Protein AF-A0A6P8APU2-F1 (afdb_monomer)

Secondary structure (DSSP, 8-state):
---SSSSSSS--PPPHHHH-HHHHHHTHHHHSSS-TTT--SHHHHHHHHHHHHHHHHHTT-HHHHHHHHHHHHHTT--TT-TTS---TTHHHHHHHHHHHHT---TTS-GGGGSHHHHHHHHHHHHHHHHTT--SPP-SSHHHHHHHHHHHH--HHHH-TTS-HHHHHHHHHHHHHTTSS-GGG-TTS---GGGHHHHHHHHTT--HHHHHHHHHHHHHHHHHHHHHHTT-HHHHHHHHHHHHTT---HHHHHHHHT-HHHHHTTSSSPPSSSS--S-HHHHHTT--HHHHHHHHHHHHHHHHHHHHH----TTTT--HHHHHHHHHHHHHHH--HHHHHTTSS--PPPSSTTTTBPPPPPHHHHHHHHHHHHHTTS-S---HHHHHHHHH-SSB--EE-SSSEE-----TTT-EEEE-TTS-TTSSGGGB--SS-GGGTTTS-PPBPPSEEEETT--TT-SS----EEEEEPHHHHHHHHHHHHHHHHH--HHHHHHHHHHHHHHHSSHHHHHH--SEEEEE-TT-TT-EEEESHHHHHHHHHHHHTTPPP-TTS----TT-PPPTTSPPPP-

Foldseek 3Di:
DDDDDDPPPPDDDDDPCRVFVLVCLLLVQDPFFVHLLFDLDLQVNLQSLLLNLLSLLLFANLVLSVLSQVLCVVLVNRLPPPLDPHDLLSVLLNLLSCLLVVPDDPPQDVVCNDPVNNVVSLVSLLVQLCLLPADDQDLDPVSLVLLQVQLVDALCVVCVQDQLVVSLVVLVVCCVVVVDHPNNNLPDDHPPVCVLVSVCSVLSFDCPLVSVSRNLSSLLSSLLSCLVVVVVVSNVVSVLVLLVPSSASVSSSSNSSSSSCSNVQQRHPDPPDPDGGTVSCVSSVHDPVVSVVSSVSSSVSSSCCSVPPRDQVCPPPALLRLQLLQLQLQLVFPPQVVVCQQAPRDDHQPHSCSFFADAADPVLLVVLLVQCVVVVHHSDDPPSLNSNSRSGQWTDFTAQQFEGAQEAHGSNQWHKDFPVVLPPPPPLQQFDAQFFLSCSVQWPGDGDDRMWTWRSGDPPDDDRNFKTKTKAAQVNLVRNLVRLVVSLVPDDDVSNVSSQSRCCSAQVGNVSSNVDRIWIWMDGPSPPSHIHTHSPPSRVSSSSSSSSSGHDDPSRPRTDRNGTGDSPDDDDDD

Sequence (574 aa):
MSGATSKQYQDAQPTMREKYPALAFLMRHVDAAPSISYTRFSDELRHRATDTAIGLALCGEPGAATRIIELLRTHSLDPFDPHNEGSTYARPAMYFAWEATRSWPGWIPPEERTEDRLNEIEAEARKPWLERFTEEWKVDGETAAKALEMARASINNVFPSVSAVERIQLANK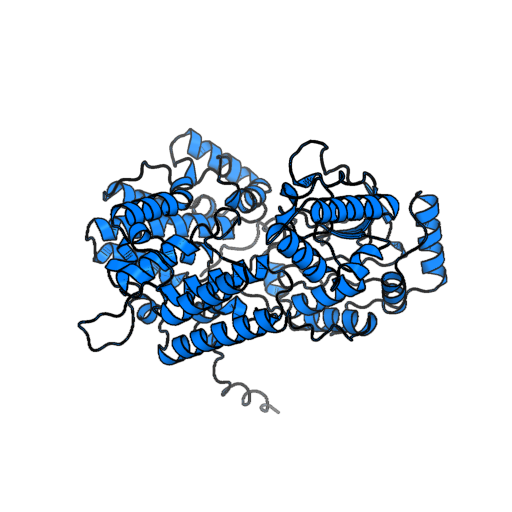WFQDGYYGYASNPMGPFSARYIKIQGWWRRGLYPFPWQQLFRSAGLSIALDIQLKLGLDKDAKETFEQICDRITFTEQLEMLACSRSAWHSGLFTPDKGAGNTGSRFVKLLELSQTDLHACGLRAVEQLAKRLRNGPERPFRDKTVADLAQLISAHTYENCDFNELEIYGPPIDRPADANSLLHEPCHPDELADLKHRLSTAGADPDLPQDYEELLAATNGLEPFWDGGFRLRLLAPAREVTTATLSFFERGSGENSVLSLLPPGYHGRIEWPPMPDRVVSLSGAEDREGDGDGDLWLIDRATTARCKEAVLEALARSDGDARRRLQVAVEDIYGSLQRFRELEFGVVSWRHWDPEGVVPYDGVRGMLEVMAEKSMHRYMLWDPCFRPNQRISKERPPFVI

Mean predicted aligned error: 9.48 Å

Solvent-accessible surface area (backbone atoms only — not comparable to full-atom values): 31607 Å² total; per-residue (Å²): 142,83,88,88,82,88,81,82,83,81,78,74,76,71,48,67,53,75,72,28,60,58,58,38,54,43,38,35,48,62,72,36,51,62,24,56,38,43,43,56,46,67,69,60,41,41,51,49,50,49,56,36,21,51,42,34,32,50,57,49,36,50,67,42,17,50,50,40,53,50,55,32,39,78,67,78,44,42,59,74,42,87,90,46,99,43,61,78,42,54,52,37,24,51,51,36,51,22,59,63,66,70,60,67,57,88,87,61,57,72,78,71,70,34,71,69,47,48,52,51,43,40,56,60,46,41,46,74,50,45,69,50,42,67,64,79,89,55,87,43,72,66,50,26,50,51,22,44,44,50,37,65,64,40,71,58,76,77,43,71,90,55,56,56,68,58,46,52,52,51,38,50,48,37,41,74,70,64,76,44,52,62,35,78,32,78,82,55,89,67,61,77,88,49,46,61,62,39,49,37,43,75,71,46,38,54,67,62,70,55,50,52,50,47,28,38,36,14,38,41,52,20,31,42,30,25,51,74,71,66,37,62,68,62,25,48,58,40,48,50,65,47,63,80,56,59,60,38,73,67,45,54,46,52,50,42,35,31,59,53,44,36,69,70,36,39,24,35,56,50,91,86,52,102,49,95,49,12,50,48,27,60,76,64,68,55,53,65,70,60,51,52,54,49,36,52,51,48,42,50,43,50,53,49,24,73,74,71,45,50,57,61,96,54,71,89,52,51,58,55,54,31,53,48,45,26,26,33,26,22,56,73,28,51,54,63,69,71,59,28,74,45,48,69,88,70,94,71,65,88,45,46,61,58,35,57,39,70,50,46,51,72,68,51,52,52,48,37,31,52,52,32,41,75,73,72,44,76,48,77,71,59,68,53,48,54,49,31,28,56,53,17,25,27,42,53,68,36,33,50,47,52,43,58,35,25,48,34,33,34,54,92,45,43,40,75,42,70,49,72,83,52,51,89,84,70,60,84,64,37,46,46,54,83,44,62,55,96,44,62,93,74,38,80,58,47,67,54,64,65,62,37,39,20,39,32,26,71,90,84,56,89,74,71,73,56,28,43,23,34,43,38,53,51,70,62,29,48,51,40,49,49,36,54,54,48,44,45,70,76,38,56,77,67,60,25,48,52,55,51,48,50,44,28,50,56,39,72,29,70,66,52,52,71,67,52,55,54,40,27,34,35,38,34,97,85,47,84,69,40,49,48,47,37,48,40,56,50,41,42,38,44,54,40,34,45,31,6,55,18,58,75,50,98,64,51,90,56,68,58,82,88,35,64,74,68,93,84,66,82,83,84,85,130

Radius of gyration: 25.38 Å; Cα contacts (8 Å, |Δi|>4): 883; chains: 1; bounding box: 68×54×70 Å

pLDDT: mean 80.66, std 17.6, range [24.62, 98.44]

Organism: Pyricularia grisea (NCBI:txid148305)

Structure (mmCIF, N/CA/C/O backbone):
data_AF-A0A6P8APU2-F1
#
_entry.id   AF-A0A6P8APU2-F1
#
loop_
_atom_site.group_PDB
_atom_site.id
_atom_site.type_symbol
_atom_site.label_atom_id
_atom_site.label_alt_id
_atom_site.label_comp_id
_atom_site.label_asym_id
_atom_site.label_entity_id
_atom_site.label_seq_id
_atom_site.pdbx_PDB_ins_code
_atom_site.Cartn_x
_atom_site.Cartn_y
_atom_site.Cartn_z
_atom_site.occupancy
_atom_site.B_iso_or_equiv
_atom_site.auth_seq_id
_atom_site.auth_comp_id
_atom_site.auth_asym_id
_atom_site.auth_atom_id
_atom_site.pdbx_PDB_model_num
ATOM 1 N N . MET A 1 1 ? -37.658 14.938 -35.058 1.00 39.34 1 MET A N 1
ATOM 2 C CA . MET A 1 1 ? -37.766 13.519 -34.665 1.00 39.34 1 MET A CA 1
ATOM 3 C C . MET A 1 1 ? -37.030 13.351 -33.353 1.00 39.34 1 MET A C 1
ATOM 5 O O . MET A 1 1 ? -35.822 13.186 -33.324 1.00 39.34 1 MET A O 1
ATOM 9 N N . SER A 1 2 ? -37.776 13.562 -32.277 1.00 33.56 2 SER A N 1
ATOM 10 C CA . SER A 1 2 ? -37.368 13.405 -30.888 1.00 33.56 2 SER A CA 1
ATOM 11 C C . SER A 1 2 ? -37.714 11.996 -30.419 1.00 33.56 2 SER A C 1
ATOM 13 O O . SER A 1 2 ? -38.822 11.534 -30.688 1.00 33.56 2 SER A O 1
ATOM 15 N N . GLY A 1 3 ? -36.820 11.383 -29.648 1.00 35.06 3 GLY A N 1
ATOM 16 C CA . GLY A 1 3 ? -37.148 10.256 -28.777 1.00 35.06 3 GLY A CA 1
ATOM 17 C C . GLY A 1 3 ? -36.667 8.901 -29.278 1.00 35.06 3 GLY A C 1
ATOM 18 O O . GLY A 1 3 ? -37.423 8.205 -29.940 1.00 35.06 3 GLY A O 1
ATOM 19 N N . ALA A 1 4 ? -35.446 8.518 -28.890 1.00 28.80 4 ALA A N 1
ATOM 20 C CA . ALA A 1 4 ? -35.051 7.119 -28.688 1.00 28.80 4 ALA A CA 1
ATOM 21 C C . ALA A 1 4 ? -33.646 7.005 -28.056 1.00 28.80 4 ALA A C 1
ATOM 23 O O . ALA A 1 4 ? -32.761 6.428 -28.668 1.00 28.80 4 ALA A O 1
ATOM 24 N N . THR A 1 5 ? -33.409 7.537 -26.849 1.00 30.67 5 THR A N 1
ATOM 25 C CA . THR A 1 5 ? -32.180 7.181 -26.088 1.00 30.67 5 THR A CA 1
ATOM 26 C C . THR A 1 5 ? -32.289 7.243 -24.557 1.00 30.67 5 THR A C 1
ATOM 28 O O . THR A 1 5 ? -31.317 6.929 -23.885 1.00 30.67 5 THR A O 1
ATOM 31 N N . SER A 1 6 ? -33.442 7.563 -23.947 1.00 33.03 6 SER A N 1
ATOM 32 C CA . SER A 1 6 ? -33.505 7.775 -22.481 1.00 33.03 6 SER A CA 1
ATOM 33 C C . SER A 1 6 ? -34.112 6.631 -21.644 1.00 33.03 6 SER A C 1
ATOM 35 O O . SER A 1 6 ? -34.477 6.861 -20.493 1.00 33.03 6 SER A O 1
ATOM 37 N N . LYS A 1 7 ? -34.263 5.408 -22.174 1.00 26.91 7 LYS A N 1
ATOM 38 C CA . LYS A 1 7 ? -34.985 4.322 -21.467 1.00 26.91 7 LYS A CA 1
ATOM 39 C C . LYS A 1 7 ? -34.194 3.049 -21.136 1.00 26.91 7 LYS A C 1
ATOM 41 O O . LYS A 1 7 ? -34.804 2.101 -20.665 1.00 26.91 7 LYS A O 1
ATOM 46 N N . GLN A 1 8 ? -32.873 3.012 -21.325 1.00 28.73 8 GLN A N 1
ATOM 47 C CA . GLN A 1 8 ? -32.070 1.804 -21.038 1.00 28.73 8 GLN A CA 1
ATOM 48 C C . GLN A 1 8 ? -31.114 1.898 -19.835 1.00 28.73 8 GLN A C 1
ATOM 50 O O . GLN A 1 8 ? -30.474 0.907 -19.513 1.00 28.73 8 GLN A O 1
ATOM 55 N N . TYR A 1 9 ? -31.072 3.026 -19.119 1.00 33.56 9 TYR A N 1
ATOM 56 C CA . TYR A 1 9 ? -30.206 3.210 -17.938 1.00 33.56 9 TYR A CA 1
ATOM 57 C C . TYR A 1 9 ? -30.953 3.203 -16.588 1.00 33.56 9 TYR A C 1
ATOM 59 O O . TYR A 1 9 ? -30.398 3.647 -15.590 1.00 33.56 9 TYR A O 1
ATOM 67 N N . GLN A 1 10 ? -32.207 2.735 -16.529 1.00 33.62 10 GLN A N 1
ATOM 68 C CA . GLN A 1 10 ? -33.030 2.838 -15.308 1.00 33.62 10 GLN A CA 1
ATOM 69 C C . GLN A 1 10 ? -33.150 1.568 -14.447 1.00 33.62 10 GLN A C 1
ATOM 71 O O . GLN A 1 10 ? -33.739 1.666 -13.381 1.00 33.62 10 GLN A O 1
ATOM 76 N N . ASP A 1 11 ? -32.540 0.435 -14.819 1.00 34.28 11 ASP A N 1
ATOM 77 C CA . ASP A 1 11 ? -32.647 -0.823 -14.044 1.00 34.28 11 ASP A CA 1
ATOM 78 C C . ASP A 1 11 ? -31.290 -1.507 -13.757 1.00 34.28 11 ASP A C 1
ATOM 80 O O . ASP A 1 11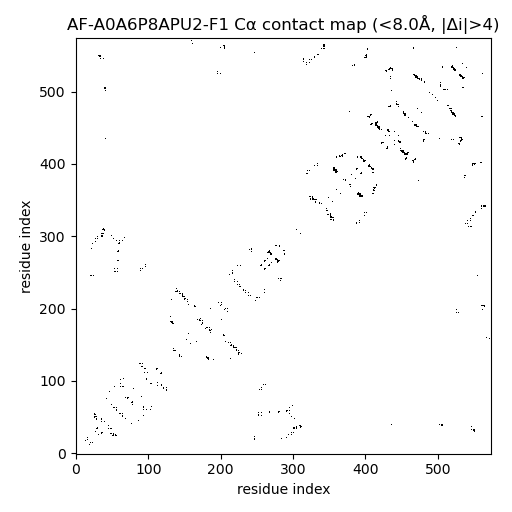 ? -31.213 -2.729 -13.611 1.00 34.28 11 ASP A O 1
ATOM 84 N N . ALA A 1 12 ? -30.188 -0.754 -13.663 1.00 40.34 12 ALA A N 1
ATOM 85 C CA . ALA A 1 12 ? -28.966 -1.315 -13.086 1.00 40.34 12 ALA A CA 1
ATOM 86 C C . ALA A 1 12 ? -29.141 -1.391 -11.560 1.00 40.34 12 ALA A C 1
ATOM 88 O O . ALA A 1 12 ? -29.270 -0.363 -10.896 1.00 40.34 12 ALA A O 1
ATOM 89 N N . GLN A 1 13 ? -29.189 -2.607 -11.004 1.00 40.34 13 GLN A N 1
ATOM 90 C CA . GLN A 1 13 ? -29.106 -2.805 -9.554 1.00 40.34 13 GLN A CA 1
ATOM 91 C C . GLN A 1 13 ? -27.841 -2.095 -9.046 1.00 40.34 13 GLN A C 1
ATOM 93 O O . GLN A 1 13 ? -26.771 -2.352 -9.606 1.00 40.34 13 GLN A O 1
ATOM 98 N N . PRO A 1 14 ? -27.938 -1.228 -8.021 1.00 47.00 14 PRO A N 1
ATOM 99 C CA . PRO A 1 14 ? -26.766 -0.559 -7.484 1.00 47.00 14 PRO A CA 1
ATOM 100 C C . PRO A 1 14 ? -25.759 -1.612 -7.020 1.00 47.00 14 PRO A C 1
ATOM 102 O O . PRO A 1 14 ? -26.095 -2.559 -6.303 1.00 47.00 14 PRO A O 1
ATOM 105 N N . THR A 1 15 ? -24.518 -1.455 -7.458 1.00 63.25 15 THR A N 1
ATOM 106 C CA . THR A 1 15 ? -23.380 -2.256 -7.017 1.00 63.25 15 THR A CA 1
ATOM 107 C C . THR A 1 15 ? -23.243 -2.176 -5.492 1.00 63.25 15 THR A C 1
ATOM 109 O O . THR A 1 15 ? -23.669 -1.205 -4.868 1.00 63.25 15 THR A O 1
ATOM 112 N N . MET A 1 16 ? -22.596 -3.161 -4.855 1.00 63.62 16 MET A N 1
ATOM 113 C CA . MET A 1 16 ? -22.290 -3.100 -3.409 1.00 63.62 16 MET A CA 1
ATOM 114 C C . MET A 1 16 ? -21.579 -1.795 -3.012 1.00 63.62 16 MET A C 1
ATOM 116 O O . MET A 1 16 ? -21.771 -1.298 -1.907 1.00 63.62 16 MET A O 1
ATOM 120 N N . ARG A 1 17 ? -20.810 -1.220 -3.946 1.00 63.53 17 ARG A N 1
ATOM 121 C CA . ARG A 1 17 ? -20.146 0.082 -3.836 1.00 63.53 17 ARG A CA 1
ATOM 122 C C . ARG A 1 17 ? -21.123 1.253 -3.770 1.00 63.53 17 ARG A C 1
ATOM 124 O O . ARG A 1 17 ? -20.934 2.138 -2.945 1.00 63.53 17 ARG A O 1
ATOM 131 N N . GLU A 1 18 ? -22.147 1.256 -4.615 1.00 63.91 18 GLU A N 1
ATOM 132 C CA . GLU A 1 18 ? -23.190 2.293 -4.631 1.00 63.91 18 GLU A CA 1
ATOM 133 C C . GLU A 1 18 ? -24.165 2.132 -3.463 1.00 63.91 18 GLU A C 1
ATOM 135 O O . GLU A 1 18 ? -24.697 3.115 -2.956 1.00 63.91 18 GLU A O 1
ATOM 140 N N . LYS A 1 19 ? -24.374 0.892 -3.014 1.00 67.44 19 LYS A N 1
ATOM 141 C CA . LYS A 1 19 ? -25.273 0.566 -1.908 1.00 67.44 19 LYS A CA 1
ATOM 142 C C . LYS A 1 19 ? -24.646 0.826 -0.533 1.00 67.44 19 LYS A C 1
ATOM 144 O O . LYS A 1 19 ? -25.352 1.270 0.362 1.00 67.44 19 LYS A O 1
ATOM 149 N N . TYR A 1 20 ? -23.345 0.559 -0.360 1.00 78.44 20 TYR A N 1
ATOM 150 C CA . TYR A 1 20 ? -22.651 0.661 0.931 1.00 78.44 20 TYR A CA 1
ATOM 151 C C . TYR A 1 20 ? -21.201 1.181 0.782 1.00 78.44 20 TYR A C 1
ATOM 153 O O . TYR A 1 20 ? -20.251 0.388 0.808 1.00 78.44 20 TYR A O 1
ATOM 161 N N . PRO A 1 21 ? -20.976 2.506 0.690 1.00 76.75 21 PRO A N 1
ATOM 162 C CA . PRO A 1 21 ? -19.633 3.082 0.537 1.00 76.75 21 PRO A CA 1
ATOM 163 C C . PRO A 1 21 ? -18.646 2.649 1.632 1.00 76.75 21 PRO A C 1
ATOM 165 O O . PRO A 1 21 ? -17.491 2.334 1.349 1.00 76.75 21 PRO A O 1
ATOM 168 N N . ALA A 1 22 ? -19.122 2.549 2.876 1.00 80.88 22 ALA A N 1
ATOM 169 C CA . ALA A 1 22 ? -18.340 2.076 4.013 1.00 80.88 22 ALA A CA 1
ATOM 170 C C . ALA A 1 22 ? -17.872 0.623 3.852 1.00 80.88 22 ALA A C 1
ATOM 172 O O . ALA A 1 22 ? -16.704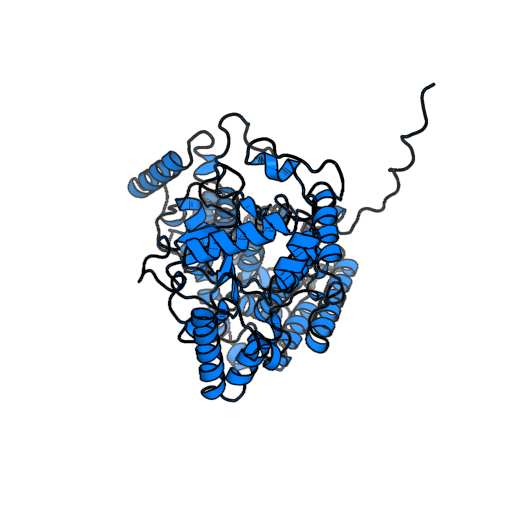 0.314 4.070 1.00 80.88 22 ALA A O 1
ATOM 173 N N . LEU A 1 23 ? -18.767 -0.278 3.436 1.00 83.81 23 LEU A N 1
ATOM 174 C CA . LEU A 1 23 ? -18.422 -1.683 3.230 1.00 83.81 23 LEU A CA 1
ATOM 175 C C . LEU A 1 23 ? -17.485 -1.858 2.032 1.00 83.81 23 LEU A C 1
ATOM 177 O O . LEU A 1 23 ? -16.562 -2.662 2.102 1.00 83.81 23 LEU A O 1
ATOM 181 N N . ALA A 1 24 ? -17.664 -1.069 0.971 1.00 84.00 24 ALA A N 1
ATOM 182 C CA . ALA A 1 24 ? -16.735 -1.045 -0.154 1.00 84.00 24 ALA A CA 1
ATOM 183 C C . ALA A 1 24 ? -15.334 -0.572 0.258 1.00 84.00 24 ALA A C 1
ATOM 185 O O . ALA A 1 24 ? -14.345 -1.132 -0.206 1.00 84.00 24 ALA A O 1
ATOM 186 N N . PHE A 1 25 ? -15.235 0.399 1.168 1.00 85.62 25 PHE A N 1
ATOM 187 C CA . PHE A 1 25 ? -13.959 0.810 1.745 1.00 85.62 25 PHE A CA 1
ATOM 188 C C . PHE A 1 25 ? -13.319 -0.297 2.598 1.00 85.62 25 PHE A C 1
ATOM 190 O O . PHE A 1 25 ? -12.137 -0.608 2.435 1.00 85.62 25 PHE A O 1
ATOM 197 N N . LEU A 1 26 ? -14.098 -0.924 3.482 1.00 86.81 26 LEU A N 1
ATOM 198 C CA . LEU A 1 26 ? -13.641 -2.007 4.360 1.00 86.81 26 LEU A CA 1
ATOM 199 C C . LEU A 1 26 ? -13.164 -3.235 3.571 1.00 86.81 26 LEU A C 1
ATOM 201 O O . LEU A 1 26 ? -12.180 -3.868 3.943 1.00 86.81 26 LEU A O 1
ATOM 205 N N . MET A 1 27 ? -13.835 -3.534 2.457 1.00 89.69 27 MET A N 1
ATOM 206 C CA . MET A 1 27 ? -13.551 -4.676 1.587 1.00 89.69 27 MET A CA 1
ATOM 207 C C . MET A 1 27 ? -12.688 -4.318 0.373 1.00 89.69 27 MET A C 1
ATOM 209 O O . MET A 1 27 ? -12.493 -5.169 -0.493 1.00 89.69 27 MET A O 1
ATOM 213 N N . ARG A 1 28 ? -12.144 -3.093 0.293 1.00 89.19 28 ARG A N 1
ATOM 214 C CA . ARG A 1 28 ? -11.420 -2.593 -0.894 1.00 89.19 28 ARG A CA 1
ATOM 215 C C . ARG A 1 28 ? -10.307 -3.530 -1.348 1.00 89.19 28 ARG A C 1
ATOM 217 O O . ARG A 1 28 ? -10.151 -3.767 -2.535 1.00 89.19 28 ARG A O 1
ATOM 224 N N . HIS A 1 29 ? -9.598 -4.141 -0.404 1.00 91.19 29 HIS A N 1
ATOM 225 C CA . HIS A 1 29 ? -8.510 -5.065 -0.705 1.00 91.19 29 HIS A CA 1
ATOM 226 C C . HIS A 1 29 ? -8.994 -6.375 -1.327 1.00 91.19 29 HIS A C 1
ATOM 228 O O . HIS A 1 29 ? -8.218 -7.042 -1.988 1.00 91.19 29 HIS A O 1
ATOM 234 N N . VAL A 1 30 ? -10.249 -6.766 -1.120 1.00 92.25 30 VAL A N 1
ATOM 235 C CA . VAL A 1 30 ? -10.831 -8.028 -1.604 1.00 92.25 30 VAL A CA 1
ATOM 236 C C . VAL A 1 30 ? -11.646 -7.818 -2.881 1.00 92.25 30 VAL A C 1
ATOM 238 O O . VAL A 1 30 ? -11.659 -8.696 -3.744 1.00 92.25 30 VAL A O 1
ATOM 241 N N . ASP A 1 31 ? -12.309 -6.666 -2.998 1.00 88.44 31 ASP A N 1
ATOM 242 C CA . ASP A 1 31 ? -13.306 -6.408 -4.041 1.00 88.44 31 ASP A CA 1
ATOM 243 C C . ASP A 1 31 ? -12.841 -5.436 -5.126 1.00 88.44 31 ASP A C 1
ATOM 245 O O . ASP A 1 31 ? -13.335 -5.516 -6.252 1.00 88.44 31 ASP A O 1
ATOM 249 N N . ALA A 1 32 ? -11.905 -4.528 -4.829 1.00 86.94 32 ALA A N 1
ATOM 250 C CA . ALA A 1 32 ? -11.318 -3.692 -5.869 1.00 86.94 32 ALA A CA 1
ATOM 251 C C . ALA A 1 32 ? -10.328 -4.518 -6.693 1.00 86.94 32 ALA A C 1
ATOM 253 O O . ALA A 1 32 ? -9.584 -5.334 -6.153 1.00 86.94 32 ALA A O 1
ATOM 254 N N . ALA A 1 33 ? -10.317 -4.303 -8.005 1.00 87.19 33 ALA A N 1
ATOM 255 C CA . ALA A 1 33 ? -9.254 -4.808 -8.857 1.00 87.19 33 ALA A CA 1
ATOM 256 C C . ALA A 1 33 ? -8.047 -3.854 -8.776 1.00 87.19 33 ALA A C 1
ATOM 258 O O . ALA A 1 33 ? -8.275 -2.651 -8.799 1.00 87.19 33 ALA A O 1
ATOM 259 N N . PRO A 1 34 ? -6.799 -4.345 -8.725 1.00 89.75 34 PRO A N 1
ATOM 260 C CA . PRO A 1 34 ? -6.427 -5.732 -8.461 1.00 89.75 34 PRO A CA 1
ATOM 261 C C . PRO A 1 34 ? -6.709 -6.116 -6.995 1.00 89.75 34 PRO A C 1
ATOM 263 O O . PRO A 1 34 ? -6.333 -5.399 -6.063 1.00 89.75 34 PRO A O 1
ATOM 266 N N . SER A 1 35 ? -7.359 -7.268 -6.792 1.00 92.25 35 SER A N 1
ATOM 267 C CA . SER A 1 35 ? -7.742 -7.731 -5.452 1.00 92.25 35 SER A CA 1
ATOM 268 C C . SER A 1 35 ? -6.565 -8.347 -4.701 1.00 92.25 35 SER A C 1
ATOM 270 O O . SER A 1 35 ? -5.470 -8.525 -5.235 1.00 92.25 35 SER A O 1
ATOM 272 N N . ILE A 1 36 ? -6.795 -8.761 -3.457 1.00 93.31 36 ILE A N 1
ATOM 273 C CA . ILE A 1 36 ? -5.804 -9.397 -2.587 1.00 93.31 36 ILE A CA 1
ATOM 274 C C . ILE A 1 36 ? -5.187 -10.652 -3.217 1.00 93.31 36 ILE A C 1
ATOM 276 O O . ILE A 1 36 ? -4.069 -11.034 -2.873 1.00 93.31 36 ILE A O 1
ATOM 280 N N . SER A 1 37 ? -5.893 -11.265 -4.170 1.00 93.19 37 SER A N 1
ATOM 281 C CA . SER A 1 37 ? -5.420 -12.415 -4.940 1.00 93.19 37 SER A CA 1
ATOM 282 C C . SER A 1 37 ? -4.246 -12.075 -5.868 1.00 93.19 37 SER A C 1
ATOM 284 O O . SER A 1 37 ? -3.444 -12.955 -6.163 1.00 93.19 37 SER A O 1
ATOM 286 N N . TYR A 1 38 ? -4.091 -10.814 -6.274 1.00 92.25 38 TYR A N 1
ATOM 287 C CA . TYR A 1 38 ? -3.004 -10.332 -7.134 1.00 92.25 38 TYR A CA 1
ATOM 288 C C . TYR A 1 38 ? -1.768 -9.892 -6.343 1.00 92.25 38 TYR A C 1
ATOM 290 O O . TYR A 1 38 ? -0.681 -9.798 -6.905 1.00 92.25 38 TYR A O 1
ATOM 298 N N . THR A 1 39 ? -1.913 -9.603 -5.043 1.00 90.44 39 THR A N 1
ATOM 299 C CA . THR A 1 39 ? -0.847 -9.001 -4.230 1.00 90.44 39 THR A CA 1
ATOM 300 C C . THR A 1 39 ? 0.423 -9.841 -4.287 1.00 90.44 39 THR A C 1
ATOM 302 O O . THR A 1 39 ? 0.440 -10.965 -3.781 1.00 90.44 39 THR A O 1
ATOM 305 N N . ARG A 1 40 ? 1.489 -9.319 -4.899 1.00 86.56 40 ARG A N 1
ATOM 306 C CA . ARG A 1 40 ? 2.723 -10.079 -5.150 1.00 86.56 40 ARG A CA 1
ATOM 307 C C . ARG A 1 40 ? 3.549 -10.256 -3.887 1.00 86.56 40 ARG A C 1
ATOM 309 O O . ARG A 1 40 ? 3.910 -11.382 -3.570 1.00 86.56 40 ARG A O 1
ATOM 316 N N . PHE A 1 41 ? 3.752 -9.177 -3.138 1.00 84.75 41 PHE A N 1
ATOM 317 C CA . PHE A 1 41 ? 4.628 -9.173 -1.972 1.00 84.75 41 PHE A CA 1
ATOM 318 C C . PHE A 1 41 ? 3.923 -9.661 -0.714 1.00 84.75 41 PHE A C 1
ATOM 320 O O . PHE A 1 41 ? 2.837 -9.197 -0.360 1.00 84.75 41 PHE A O 1
ATOM 327 N N . SER A 1 42 ? 4.579 -10.565 0.003 1.00 85.00 42 SER A N 1
ATOM 328 C CA . SER A 1 42 ? 4.046 -11.151 1.232 1.00 85.00 42 SER A CA 1
ATOM 329 C C . SER A 1 42 ? 3.802 -10.123 2.349 1.00 85.00 42 SER A C 1
ATOM 331 O O . SER A 1 42 ? 2.808 -10.225 3.071 1.00 85.00 42 SER A O 1
ATOM 333 N N . ASP A 1 43 ? 4.650 -9.095 2.471 1.00 81.44 43 ASP A N 1
ATOM 334 C CA . ASP A 1 43 ? 4.442 -8.010 3.440 1.00 81.44 43 ASP A CA 1
ATOM 335 C C . ASP A 1 43 ? 3.230 -7.145 3.078 1.00 81.44 43 ASP A C 1
ATOM 337 O O . ASP A 1 43 ? 2.419 -6.817 3.944 1.00 81.44 43 ASP A O 1
ATOM 341 N N . GLU A 1 44 ? 3.045 -6.817 1.799 1.00 85.31 44 GLU A N 1
ATOM 342 C CA . GLU A 1 44 ? 1.860 -6.089 1.336 1.00 85.31 44 GLU A CA 1
ATOM 343 C C . GLU A 1 44 ? 0.584 -6.917 1.553 1.00 85.31 44 GLU A C 1
ATOM 345 O O . GLU A 1 44 ? -0.424 -6.402 2.042 1.00 85.31 44 GLU A O 1
ATOM 350 N N . LEU A 1 45 ? 0.642 -8.224 1.271 1.00 91.06 45 LEU A N 1
ATOM 351 C CA . LEU A 1 45 ? -0.454 -9.160 1.518 1.00 91.06 45 LEU A CA 1
ATOM 352 C C . LEU A 1 45 ? -0.844 -9.171 2.999 1.00 91.06 45 LEU A C 1
ATOM 354 O O . LEU A 1 45 ? -2.033 -9.095 3.315 1.00 91.06 45 LEU A O 1
ATOM 358 N N . ARG A 1 46 ? 0.147 -9.223 3.899 1.00 90.81 46 ARG A N 1
ATOM 359 C CA . ARG A 1 46 ? -0.062 -9.151 5.351 1.00 90.81 46 ARG A CA 1
ATOM 360 C C . ARG A 1 46 ? -0.788 -7.866 5.737 1.00 90.81 46 ARG A C 1
ATOM 362 O O . ARG A 1 46 ? -1.779 -7.951 6.459 1.00 90.81 46 ARG A O 1
ATOM 369 N N . HIS A 1 47 ? -0.329 -6.704 5.270 1.00 87.94 47 HIS A N 1
ATOM 370 C CA . HIS A 1 47 ? -0.955 -5.416 5.592 1.00 87.94 47 HIS A CA 1
ATOM 371 C C . HIS A 1 47 ? -2.406 -5.352 5.100 1.00 87.94 47 HIS A C 1
ATOM 373 O O . HIS A 1 47 ? -3.315 -5.163 5.905 1.00 87.94 47 HIS A O 1
ATOM 379 N N . ARG A 1 48 ? -2.649 -5.637 3.815 1.00 91.19 48 ARG A N 1
ATOM 380 C CA . ARG A 1 48 ? -3.997 -5.625 3.219 1.00 91.19 48 ARG A CA 1
ATOM 381 C C . ARG A 1 48 ? -4.962 -6.591 3.923 1.00 91.19 48 ARG A C 1
ATOM 383 O O . ARG A 1 48 ? -6.113 -6.244 4.198 1.00 91.19 48 ARG A O 1
ATOM 390 N N . ALA A 1 49 ? -4.501 -7.802 4.240 1.00 95.06 49 ALA A N 1
ATOM 391 C CA . ALA A 1 49 ? -5.292 -8.788 4.977 1.00 95.06 49 ALA A CA 1
ATOM 392 C C . ALA A 1 49 ? -5.596 -8.327 6.411 1.00 95.06 49 ALA A C 1
ATOM 394 O O . ALA A 1 49 ? -6.717 -8.495 6.888 1.00 95.06 49 ALA A O 1
ATOM 395 N N . THR A 1 50 ? -4.619 -7.719 7.084 1.00 93.38 50 THR A N 1
ATOM 396 C CA . THR A 1 50 ? -4.762 -7.215 8.456 1.00 93.38 50 THR A CA 1
ATOM 397 C C . THR A 1 50 ? -5.760 -6.060 8.527 1.00 93.38 50 THR A C 1
ATOM 399 O O . THR A 1 50 ? -6.665 -6.104 9.357 1.00 93.38 50 THR A O 1
ATOM 402 N N . ASP A 1 51 ? -5.677 -5.092 7.612 1.00 91.06 51 ASP A N 1
ATOM 403 C CA . ASP A 1 51 ? -6.649 -3.995 7.500 1.00 91.06 51 ASP A CA 1
ATOM 404 C C . ASP A 1 51 ? -8.074 -4.525 7.308 1.00 91.06 51 ASP A C 1
ATOM 406 O O . ASP A 1 51 ? -9.018 -4.075 7.960 1.00 91.06 51 ASP A O 1
ATOM 410 N N . THR A 1 52 ? -8.222 -5.522 6.428 1.00 93.94 52 THR A N 1
ATOM 411 C CA . THR A 1 52 ? -9.512 -6.173 6.162 1.00 93.94 52 THR A CA 1
ATOM 412 C C . THR A 1 52 ? -10.040 -6.867 7.421 1.00 93.94 52 THR A C 1
ATOM 414 O O . THR A 1 52 ? -11.223 -6.758 7.740 1.00 93.94 52 THR A O 1
ATOM 417 N N . ALA A 1 53 ? -9.174 -7.549 8.179 1.00 95.31 53 ALA A N 1
ATOM 418 C CA . ALA A 1 53 ? -9.549 -8.203 9.431 1.00 95.31 53 ALA A CA 1
ATOM 419 C C . ALA A 1 53 ? -10.009 -7.196 10.498 1.00 95.31 53 ALA A C 1
ATOM 421 O O . ALA A 1 53 ? -11.038 -7.423 11.133 1.00 95.31 53 ALA A O 1
ATOM 422 N N . ILE A 1 54 ? -9.304 -6.071 10.660 1.00 93.38 54 ILE A N 1
ATOM 423 C CA . ILE A 1 54 ? -9.699 -4.995 11.585 1.00 93.38 54 ILE A CA 1
ATOM 424 C C . ILE A 1 54 ? -11.078 -4.446 11.198 1.00 93.38 54 ILE A C 1
ATOM 426 O O . ILE A 1 54 ? -11.959 -4.328 12.051 1.00 93.38 54 ILE A O 1
ATOM 430 N N . GLY A 1 55 ? -11.291 -4.173 9.908 1.00 92.31 55 GLY A N 1
ATOM 431 C CA . GLY A 1 55 ? -12.574 -3.699 9.396 1.00 92.31 55 GLY A CA 1
ATOM 432 C C . GLY A 1 55 ? -13.729 -4.665 9.679 1.00 92.31 55 GLY A C 1
ATOM 433 O O . GLY A 1 55 ? -14.765 -4.261 10.207 1.00 92.31 55 GLY A O 1
ATOM 434 N N . LEU A 1 56 ? -13.534 -5.957 9.402 1.00 93.00 56 LEU A N 1
ATOM 435 C CA . LEU A 1 56 ? -14.525 -6.998 9.693 1.00 93.00 56 LEU A CA 1
ATOM 436 C C . LEU A 1 56 ? -14.808 -7.123 11.197 1.00 93.00 56 LEU A C 1
ATOM 438 O O . LEU A 1 56 ? -15.968 -7.254 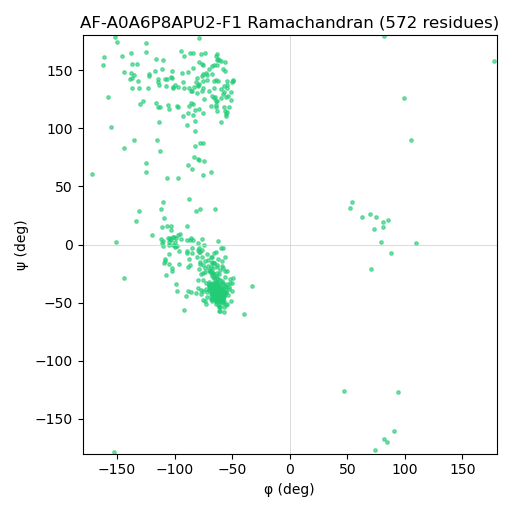11.591 1.00 93.00 56 LEU A O 1
ATOM 442 N N . ALA A 1 57 ? -13.782 -7.036 12.049 1.00 93.56 57 ALA A N 1
ATOM 443 C CA . ALA A 1 57 ? -13.956 -7.087 13.498 1.00 93.56 57 ALA A CA 1
ATOM 444 C C . ALA A 1 57 ? -14.831 -5.928 14.007 1.00 93.56 57 ALA A C 1
ATOM 446 O O . ALA A 1 57 ? -15.762 -6.167 14.778 1.00 93.56 57 ALA A O 1
ATOM 447 N N . LEU A 1 58 ? -14.587 -4.695 13.544 1.00 91.94 58 LEU A N 1
ATOM 448 C CA . LEU A 1 58 ? -15.389 -3.510 13.894 1.00 91.94 58 LEU A CA 1
ATOM 449 C C . LEU A 1 58 ? -16.850 -3.633 13.441 1.00 91.94 58 LEU A C 1
ATOM 451 O O . LEU A 1 58 ? -17.770 -3.195 14.133 1.00 91.94 58 LEU A O 1
ATOM 455 N N . CYS A 1 59 ? -17.084 -4.276 12.299 1.00 90.56 59 CYS A N 1
ATOM 456 C CA . CYS A 1 59 ? -18.429 -4.574 11.815 1.00 90.56 59 CYS A CA 1
ATOM 457 C C . CYS A 1 59 ? -19.125 -5.715 12.573 1.00 90.56 59 CYS A C 1
ATOM 459 O O . CYS A 1 59 ? -20.284 -6.008 12.291 1.00 90.56 59 CYS A O 1
ATOM 461 N N . GLY A 1 60 ? -18.481 -6.325 13.569 1.00 88.69 60 GLY A N 1
ATOM 462 C CA . GLY A 1 60 ? -19.075 -7.403 14.354 1.00 88.69 60 GLY A CA 1
ATOM 463 C C . GLY A 1 60 ? -18.922 -8.790 13.726 1.00 88.69 60 GLY A C 1
ATOM 464 O O . GLY A 1 60 ? -19.640 -9.702 14.125 1.00 88.69 60 GLY A O 1
ATOM 465 N N . GLU A 1 61 ? -17.956 -8.980 12.819 1.00 91.81 61 GLU A N 1
ATOM 466 C CA . GLU A 1 61 ? -17.539 -10.282 12.265 1.00 91.81 61 GLU A CA 1
ATOM 467 C C . GLU A 1 61 ? -16.169 -10.737 12.824 1.00 91.81 61 GLU A C 1
ATOM 469 O O . GLU A 1 61 ? -15.228 -11.010 12.065 1.00 91.81 61 GLU A O 1
ATOM 474 N N . PRO A 1 62 ? -15.999 -10.865 14.159 1.00 92.44 62 PRO A N 1
ATOM 475 C CA . PRO A 1 62 ? -14.722 -11.271 14.743 1.00 92.44 62 PRO A CA 1
ATOM 476 C C . PRO A 1 62 ? -14.321 -12.689 14.320 1.00 92.44 62 PRO A C 1
ATOM 478 O O . PRO A 1 62 ? -13.134 -12.999 14.307 1.00 92.44 62 PRO A O 1
ATOM 481 N N . GLY A 1 63 ? -15.271 -13.552 13.940 1.00 94.06 63 GLY A N 1
ATOM 482 C CA . GLY A 1 63 ? -14.984 -14.903 13.450 1.00 94.06 63 GLY A CA 1
ATOM 483 C C . GLY A 1 63 ? -14.200 -14.897 12.135 1.00 94.06 63 GLY A C 1
ATOM 484 O O . GLY A 1 63 ? -13.135 -15.513 12.049 1.00 94.06 63 GLY A O 1
ATOM 485 N N . ALA A 1 64 ? -14.679 -14.153 11.132 1.00 95.75 64 ALA A N 1
ATOM 486 C CA . ALA A 1 64 ? -13.978 -13.998 9.857 1.00 95.75 64 ALA A CA 1
ATOM 487 C C . ALA A 1 64 ? -12.628 -13.287 10.042 1.00 95.75 64 ALA A C 1
ATOM 489 O O . ALA A 1 64 ? -11.612 -13.756 9.526 1.00 95.75 64 ALA A O 1
ATOM 490 N N . ALA A 1 65 ? -12.594 -12.223 10.852 1.00 96.56 65 ALA A N 1
ATOM 491 C CA . ALA A 1 65 ? -11.361 -11.514 11.189 1.00 96.56 65 ALA A CA 1
ATOM 492 C C . ALA A 1 65 ? -10.318 -12.447 11.830 1.00 96.56 65 ALA A C 1
ATOM 494 O O . ALA A 1 65 ? -9.182 -12.524 11.367 1.00 96.56 65 ALA A O 1
ATOM 495 N N . THR A 1 66 ? -10.714 -13.238 12.834 1.00 97.44 66 THR A N 1
ATOM 496 C CA . THR A 1 66 ? -9.840 -14.232 13.485 1.00 97.44 66 THR A CA 1
ATOM 497 C C . THR A 1 66 ? -9.298 -15.232 12.478 1.00 97.44 66 THR A C 1
ATOM 499 O O . THR A 1 66 ? -8.110 -15.549 12.502 1.00 97.44 66 THR A O 1
ATOM 502 N N . ARG A 1 67 ? -10.143 -15.695 11.552 1.00 98.12 67 ARG A N 1
ATOM 503 C CA . ARG A 1 67 ? -9.737 -16.665 10.540 1.00 98.12 67 ARG A CA 1
ATOM 504 C C . ARG A 1 67 ? -8.698 -16.103 9.569 1.00 98.12 67 ARG A C 1
ATOM 506 O O . ARG A 1 67 ? -7.778 -16.827 9.196 1.00 98.12 67 ARG A O 1
ATOM 513 N N . ILE A 1 68 ? -8.814 -14.830 9.194 1.00 98.00 68 ILE A N 1
ATOM 514 C CA . ILE A 1 68 ? -7.798 -14.127 8.398 1.00 98.00 68 ILE A CA 1
ATOM 515 C C . ILE A 1 68 ? -6.460 -14.094 9.147 1.00 98.00 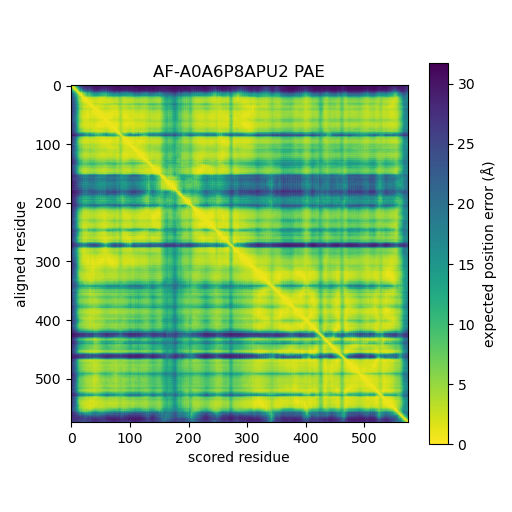68 ILE A C 1
ATOM 517 O O . ILE A 1 68 ? -5.439 -14.489 8.584 1.00 98.00 68 ILE A O 1
ATOM 521 N N . ILE A 1 69 ? -6.463 -13.704 10.427 1.00 96.75 69 ILE A N 1
ATOM 522 C CA . ILE A 1 69 ? -5.241 -13.676 11.246 1.00 96.75 69 ILE A CA 1
ATOM 523 C C . ILE A 1 69 ? -4.621 -15.076 11.352 1.00 96.75 69 ILE A C 1
ATOM 525 O O . ILE A 1 69 ? -3.421 -15.235 11.155 1.00 96.75 69 ILE A O 1
ATOM 529 N N . GLU A 1 70 ? -5.418 -16.116 11.591 1.00 96.56 70 GLU A N 1
ATOM 530 C CA . GLU A 1 70 ? -4.933 -17.502 11.624 1.00 96.56 70 GLU A CA 1
ATOM 531 C C . GLU A 1 70 ? -4.270 -17.944 10.317 1.00 96.56 70 GLU A C 1
ATOM 533 O O . GLU A 1 70 ? -3.227 -18.605 10.342 1.00 96.56 70 GLU A O 1
ATOM 538 N N . LEU A 1 71 ? -4.854 -17.587 9.172 1.00 97.12 71 LEU A N 1
ATOM 539 C CA . LEU A 1 71 ? -4.279 -17.892 7.863 1.00 97.12 71 LEU A CA 1
ATOM 540 C C . LEU A 1 71 ? -2.905 -17.237 7.698 1.00 97.12 71 LEU A C 1
ATOM 542 O O . LEU A 1 71 ? -1.958 -17.922 7.316 1.00 97.12 71 LEU A O 1
ATOM 546 N N . LEU A 1 72 ? -2.770 -15.959 8.059 1.00 94.38 72 LEU A N 1
ATOM 547 C CA . LEU A 1 72 ? -1.484 -15.261 8.024 1.00 94.38 72 LEU A CA 1
ATOM 548 C C . LEU A 1 72 ? -0.451 -15.929 8.944 1.00 94.38 72 LEU A C 1
ATOM 550 O O . LEU A 1 72 ? 0.660 -16.238 8.513 1.00 94.38 72 LEU A O 1
ATOM 554 N N . ARG A 1 73 ? -0.829 -16.235 10.192 1.00 91.81 73 ARG A N 1
ATOM 555 C CA . ARG A 1 73 ? 0.059 -16.875 11.179 1.00 91.81 73 ARG A CA 1
ATOM 556 C C . ARG A 1 73 ? 0.569 -18.235 10.717 1.00 91.81 73 ARG A C 1
ATOM 558 O O . ARG A 1 73 ? 1.762 -18.512 10.800 1.00 91.81 73 ARG A O 1
ATOM 565 N N . THR A 1 74 ? -0.323 -19.072 10.190 1.00 91.81 74 THR A N 1
ATOM 566 C CA . THR A 1 74 ? 0.029 -20.416 9.695 1.00 91.81 74 THR A CA 1
ATOM 567 C C . THR A 1 74 ? 0.948 -20.398 8.472 1.00 91.81 74 THR A C 1
ATOM 569 O O . THR A 1 74 ? 1.580 -21.412 8.189 1.00 91.81 74 THR A O 1
ATOM 572 N N . HIS A 1 75 ? 1.075 -19.253 7.796 1.00 89.38 75 HIS A N 1
ATOM 573 C CA . HIS A 1 75 ? 1.972 -19.040 6.657 1.00 89.38 75 HIS A CA 1
ATOM 574 C C . HIS A 1 75 ? 3.166 -18.132 7.005 1.00 89.38 75 HIS A C 1
ATOM 576 O O . HIS A 1 75 ? 3.764 -17.535 6.117 1.00 89.38 75 HIS A O 1
ATOM 582 N N . SER A 1 76 ? 3.531 -18.026 8.290 1.00 85.44 76 SER A N 1
ATOM 583 C CA . SER A 1 76 ? 4.677 -17.231 8.769 1.00 85.44 76 SER A CA 1
ATOM 584 C C . SER A 1 76 ? 4.570 -15.719 8.507 1.00 85.44 76 SER A C 1
ATOM 586 O O . SER A 1 76 ? 5.583 -15.020 8.508 1.00 85.44 76 SER A O 1
ATOM 588 N N . LEU A 1 77 ? 3.349 -15.203 8.342 1.00 86.81 77 LEU A N 1
ATOM 589 C CA . LEU A 1 77 ? 3.032 -13.780 8.170 1.00 86.81 77 LEU A CA 1
ATOM 590 C C . LEU A 1 77 ? 2.310 -13.216 9.400 1.00 86.81 77 LEU A C 1
ATOM 592 O O . LEU A 1 77 ? 1.402 -12.401 9.262 1.00 86.81 77 LEU A O 1
ATOM 596 N N . ASP A 1 78 ? 2.681 -13.672 10.602 1.00 88.44 78 ASP A N 1
ATOM 597 C CA . ASP A 1 78 ? 2.016 -13.284 11.850 1.00 88.44 78 ASP A CA 1
ATOM 598 C C . ASP A 1 78 ? 2.014 -11.748 12.019 1.00 88.44 78 ASP A C 1
ATOM 600 O O . ASP A 1 78 ? 3.088 -11.145 12.154 1.00 88.44 78 ASP A O 1
ATOM 604 N N . PRO A 1 79 ? 0.833 -11.097 12.011 1.00 88.31 79 PRO A N 1
ATOM 605 C CA . PRO A 1 79 ? 0.737 -9.652 12.186 1.00 88.31 79 PRO A CA 1
ATOM 606 C C . PRO A 1 79 ? 1.042 -9.207 13.622 1.00 88.31 79 PRO A C 1
ATOM 608 O O . PRO A 1 79 ? 1.145 -8.010 13.873 1.00 88.31 79 PRO A O 1
ATOM 611 N N . PHE A 1 80 ? 1.188 -10.138 14.570 1.00 88.25 80 PHE A N 1
ATOM 612 C CA . PHE A 1 80 ? 1.573 -9.856 15.951 1.00 88.25 80 PHE A CA 1
ATOM 613 C C . PHE A 1 80 ? 3.055 -10.115 16.234 1.00 88.25 80 PHE A C 1
ATOM 615 O O . PHE A 1 80 ? 3.473 -9.911 17.372 1.00 88.25 80 PHE A O 1
ATOM 622 N N . ASP A 1 81 ? 3.844 -10.571 15.261 1.00 79.56 81 ASP A N 1
ATOM 623 C CA . ASP A 1 81 ? 5.287 -10.772 15.435 1.00 79.56 81 ASP A CA 1
ATOM 624 C C . ASP A 1 81 ? 5.975 -9.415 15.700 1.00 79.56 81 ASP A C 1
ATOM 626 O O . ASP A 1 81 ? 5.896 -8.526 14.850 1.00 79.56 81 ASP A O 1
ATOM 630 N N . PRO A 1 82 ? 6.649 -9.226 16.852 1.00 65.06 82 PRO A N 1
ATOM 631 C CA . PRO A 1 82 ? 7.310 -7.965 17.192 1.00 65.06 82 PRO A CA 1
ATOM 632 C C . PRO A 1 82 ? 8.510 -7.640 16.290 1.00 65.06 82 PRO A C 1
ATOM 634 O O . PRO A 1 82 ? 8.973 -6.503 16.293 1.00 65.06 82 PRO A O 1
ATOM 637 N N . HIS A 1 83 ? 9.030 -8.616 15.537 1.00 60.22 83 HIS A N 1
ATOM 638 C CA . HIS A 1 83 ? 10.110 -8.421 14.563 1.00 60.22 83 HIS A CA 1
ATOM 639 C C . HIS A 1 83 ? 9.605 -8.048 13.167 1.00 60.22 83 HIS A C 1
ATOM 641 O O . HIS A 1 83 ? 10.405 -7.791 12.263 1.00 60.22 83 HIS A O 1
ATOM 647 N N . ASN A 1 84 ? 8.288 -8.052 12.974 1.00 62.38 84 ASN A N 1
ATOM 648 C CA . ASN A 1 84 ? 7.672 -7.468 11.802 1.00 62.38 84 ASN A CA 1
ATOM 649 C C . ASN A 1 84 ? 7.337 -6.013 12.134 1.00 62.38 84 ASN A C 1
ATOM 651 O O . ASN A 1 84 ? 6.751 -5.733 13.178 1.00 62.38 84 ASN A O 1
ATOM 655 N N . GLU A 1 85 ? 7.640 -5.094 11.219 1.00 55.81 85 GLU A N 1
ATOM 656 C CA . GLU A 1 85 ? 7.045 -3.752 11.198 1.00 55.81 85 GLU A CA 1
ATOM 657 C C . GLU A 1 85 ? 5.551 -3.879 10.839 1.00 55.81 85 GLU A C 1
ATOM 659 O O . GLU A 1 85 ? 5.100 -3.521 9.756 1.00 55.81 85 GLU A O 1
ATOM 664 N N . GLY A 1 86 ? 4.791 -4.562 11.694 1.00 54.44 86 GLY A N 1
ATOM 665 C CA . GLY A 1 86 ? 3.376 -4.854 11.517 1.00 54.44 86 GLY A CA 1
ATOM 666 C C . GLY A 1 86 ? 2.494 -3.726 12.039 1.00 54.44 86 GLY A C 1
ATOM 667 O O . GLY A 1 86 ? 2.934 -2.867 12.805 1.00 54.44 86 GLY A O 1
ATOM 668 N N . SER A 1 87 ? 1.215 -3.749 11.645 1.00 64.81 87 SER A N 1
ATOM 669 C CA . SER A 1 87 ? 0.217 -2.794 12.135 1.00 64.81 87 SER A CA 1
ATOM 670 C C . SER A 1 87 ? 0.185 -2.812 13.666 1.00 64.81 87 SER A C 1
ATOM 672 O O . SER A 1 87 ? -0.247 -3.787 14.287 1.00 64.81 87 SER A O 1
ATOM 674 N N . THR A 1 88 ? 0.586 -1.692 14.278 1.00 72.62 88 THR A N 1
ATOM 675 C CA . THR A 1 88 ? 0.523 -1.436 15.730 1.00 72.62 88 THR A CA 1
ATOM 676 C C . THR A 1 88 ? -0.886 -1.593 16.307 1.00 72.62 88 THR A C 1
ATOM 678 O O . THR A 1 88 ? -1.067 -1.592 17.521 1.00 72.62 88 THR A O 1
ATOM 681 N N . TYR A 1 89 ? -1.891 -1.715 15.441 1.00 83.88 89 TYR A N 1
ATOM 682 C CA . TYR A 1 89 ? -3.300 -1.733 15.789 1.00 83.88 89 TYR A CA 1
ATOM 683 C C . TYR A 1 89 ? -3.954 -3.105 15.627 1.00 83.88 89 TYR A C 1
ATOM 685 O O . TYR A 1 89 ? -5.004 -3.348 16.212 1.00 83.88 89 TYR A O 1
ATOM 693 N N . ALA A 1 90 ? -3.323 -4.040 14.912 1.00 89.25 90 ALA A N 1
ATOM 694 C CA . ALA A 1 90 ? -3.872 -5.380 14.726 1.00 89.25 90 ALA A CA 1
ATOM 695 C C . ALA A 1 90 ? -4.068 -6.103 16.064 1.00 89.25 90 ALA A C 1
ATOM 697 O O . ALA A 1 90 ? -5.131 -6.662 16.331 1.00 89.25 90 ALA A O 1
ATOM 698 N N . ARG A 1 91 ? -3.043 -6.073 16.924 1.00 92.06 91 ARG A N 1
ATOM 699 C CA . ARG A 1 91 ? -3.087 -6.719 18.241 1.00 92.06 91 ARG A CA 1
ATOM 700 C C . ARG A 1 91 ? -4.186 -6.134 19.139 1.00 92.06 91 ARG A C 1
ATOM 702 O O . ARG A 1 91 ? -5.043 -6.917 19.545 1.00 92.06 91 ARG A O 1
ATOM 709 N N . PRO A 1 92 ? -4.221 -4.819 19.440 1.00 92.19 92 PRO A N 1
ATOM 710 C CA . PRO A 1 92 ? -5.283 -4.251 20.272 1.00 92.19 92 PRO A CA 1
ATOM 711 C C . PRO A 1 92 ? -6.676 -4.476 19.673 1.00 92.19 92 PRO A C 1
ATOM 713 O O . PRO A 1 92 ? -7.560 -4.936 20.391 1.00 92.19 92 PRO A O 1
ATOM 716 N N . ALA A 1 93 ? -6.861 -4.259 18.365 1.00 92.88 93 ALA A N 1
ATOM 717 C CA . ALA A 1 93 ? -8.147 -4.471 17.700 1.00 92.88 93 ALA A CA 1
ATOM 718 C C . ALA A 1 93 ? -8.687 -5.890 17.923 1.00 92.88 93 ALA A C 1
ATOM 720 O O . ALA A 1 93 ? -9.822 -6.074 18.361 1.00 92.88 93 ALA A O 1
ATOM 721 N N . MET A 1 94 ? -7.858 -6.903 17.661 1.00 95.50 94 MET A N 1
ATOM 722 C CA . MET A 1 94 ? -8.276 -8.297 17.783 1.00 95.50 94 MET A CA 1
ATOM 723 C C . MET A 1 94 ? -8.446 -8.728 19.242 1.00 95.50 94 MET A C 1
ATOM 725 O O . MET A 1 94 ? -9.420 -9.407 19.558 1.00 95.50 94 MET A O 1
ATOM 729 N N . TYR A 1 95 ? -7.551 -8.311 20.143 1.00 96.06 95 TYR A N 1
ATOM 730 C CA . TYR A 1 95 ? -7.635 -8.663 21.564 1.00 96.06 95 TYR A CA 1
ATOM 731 C C . TYR A 1 95 ? -8.907 -8.102 22.201 1.00 96.06 95 TYR A C 1
ATOM 733 O O . TYR A 1 95 ? -9.624 -8.840 22.875 1.00 96.06 95 TYR A O 1
ATOM 741 N N . PHE A 1 96 ? -9.237 -6.836 21.943 1.00 95.69 96 PHE A N 1
ATOM 742 C CA . PHE A 1 96 ? -10.454 -6.227 22.482 1.00 95.69 96 PHE A CA 1
ATOM 743 C C . PHE A 1 96 ? -11.721 -6.804 21.841 1.00 95.69 96 PHE A C 1
ATOM 745 O O . PHE A 1 96 ? -12.713 -7.024 22.539 1.00 95.69 96 PHE A O 1
ATOM 752 N N . ALA A 1 97 ? -11.683 -7.152 20.550 1.00 95.25 97 ALA A N 1
ATOM 753 C CA . ALA A 1 97 ? -12.778 -7.873 19.907 1.00 95.25 97 ALA A CA 1
ATOM 754 C C . ALA A 1 97 ? -13.025 -9.243 20.565 1.00 95.25 97 ALA A C 1
ATOM 756 O O . ALA A 1 97 ? -14.169 -9.581 20.891 1.00 95.25 97 ALA A O 1
ATOM 757 N N . TRP A 1 98 ? -11.973 -10.034 20.802 1.00 96.19 98 TRP A N 1
ATOM 758 C CA . TRP A 1 98 ? -12.071 -11.343 21.461 1.00 96.19 98 TRP A CA 1
ATOM 759 C C . TRP A 1 98 ? -12.511 -11.244 22.911 1.00 96.19 98 TRP A C 1
ATOM 761 O O . TRP A 1 98 ? -13.301 -12.074 23.363 1.00 96.19 98 TRP A O 1
ATOM 771 N N . GLU A 1 99 ? -12.041 -10.227 23.624 1.00 95.75 99 GLU A N 1
ATOM 772 C CA . GLU A 1 99 ? -12.463 -9.929 24.982 1.00 95.75 99 GLU A CA 1
ATOM 773 C C . GLU A 1 99 ? -13.968 -9.640 25.039 1.00 95.75 99 GLU A C 1
ATOM 775 O O . GLU A 1 99 ? -14.715 -10.351 25.721 1.00 95.75 99 GLU A O 1
ATOM 780 N N . ALA A 1 100 ? -14.431 -8.652 24.269 1.00 93.19 100 ALA A N 1
ATOM 781 C CA . ALA A 1 100 ? -15.818 -8.193 24.284 1.00 93.19 100 ALA A CA 1
ATOM 782 C C . ALA A 1 100 ? -16.802 -9.280 23.822 1.00 93.19 100 ALA A C 1
ATOM 784 O O . ALA A 1 100 ? -17.931 -9.377 24.314 1.00 93.19 100 ALA A O 1
ATOM 785 N N . THR A 1 101 ? -16.371 -10.152 22.909 1.00 91.31 101 THR A N 1
ATOM 786 C CA . THR A 1 101 ? -17.197 -11.255 22.392 1.00 91.31 101 THR A CA 1
ATOM 787 C C . THR A 1 101 ? -16.967 -12.590 23.096 1.00 91.31 101 THR A C 1
ATOM 789 O O . THR A 1 101 ? -17.711 -13.538 22.848 1.00 91.31 101 THR A O 1
ATOM 792 N N . ARG A 1 102 ? -15.995 -12.671 24.014 1.00 91.94 102 ARG A N 1
ATOM 793 C CA . ARG A 1 102 ? -15.546 -13.907 24.682 1.00 91.94 102 ARG A CA 1
ATOM 794 C C . ARG A 1 102 ? -15.157 -15.014 23.695 1.00 91.94 102 ARG A C 1
ATOM 796 O O . ARG A 1 102 ? -15.406 -16.190 23.952 1.00 91.94 102 ARG A O 1
ATOM 803 N N . SER A 1 103 ? -14.550 -14.636 22.573 1.00 92.69 103 SER A N 1
ATOM 804 C CA . SER A 1 103 ? -14.219 -15.525 21.450 1.00 92.69 103 SER A CA 1
ATOM 805 C C . SER A 1 103 ? -12.712 -15.747 21.275 1.00 92.69 103 SER A C 1
ATOM 807 O O . SER A 1 103 ? -12.231 -15.971 20.168 1.00 92.69 103 SER A O 1
ATOM 809 N N . TRP A 1 104 ? -11.959 -15.703 22.378 1.00 95.62 104 TRP A N 1
ATOM 810 C CA . TRP A 1 104 ? -10.509 -15.900 22.377 1.00 95.62 104 TRP A CA 1
ATOM 811 C C . TRP A 1 104 ? -10.090 -17.176 21.635 1.00 95.62 104 TRP A C 1
ATOM 813 O O . TRP A 1 104 ? -10.512 -18.272 22.024 1.00 95.62 104 TRP A O 1
ATOM 823 N N . PRO A 1 105 ? -9.208 -17.074 20.629 1.00 95.69 105 PRO A N 1
ATOM 824 C CA . PRO A 1 105 ? -8.706 -18.251 19.949 1.00 95.69 105 PRO A CA 1
ATOM 825 C C . PRO A 1 105 ? -7.773 -19.060 20.860 1.00 95.69 105 PRO A C 1
ATOM 827 O O . PRO A 1 105 ? -7.080 -18.524 21.729 1.00 95.69 105 PRO A O 1
ATOM 830 N N . GLY A 1 106 ? -7.726 -20.378 20.647 1.00 93.88 106 GLY A N 1
ATOM 831 C CA . GLY A 1 106 ? -6.982 -21.308 21.509 1.00 93.88 106 GLY A CA 1
ATOM 832 C C . GLY A 1 106 ? -5.465 -21.091 21.538 1.00 93.88 106 GLY A C 1
ATOM 833 O O . GLY A 1 106 ? -4.805 -21.527 22.473 1.00 93.88 106 GLY A O 1
ATOM 834 N N . TRP A 1 107 ? -4.919 -20.402 20.537 1.00 94.00 107 TRP A N 1
ATOM 835 C CA . TRP A 1 107 ? -3.491 -20.118 20.399 1.00 94.00 107 TRP A CA 1
ATOM 836 C C . TRP A 1 107 ? -3.033 -18.825 21.087 1.00 94.00 107 TRP A C 1
ATOM 838 O O . TRP A 1 107 ? -1.832 -18.571 21.121 1.00 94.00 107 TRP A O 1
ATOM 848 N N . ILE A 1 108 ? -3.951 -18.005 21.614 1.00 94.56 108 ILE A N 1
ATOM 849 C CA . ILE A 1 108 ? -3.590 -16.915 22.531 1.00 94.56 108 ILE A CA 1
ATOM 850 C C . ILE A 1 108 ? -3.487 -17.509 23.931 1.00 94.56 108 ILE A C 1
ATOM 852 O O . ILE A 1 108 ? -4.482 -18.054 24.414 1.00 94.56 108 ILE A O 1
ATOM 856 N N . PRO A 1 109 ? -2.346 -17.425 24.615 1.00 93.75 109 PRO A N 1
ATOM 857 C CA . PRO A 1 109 ? -2.200 -18.076 25.904 1.00 93.75 109 PRO A CA 1
ATOM 858 C C . PRO A 1 109 ? -2.940 -17.293 27.016 1.00 93.75 109 PRO A C 1
ATOM 860 O O . PRO A 1 109 ? -3.201 -16.100 26.848 1.00 93.75 109 PRO A O 1
ATOM 863 N N . PRO A 1 110 ? -3.356 -17.930 28.129 1.00 93.81 110 PRO A N 1
ATOM 864 C CA . PRO A 1 110 ? -4.159 -17.280 29.173 1.00 93.81 110 PRO A CA 1
ATOM 865 C C . PRO A 1 110 ? -3.523 -16.031 29.802 1.00 93.81 110 PRO A C 1
ATOM 867 O O . PRO A 1 110 ? -4.241 -15.095 30.146 1.00 93.81 110 PRO A O 1
ATOM 870 N N . GLU A 1 111 ? -2.199 -15.990 29.924 1.00 93.88 111 GLU A N 1
ATOM 871 C CA . GLU A 1 111 ? -1.436 -14.855 30.453 1.00 93.88 111 GLU A CA 1
ATOM 872 C C . GLU A 1 111 ? -1.580 -13.583 29.602 1.00 93.88 111 GLU A C 1
ATOM 874 O O . GLU A 1 111 ? -1.563 -12.475 30.138 1.00 93.88 111 GLU A O 1
ATOM 879 N N . GLU A 1 112 ? -1.824 -13.734 28.296 1.00 92.19 112 GLU A N 1
ATOM 880 C CA . GLU A 1 112 ? -2.0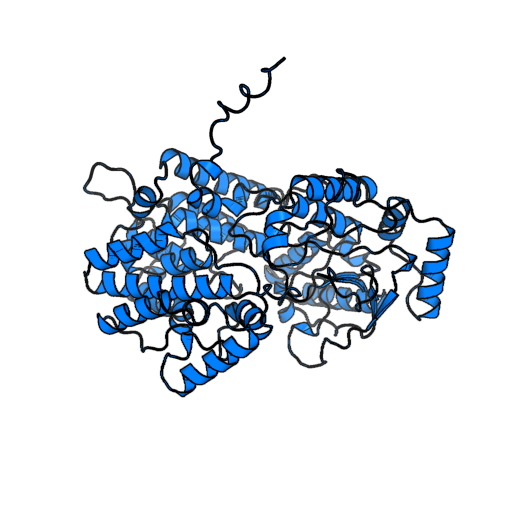65 -12.623 27.368 1.00 92.19 112 GLU A CA 1
ATOM 881 C C . GLU A 1 112 ? -3.504 -12.071 27.466 1.00 92.19 112 GLU A C 1
ATOM 883 O O . GLU A 1 112 ? -3.827 -11.057 26.852 1.00 92.19 112 GLU A O 1
ATOM 888 N N . ARG A 1 113 ? -4.380 -12.724 28.244 1.00 94.25 113 ARG A N 1
ATOM 889 C CA . ARG A 1 113 ? -5.811 -12.386 28.391 1.00 94.25 113 ARG A CA 1
ATOM 890 C C . ARG A 1 113 ? -6.134 -11.704 29.723 1.00 94.25 113 ARG A C 1
ATOM 892 O O . ARG A 1 113 ? -7.306 -11.547 30.060 1.00 94.25 113 ARG A O 1
ATOM 899 N N . THR A 1 114 ? -5.115 -11.395 30.521 1.00 95.38 114 THR A N 1
ATOM 900 C CA . THR A 1 114 ? -5.283 -10.799 31.851 1.00 95.38 114 THR A CA 1
ATOM 901 C C . THR A 1 114 ? -5.651 -9.321 31.753 1.00 95.38 114 THR A C 1
ATOM 903 O O . THR A 1 114 ? -5.315 -8.650 30.780 1.00 95.38 114 THR A O 1
ATOM 906 N N . GLU A 1 115 ? -6.324 -8.804 32.780 1.00 95.56 115 GLU A N 1
ATOM 907 C CA . GLU A 1 115 ? -6.714 -7.391 32.845 1.00 95.56 115 GLU A CA 1
ATOM 908 C C . GLU A 1 115 ? -5.498 -6.458 32.748 1.00 95.56 115 GLU A C 1
ATOM 910 O O . GLU A 1 115 ? -5.506 -5.507 31.969 1.00 95.56 115 GLU A O 1
ATOM 915 N N . ASP A 1 116 ? -4.421 -6.779 33.472 1.00 95.38 116 ASP A N 1
ATOM 916 C CA . ASP A 1 116 ? -3.170 -6.015 33.448 1.00 95.38 116 ASP A CA 1
ATOM 917 C C . ASP A 1 116 ? -2.578 -5.966 32.038 1.00 95.38 116 ASP A C 1
ATOM 919 O O . ASP A 1 116 ? -2.231 -4.895 31.539 1.00 95.38 116 ASP A O 1
ATOM 923 N N . ARG A 1 117 ? -2.553 -7.109 31.341 1.00 94.31 117 ARG A N 1
ATOM 924 C CA . ARG A 1 117 ? -2.041 -7.177 29.973 1.00 94.31 117 ARG A CA 1
ATOM 925 C C . ARG A 1 117 ? -2.893 -6.381 28.988 1.00 94.31 117 ARG A C 1
ATOM 927 O O . ARG A 1 117 ? -2.357 -5.705 28.112 1.00 94.31 117 ARG A O 1
ATOM 934 N N . LEU A 1 118 ? -4.214 -6.448 29.116 1.00 95.12 118 LEU A N 1
ATOM 935 C CA . LEU A 1 118 ? -5.124 -5.686 28.262 1.00 95.12 118 LEU A CA 1
ATOM 936 C C . LEU A 1 118 ? -4.980 -4.178 28.495 1.00 95.12 118 LEU A C 1
ATOM 938 O O . LEU A 1 118 ? -5.008 -3.416 27.529 1.00 95.12 118 LEU A O 1
ATOM 942 N N . ASN A 1 119 ? -4.744 -3.755 29.738 1.00 93.69 119 ASN A N 1
ATOM 943 C CA . ASN A 1 119 ? -4.457 -2.362 30.077 1.00 93.69 119 ASN A CA 1
ATOM 944 C C . ASN A 1 119 ? -3.128 -1.877 29.478 1.00 93.69 119 ASN A C 1
ATOM 946 O O . ASN A 1 119 ? -3.071 -0.760 28.961 1.00 93.69 119 ASN A O 1
ATOM 950 N N . GLU A 1 120 ? -2.079 -2.707 29.490 1.00 92.88 120 GLU A N 1
ATOM 951 C CA . GLU A 1 120 ? -0.817 -2.410 28.797 1.00 92.88 120 GLU A CA 1
ATOM 952 C C . GLU A 1 120 ? -1.037 -2.235 27.291 1.00 92.88 120 GLU A C 1
ATOM 954 O O . GLU A 1 120 ? -0.606 -1.240 26.711 1.00 92.88 120 GLU A O 1
ATOM 959 N N . ILE A 1 121 ? -1.746 -3.177 26.661 1.00 91.75 121 ILE A N 1
ATOM 960 C CA . ILE A 1 121 ? -2.051 -3.128 25.227 1.00 91.75 121 ILE A CA 1
ATOM 961 C C . ILE A 1 121 ? -2.841 -1.860 24.889 1.00 91.75 121 ILE A C 1
ATOM 963 O O . ILE A 1 121 ? -2.528 -1.196 23.904 1.00 91.75 121 ILE A O 1
ATOM 967 N N . GLU A 1 122 ? -3.830 -1.489 25.703 1.00 91.31 122 GLU A N 1
ATOM 968 C CA . GLU A 1 122 ? -4.611 -0.267 25.500 1.00 91.31 122 GLU A CA 1
ATOM 969 C C . GLU A 1 122 ? -3.746 0.992 25.645 1.00 91.31 122 GLU A C 1
ATOM 971 O O . GLU A 1 122 ? -3.854 1.918 24.841 1.00 91.31 122 GLU A O 1
ATOM 976 N N . ALA A 1 123 ? -2.855 1.032 26.639 1.00 88.75 123 ALA A N 1
ATOM 977 C CA . ALA A 1 123 ? -1.943 2.152 26.841 1.00 88.75 123 ALA A CA 1
ATOM 978 C C . ALA A 1 123 ? -0.976 2.327 25.661 1.00 88.75 123 ALA A C 1
ATOM 980 O O . ALA A 1 123 ? -0.817 3.446 25.170 1.00 88.75 123 ALA A O 1
ATOM 981 N N . GLU A 1 124 ? -0.382 1.238 25.169 1.00 86.94 124 GLU A N 1
ATOM 982 C CA . GLU A 1 124 ? 0.495 1.254 23.994 1.00 86.94 124 GLU A CA 1
ATOM 983 C C . GLU A 1 124 ? -0.263 1.658 22.726 1.00 86.94 124 GLU A C 1
ATOM 985 O O . GLU A 1 124 ? 0.205 2.502 21.962 1.00 86.94 124 GLU A O 1
ATOM 990 N N . ALA A 1 125 ? -1.466 1.121 22.524 1.00 85.31 125 ALA A N 1
ATOM 991 C CA . ALA A 1 125 ? -2.255 1.372 21.325 1.00 85.31 125 ALA A CA 1
ATOM 992 C C . ALA A 1 125 ? -2.756 2.818 21.203 1.00 85.31 125 ALA A C 1
ATOM 994 O O . ALA A 1 125 ? -2.978 3.292 20.088 1.00 85.31 125 ALA A O 1
ATOM 995 N N . ARG A 1 126 ? -2.902 3.532 22.329 1.00 84.94 126 ARG A N 1
ATOM 996 C CA . ARG A 1 126 ? -3.250 4.961 22.346 1.00 84.94 126 ARG A CA 1
ATOM 997 C C . ARG A 1 126 ? -2.073 5.872 22.006 1.00 84.94 126 ARG A C 1
ATOM 999 O O . ARG A 1 126 ? -2.316 6.976 21.520 1.00 84.94 126 ARG A O 1
ATOM 1006 N N . LYS A 1 127 ? -0.817 5.453 22.233 1.00 81.44 127 LYS A N 1
ATOM 1007 C CA . LYS A 1 127 ? 0.367 6.315 22.027 1.00 81.44 127 LYS A CA 1
ATOM 1008 C C . LYS A 1 127 ? 0.383 6.986 20.652 1.00 81.44 127 LYS A C 1
ATOM 1010 O O . LYS A 1 127 ? 0.505 8.209 20.631 1.00 81.44 127 LYS A O 1
ATOM 1015 N N . PRO A 1 128 ? 0.158 6.277 19.526 1.00 75.44 128 PRO A N 1
ATOM 1016 C CA . PRO A 1 128 ? 0.145 6.922 18.220 1.00 75.44 128 PRO A CA 1
ATOM 1017 C C . PRO A 1 128 ? -0.893 8.045 18.128 1.00 75.44 128 PRO A C 1
ATOM 1019 O O . PRO A 1 128 ? -0.636 9.071 17.513 1.00 75.44 128 PRO A O 1
ATOM 1022 N N . TRP A 1 129 ? -2.071 7.903 18.731 1.00 77.12 129 TRP A N 1
ATOM 1023 C CA . TRP A 1 129 ? -3.107 8.940 18.660 1.00 77.12 129 TRP A CA 1
ATOM 1024 C C . TRP A 1 129 ? -2.736 10.139 19.523 1.00 77.12 129 TRP A C 1
ATOM 1026 O O . TRP A 1 129 ? -2.947 11.277 19.113 1.00 77.12 129 TRP A O 1
ATOM 1036 N N . LEU A 1 130 ? -2.143 9.869 20.687 1.00 77.19 130 LEU A N 1
ATOM 1037 C CA . LEU A 1 130 ? -1.719 10.878 21.651 1.00 77.19 130 LEU A CA 1
ATOM 1038 C C . LEU A 1 130 ? -0.471 11.646 21.213 1.00 77.19 130 LEU A C 1
ATOM 1040 O O . LEU A 1 130 ? -0.332 12.798 21.595 1.00 77.19 130 LEU A O 1
ATOM 1044 N N . GLU A 1 131 ? 0.378 11.100 20.335 1.00 74.12 131 GLU A N 1
ATOM 1045 C CA . GLU A 1 131 ? 1.454 11.871 19.677 1.00 74.12 131 GLU A CA 1
ATOM 1046 C C . GLU A 1 131 ? 0.925 13.128 18.962 1.00 74.12 131 GLU A C 1
ATOM 1048 O O . GLU A 1 131 ? 1.659 14.086 18.732 1.00 74.12 131 GLU A O 1
ATOM 1053 N N . ARG A 1 132 ? -0.364 13.130 18.611 1.00 70.44 132 ARG A N 1
ATOM 1054 C CA . ARG A 1 132 ? -1.061 14.228 17.935 1.00 70.44 132 ARG A CA 1
ATOM 1055 C C . ARG A 1 132 ? -1.888 15.070 18.880 1.00 70.44 132 ARG A C 1
ATOM 1057 O O . ARG A 1 132 ? -2.675 15.866 18.395 1.00 70.44 132 ARG A O 1
ATOM 1064 N N . PHE A 1 133 ? -1.815 14.854 20.183 1.00 73.69 133 PHE A N 1
ATOM 1065 C CA . PHE A 1 133 ? -2.664 15.528 21.145 1.00 73.69 133 PHE A CA 1
ATOM 1066 C C . PHE A 1 133 ? -1.785 16.162 22.211 1.00 73.69 133 PHE A C 1
ATOM 1068 O O . PHE A 1 133 ? -0.932 15.518 22.808 1.00 73.69 133 PHE A O 1
ATOM 1075 N N . THR A 1 134 ? -1.930 17.468 22.386 1.00 66.69 134 THR A N 1
ATOM 1076 C CA . THR A 1 134 ? -0.985 18.265 23.184 1.00 66.69 134 THR A CA 1
ATOM 1077 C C . THR A 1 134 ? -1.280 18.314 24.644 1.00 66.69 134 THR A C 1
ATOM 1079 O O . THR A 1 134 ? -0.428 18.703 25.439 1.00 66.69 134 THR A O 1
ATOM 1082 N N . GLU A 1 135 ? -2.505 17.960 24.971 1.00 75.56 135 GLU A N 1
ATOM 1083 C CA . GLU A 1 135 ? -2.931 17.887 26.337 1.00 75.56 135 GLU A CA 1
ATOM 1084 C C . GLU A 1 135 ? -2.443 16.569 26.910 1.00 75.56 135 GLU A C 1
ATOM 1086 O O . GLU A 1 135 ? -2.440 15.526 26.248 1.00 75.56 135 GLU A O 1
ATOM 1091 N N . GLU A 1 136 ? -2.049 16.620 28.175 1.00 82.00 136 GLU A N 1
ATOM 1092 C CA . GLU A 1 136 ? -1.862 15.409 28.950 1.00 82.00 136 GLU A CA 1
ATOM 1093 C C . GLU A 1 136 ? -3.164 14.604 28.909 1.00 82.00 136 GLU A C 1
ATOM 1095 O O . GLU A 1 136 ? -4.239 15.129 29.206 1.00 82.00 136 GLU A O 1
ATOM 1100 N N . TRP A 1 137 ? -3.075 13.332 28.523 1.00 84.62 137 TRP A N 1
ATOM 1101 C CA . TRP A 1 137 ? -4.257 12.488 28.470 1.00 84.62 137 TRP A CA 1
ATOM 1102 C C . TRP A 1 137 ? -4.837 12.311 29.874 1.00 84.62 137 TRP A C 1
ATOM 1104 O O . TRP A 1 137 ? -4.190 11.751 30.762 1.00 84.62 137 TRP A O 1
ATOM 1114 N N . LYS A 1 138 ? -6.077 12.768 30.053 1.00 89.19 138 LYS A N 1
ATOM 1115 C CA . LYS A 1 138 ? -6.865 12.608 31.272 1.00 89.19 138 LYS A CA 1
ATOM 1116 C C . LYS A 1 138 ? -8.281 12.195 30.912 1.00 89.19 138 LYS A C 1
ATOM 1118 O O . LYS A 1 138 ? -8.839 12.606 29.896 1.00 89.19 138 LYS A O 1
ATOM 1123 N N . VAL A 1 139 ? -8.870 11.367 31.766 1.00 91.88 139 VAL A N 1
ATOM 1124 C CA . VAL A 1 139 ? -10.278 10.981 31.647 1.00 91.88 139 VAL A CA 1
ATOM 1125 C C . VAL A 1 139 ? -11.127 12.072 32.300 1.00 91.88 139 VAL A C 1
ATOM 1127 O O . VAL A 1 139 ? -11.597 11.918 33.424 1.00 91.88 139 VAL A O 1
ATOM 1130 N N . ASP A 1 140 ? -11.269 13.208 31.616 1.00 94.81 140 ASP A N 1
ATOM 1131 C CA . ASP A 1 140 ? -12.104 14.332 32.045 1.00 94.81 140 ASP A CA 1
ATOM 1132 C C . ASP A 1 140 ? -12.754 15.069 30.860 1.00 94.81 140 ASP A C 1
ATOM 1134 O O . ASP A 1 140 ? -12.374 14.916 29.696 1.00 94.81 140 ASP A O 1
ATOM 1138 N N . GLY A 1 141 ? -13.795 15.850 31.162 1.00 90.88 141 GLY A N 1
ATOM 1139 C CA . GLY A 1 141 ? -14.577 16.548 30.140 1.00 90.88 141 GLY A CA 1
ATOM 1140 C C . GLY A 1 141 ? -13.804 17.657 29.419 1.00 90.88 141 GLY A C 1
ATOM 1141 O O . GLY A 1 141 ? -14.093 17.935 28.257 1.00 90.88 141 GLY A O 1
ATOM 1142 N N . GLU A 1 142 ? -12.807 18.267 30.069 1.00 90.44 142 GLU A N 1
ATOM 1143 C CA . GLU A 1 142 ? -11.960 19.297 29.456 1.00 90.44 142 GLU A CA 1
ATOM 1144 C C . GLU A 1 142 ? -11.093 18.698 28.343 1.00 90.44 142 GLU A C 1
ATOM 1146 O O . GLU A 1 142 ? -11.068 19.209 27.223 1.00 90.44 142 GLU A O 1
ATOM 1151 N N . THR A 1 143 ? -10.449 17.568 28.623 1.00 89.31 143 THR A N 1
ATOM 1152 C CA . THR A 1 143 ? -9.628 16.825 27.664 1.00 89.31 143 THR A CA 1
ATOM 1153 C C . THR A 1 143 ? -10.466 16.380 26.465 1.00 89.31 143 THR A C 1
ATOM 1155 O O . THR A 1 143 ? -10.060 16.575 25.318 1.00 89.31 143 THR A O 1
ATOM 1158 N N . ALA A 1 144 ? -11.678 15.863 26.702 1.00 90.50 144 ALA A N 1
ATOM 1159 C CA . ALA A 1 144 ? -12.604 15.507 25.626 1.00 90.50 144 ALA A CA 1
ATOM 1160 C C . ALA A 1 144 ? -13.012 16.724 24.773 1.00 90.50 144 ALA A C 1
ATOM 1162 O O . ALA A 1 144 ? -13.025 16.640 23.543 1.00 90.50 144 ALA A O 1
ATOM 1163 N N . ALA A 1 145 ? -13.305 17.868 25.399 1.00 87.75 145 ALA A N 1
ATOM 1164 C CA . ALA A 1 145 ? -13.665 19.095 24.692 1.00 87.75 145 ALA A CA 1
ATOM 1165 C C . ALA A 1 145 ? -12.515 19.613 23.814 1.00 87.75 145 ALA A C 1
ATOM 1167 O O . ALA A 1 145 ? -12.746 19.960 22.656 1.00 87.75 145 ALA A O 1
ATOM 1168 N N . LYS A 1 146 ? -11.276 19.589 24.318 1.00 85.31 146 LYS A N 1
ATOM 1169 C CA . LYS A 1 146 ? -10.076 19.970 23.556 1.00 85.31 146 LYS A CA 1
ATOM 1170 C C . LYS A 1 146 ? -9.792 19.011 22.399 1.00 85.31 146 LYS A C 1
ATOM 1172 O O . LYS A 1 146 ? -9.395 19.447 21.321 1.00 85.31 146 LYS A O 1
ATOM 1177 N N . ALA A 1 147 ? -10.045 17.714 22.571 1.00 87.94 147 ALA A N 1
ATOM 1178 C CA . ALA A 1 147 ? -9.930 16.739 21.486 1.00 87.94 147 ALA A CA 1
ATOM 1179 C C . ALA A 1 147 ? -10.968 16.986 20.372 1.00 87.94 147 ALA A C 1
ATOM 1181 O O . ALA A 1 147 ? -10.636 16.929 19.184 1.00 87.94 147 ALA A O 1
ATOM 1182 N N . LEU A 1 148 ? -12.207 17.343 20.735 1.00 87.25 148 LEU A N 1
ATOM 1183 C CA . LEU A 1 148 ? -13.232 17.778 19.777 1.00 87.25 148 LEU A CA 1
ATOM 1184 C C . LEU A 1 148 ? -12.875 19.112 19.111 1.00 87.25 148 LEU A C 1
ATOM 1186 O O . LEU A 1 148 ? -13.137 19.293 17.922 1.00 87.25 148 LEU A O 1
ATOM 1190 N N . GLU A 1 149 ? -12.277 20.045 19.849 1.00 82.88 149 GLU A N 1
ATOM 1191 C CA . GLU A 1 149 ? -11.777 21.299 19.294 1.00 82.88 149 GLU A CA 1
ATOM 1192 C C . GLU A 1 149 ? -10.675 21.037 18.271 1.00 82.88 149 GLU A C 1
ATOM 1194 O O . GLU A 1 149 ? -10.789 21.526 17.154 1.00 82.88 149 GLU A O 1
ATOM 1199 N N . MET A 1 1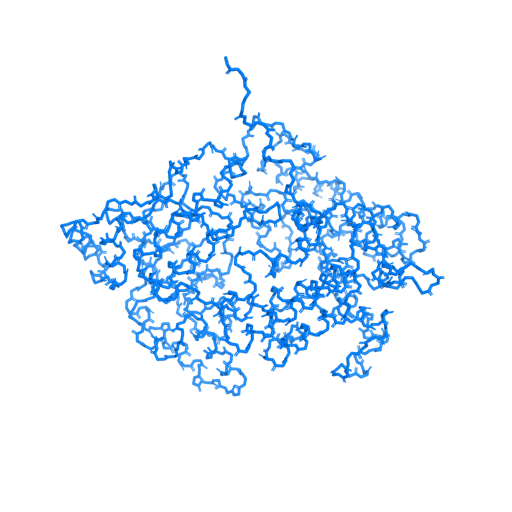50 ? -9.693 20.182 18.572 1.00 79.75 150 MET A N 1
ATOM 1200 C CA . MET A 1 150 ? -8.679 19.742 17.607 1.00 79.75 150 MET A CA 1
ATOM 1201 C C . MET A 1 150 ? -9.315 19.142 16.346 1.00 79.75 150 MET A C 1
ATOM 1203 O O . MET A 1 150 ? -8.881 19.427 15.230 1.00 79.75 150 MET A O 1
ATOM 1207 N N . ALA A 1 151 ? -10.376 18.347 16.505 1.00 78.81 151 ALA A N 1
ATOM 1208 C CA . ALA A 1 151 ? -11.093 17.770 15.374 1.00 78.81 151 ALA A CA 1
ATOM 1209 C C . ALA A 1 151 ? -11.807 18.823 14.499 1.00 78.81 151 ALA A C 1
ATOM 1211 O O . ALA A 1 151 ? -11.998 18.598 13.300 1.00 78.81 151 ALA A O 1
ATOM 1212 N N . ARG A 1 152 ? -12.191 19.974 15.067 1.00 73.12 152 ARG A N 1
ATOM 1213 C CA . ARG A 1 152 ? -12.857 21.091 14.367 1.00 73.12 152 ARG A CA 1
ATOM 1214 C C . ARG A 1 152 ? -11.857 22.111 13.800 1.00 73.12 152 ARG A C 1
ATOM 1216 O O . ARG A 1 152 ? -11.996 22.560 12.658 1.00 73.12 152 ARG A O 1
ATOM 1223 N N . ALA A 1 153 ? -10.850 22.468 14.591 1.00 65.19 153 ALA A N 1
ATOM 1224 C CA . ALA A 1 153 ? -9.897 23.549 14.377 1.00 65.19 153 ALA A CA 1
ATOM 1225 C C . ALA A 1 153 ? -8.676 23.081 13.569 1.00 65.19 153 ALA A C 1
ATOM 1227 O O . ALA A 1 153 ? -7.550 23.017 14.058 1.00 65.19 153 ALA A O 1
ATOM 1228 N N . SER A 1 154 ? -8.886 22.773 12.288 1.00 61.59 154 SER A N 1
ATOM 1229 C CA . SER A 1 154 ? -7.764 22.610 11.360 1.00 61.59 154 SER A CA 1
ATOM 1230 C C . SER A 1 154 ? -7.243 23.972 10.893 1.00 61.59 154 SER A C 1
ATOM 1232 O O . SER A 1 154 ? -8.035 24.819 10.481 1.00 61.59 154 SER A O 1
ATOM 1234 N N . ILE A 1 155 ? -5.916 24.154 10.837 1.00 56.31 155 ILE A N 1
ATOM 1235 C CA . ILE A 1 155 ? -5.246 25.348 10.274 1.00 56.31 155 ILE A CA 1
ATOM 1236 C C . ILE A 1 155 ? -5.779 25.722 8.875 1.00 56.31 155 ILE A C 1
ATOM 1238 O O . ILE A 1 155 ? -5.803 26.888 8.494 1.00 56.31 155 ILE A O 1
ATOM 1242 N N . ASN A 1 156 ? -6.262 24.736 8.115 1.00 53.75 156 ASN A N 1
ATOM 1243 C CA . ASN A 1 156 ? -6.836 24.939 6.787 1.00 53.75 156 ASN A CA 1
ATOM 1244 C C . ASN A 1 156 ? -8.280 25.453 6.818 1.00 53.75 156 ASN A C 1
ATOM 1246 O O . ASN A 1 156 ? -8.659 26.202 5.926 1.00 53.75 156 ASN A O 1
ATOM 1250 N N . ASN A 1 157 ? -9.058 25.097 7.843 1.00 55.34 157 ASN A N 1
ATOM 1251 C CA . ASN A 1 157 ? -10.400 25.647 8.062 1.00 55.34 157 ASN A CA 1
ATOM 1252 C C . ASN A 1 157 ? -10.320 27.094 8.557 1.00 55.34 157 ASN A C 1
ATOM 1254 O O . ASN A 1 157 ? -11.173 27.914 8.237 1.00 55.34 157 ASN A O 1
ATOM 1258 N N . VAL A 1 158 ? -9.277 27.403 9.328 1.00 55.38 158 VAL A N 1
ATOM 1259 C CA . VAL A 1 158 ? -9.021 28.744 9.858 1.00 55.38 158 VAL A CA 1
ATOM 1260 C C . VAL A 1 158 ? -8.474 29.681 8.774 1.00 55.38 158 VAL A C 1
ATOM 1262 O O . VAL A 1 158 ? -8.865 30.844 8.711 1.00 55.38 158 VAL A O 1
ATOM 1265 N N . PHE A 1 159 ? -7.589 29.185 7.902 1.00 59.94 159 PHE A N 1
ATOM 1266 C CA . PHE A 1 159 ? -6.928 29.976 6.858 1.00 59.94 159 PHE A CA 1
ATOM 1267 C C . PHE A 1 159 ? -7.138 29.385 5.453 1.00 59.94 159 PHE A C 1
ATOM 1269 O O . PHE A 1 159 ? -6.163 29.016 4.787 1.00 59.94 159 PHE A O 1
ATOM 1276 N N . PRO A 1 160 ? -8.389 29.296 4.962 1.00 53.31 160 PRO A N 1
ATOM 1277 C CA . PRO A 1 160 ? -8.696 28.597 3.712 1.00 53.31 160 PRO A CA 1
ATOM 1278 C C . PRO A 1 160 ? -8.054 29.250 2.480 1.00 53.31 160 PRO A C 1
ATOM 1280 O O . PRO A 1 160 ? -7.745 28.569 1.506 1.00 53.31 160 PRO A O 1
ATOM 1283 N N . SER A 1 161 ? -7.806 30.561 2.531 1.00 60.84 161 SER A N 1
ATOM 1284 C CA . SER A 1 161 ? -7.335 31.375 1.405 1.00 60.84 161 SER A CA 1
ATOM 1285 C C . SER A 1 161 ? -5.827 31.656 1.398 1.00 60.84 161 SER A C 1
ATOM 1287 O O . SER A 1 161 ? -5.346 32.397 0.542 1.00 60.84 161 SER A O 1
ATOM 1289 N N . VAL A 1 162 ? -5.069 31.118 2.355 1.00 62.78 162 VAL A N 1
ATOM 1290 C CA . VAL A 1 162 ? -3.637 31.417 2.524 1.00 62.78 162 VAL A CA 1
ATOM 1291 C C . VAL A 1 162 ? -2.783 30.387 1.775 1.00 62.78 162 VAL A C 1
ATOM 1293 O O . VAL A 1 162 ? -3.170 29.221 1.653 1.00 62.78 162 VAL A O 1
ATOM 1296 N N . SER A 1 163 ? -1.618 30.771 1.245 1.00 59.31 163 SER A N 1
ATOM 1297 C CA . SER A 1 163 ? -0.738 29.806 0.565 1.00 59.31 163 SER A CA 1
ATOM 1298 C C . SER A 1 163 ? -0.237 28.716 1.527 1.00 59.31 163 SER A C 1
ATOM 1300 O O . SER A 1 163 ? -0.238 28.902 2.742 1.00 59.31 163 SER A O 1
ATOM 1302 N N . ALA A 1 164 ? 0.188 27.557 1.014 1.00 55.66 164 ALA A N 1
ATOM 1303 C CA . ALA A 1 164 ? 0.671 26.462 1.866 1.00 55.66 164 ALA A CA 1
ATOM 1304 C C . ALA A 1 164 ? 1.884 26.877 2.727 1.00 55.66 164 ALA A C 1
ATOM 1306 O O . ALA A 1 164 ? 1.937 26.570 3.915 1.00 55.66 164 ALA A O 1
ATOM 1307 N N . VAL A 1 165 ? 2.819 27.638 2.149 1.00 57.59 165 VAL A N 1
ATOM 1308 C CA . VAL A 1 165 ? 4.021 28.138 2.841 1.00 57.59 165 VAL A CA 1
ATOM 1309 C C . VAL A 1 165 ? 3.653 29.110 3.962 1.00 57.59 165 VAL A C 1
ATOM 1311 O O . VAL A 1 165 ? 4.130 28.972 5.087 1.00 57.59 165 VAL A O 1
ATOM 1314 N N . GLU A 1 166 ? 2.761 30.060 3.692 1.00 63.41 166 GLU A N 1
ATOM 1315 C CA . GLU A 1 166 ? 2.278 30.997 4.710 1.00 63.41 166 GLU A CA 1
ATOM 1316 C C . GLU A 1 166 ? 1.447 30.282 5.783 1.00 63.41 166 GLU A C 1
ATOM 1318 O O . GLU A 1 166 ? 1.561 30.614 6.958 1.00 63.41 166 GLU A O 1
ATOM 1323 N N . ARG A 1 167 ? 0.671 29.246 5.429 1.00 63.81 167 ARG A N 1
ATOM 1324 C CA . ARG A 1 167 ? -0.030 28.402 6.410 1.00 63.81 167 ARG A CA 1
ATOM 1325 C C . ARG A 1 167 ? 0.937 27.678 7.341 1.00 63.81 167 ARG A C 1
ATOM 1327 O O . ARG A 1 167 ? 0.654 27.612 8.528 1.00 63.81 167 ARG A O 1
ATOM 1334 N N . ILE A 1 168 ? 2.079 27.186 6.851 1.00 57.75 168 ILE A N 1
ATOM 1335 C CA . ILE A 1 168 ? 3.133 26.591 7.697 1.00 57.75 168 ILE A CA 1
ATOM 1336 C C . ILE A 1 168 ? 3.694 27.630 8.676 1.00 57.75 168 ILE A C 1
ATOM 1338 O O . ILE A 1 168 ? 3.889 27.334 9.854 1.00 57.75 168 ILE A O 1
ATOM 1342 N N . GLN A 1 169 ? 3.932 28.856 8.211 1.00 66.31 169 GLN A N 1
ATOM 1343 C CA . GLN A 1 169 ? 4.450 29.939 9.051 1.00 66.31 169 GLN A CA 1
ATOM 1344 C C . GLN A 1 169 ? 3.426 30.397 10.096 1.00 66.31 169 GLN A C 1
ATOM 1346 O O . GLN A 1 169 ? 3.778 30.559 11.262 1.00 66.31 169 GLN A O 1
ATOM 1351 N N . LEU A 1 170 ? 2.161 30.559 9.697 1.00 67.31 170 LEU A N 1
ATOM 1352 C CA . LEU A 1 170 ? 1.047 30.878 10.592 1.00 67.31 170 LEU A CA 1
ATOM 1353 C C . LEU A 1 170 ? 0.821 29.767 11.606 1.00 67.31 170 LEU A C 1
ATOM 1355 O O . LEU A 1 170 ? 0.624 30.061 12.780 1.00 67.31 170 LEU A O 1
ATOM 1359 N N . ALA A 1 171 ? 0.915 28.511 11.168 1.00 61.12 171 ALA A N 1
ATOM 1360 C CA . ALA A 1 171 ? 0.869 27.369 12.053 1.00 61.12 171 ALA A CA 1
ATOM 1361 C C . ALA A 1 171 ? 1.977 27.482 13.108 1.00 61.12 171 ALA A C 1
ATOM 1363 O O . ALA A 1 171 ? 1.686 27.556 14.302 1.00 61.12 171 ALA A O 1
ATOM 1364 N N . ASN A 1 172 ? 3.235 27.582 12.689 1.00 60.06 172 ASN A N 1
ATOM 1365 C CA . ASN A 1 172 ? 4.346 27.684 13.628 1.00 60.06 172 ASN A CA 1
ATOM 1366 C C . ASN A 1 172 ? 4.193 28.886 14.579 1.00 60.06 172 ASN A C 1
ATOM 1368 O O . ASN A 1 172 ? 4.425 28.750 15.773 1.00 60.06 172 ASN A O 1
ATOM 1372 N N . LYS A 1 173 ? 3.737 30.040 14.080 1.00 66.44 173 LYS A N 1
ATOM 1373 C CA . LYS A 1 173 ? 3.479 31.229 14.900 1.00 66.44 173 LYS A CA 1
ATOM 1374 C C . LYS A 1 173 ? 2.392 30.991 15.947 1.00 66.44 173 LYS A C 1
ATOM 1376 O O . LYS A 1 173 ? 2.622 31.246 17.117 1.00 66.44 173 LYS A O 1
ATOM 1381 N N . TRP A 1 174 ? 1.232 30.481 15.550 1.00 64.94 174 TRP A N 1
ATOM 1382 C CA . TRP A 1 174 ? 0.138 30.192 16.475 1.00 64.94 174 TRP A CA 1
ATOM 1383 C C . TRP A 1 174 ? 0.523 29.168 17.551 1.00 64.94 174 TRP A C 1
ATOM 1385 O O . TRP A 1 174 ? 0.076 29.290 18.688 1.00 64.94 174 TRP A O 1
ATOM 1395 N N . PHE A 1 175 ? 1.372 28.198 17.201 1.00 56.56 175 PHE A N 1
ATOM 1396 C CA . PHE A 1 175 ? 1.961 27.281 18.170 1.00 56.56 175 PHE A CA 1
ATOM 1397 C C . PHE A 1 175 ? 2.849 28.024 19.186 1.00 56.56 175 PHE A C 1
ATOM 1399 O O . PHE A 1 175 ? 2.690 27.836 20.388 1.00 56.56 175 PHE A O 1
ATOM 1406 N N . GLN A 1 176 ? 3.748 28.900 18.722 1.00 62.59 176 GLN A N 1
ATOM 1407 C CA . GLN A 1 176 ? 4.612 29.711 19.598 1.00 62.59 176 GLN A CA 1
ATOM 1408 C C . GLN A 1 176 ? 3.815 30.677 20.486 1.00 62.59 176 GLN A C 1
ATOM 1410 O O . GLN A 1 176 ? 4.168 30.892 21.642 1.00 62.59 176 GLN A O 1
ATOM 1415 N N . ASP A 1 177 ? 2.727 31.229 19.953 1.00 66.81 177 ASP A N 1
ATOM 1416 C CA . ASP A 1 177 ? 1.841 32.159 20.652 1.00 66.81 177 ASP A CA 1
ATOM 1417 C C . ASP A 1 177 ? 0.868 31.437 21.616 1.00 66.81 177 ASP A C 1
ATOM 1419 O O . ASP A 1 177 ? 0.088 32.085 22.312 1.00 66.81 177 ASP A O 1
ATOM 1423 N N . GLY A 1 178 ? 0.892 30.097 21.666 1.00 58.59 178 GLY A N 1
ATOM 1424 C CA . GLY A 1 178 ? 0.042 29.287 22.543 1.00 58.59 178 GLY A CA 1
ATOM 1425 C C . GLY A 1 178 ? -1.432 29.225 22.127 1.00 58.59 178 GLY A C 1
ATOM 1426 O O . GLY A 1 178 ? -2.262 28.773 22.911 1.00 58.59 178 GLY A O 1
ATOM 1427 N N . TYR A 1 179 ? -1.774 29.659 20.908 1.00 53.84 179 TYR A N 1
ATOM 1428 C CA . TYR A 1 179 ? -3.148 29.617 20.392 1.00 53.84 179 TYR A CA 1
ATOM 1429 C C . TYR A 1 179 ? -3.630 28.195 20.093 1.00 53.84 179 TYR A C 1
ATOM 1431 O O . TYR A 1 179 ? -4.835 27.964 20.044 1.00 53.84 179 TYR A O 1
ATOM 1439 N N . TYR A 1 180 ? -2.713 27.248 19.882 1.00 51.78 180 TYR A N 1
ATOM 1440 C CA . TYR A 1 180 ? -3.009 25.819 19.818 1.00 51.78 180 TYR A CA 1
ATOM 1441 C C . TYR A 1 180 ? -1.725 24.996 20.039 1.00 51.78 180 TYR A C 1
ATOM 1443 O O . TYR A 1 180 ? -0.613 25.504 19.886 1.00 51.78 180 TYR A O 1
ATOM 1451 N N . GLY A 1 181 ? -1.852 23.716 20.395 1.00 50.12 181 GLY A N 1
ATOM 1452 C CA . GLY A 1 181 ? -0.697 22.898 20.763 1.00 50.12 181 GLY A CA 1
ATOM 1453 C C . GLY A 1 181 ? 0.087 22.247 19.602 1.00 50.12 181 GLY A C 1
ATOM 1454 O O . GLY A 1 181 ? -0.382 22.096 18.479 1.00 50.12 181 GLY A O 1
ATOM 1455 N N . TYR A 1 182 ? 1.293 21.775 19.933 1.00 44.22 182 TYR A N 1
ATOM 1456 C CA . TYR A 1 182 ? 2.234 20.947 19.153 1.00 44.22 182 TYR A CA 1
ATOM 1457 C C . TYR A 1 182 ? 1.641 19.923 18.165 1.00 44.22 182 TYR A C 1
ATOM 1459 O O . TYR A 1 182 ? 2.188 19.712 17.091 1.00 44.22 182 TYR A O 1
ATOM 1467 N N . ALA A 1 183 ? 0.514 19.322 18.529 1.00 43.22 183 ALA A N 1
ATOM 1468 C CA . ALA A 1 183 ? -0.348 18.449 17.753 1.00 43.22 183 ALA A CA 1
ATOM 1469 C C . ALA A 1 183 ? -0.496 18.918 16.308 1.00 43.22 183 ALA A C 1
ATOM 1471 O O . ALA A 1 183 ? -0.080 18.237 15.382 1.00 43.22 183 ALA A O 1
ATOM 1472 N N . SER A 1 184 ? -1.007 20.130 16.113 1.00 47.28 184 SER A N 1
ATOM 1473 C CA . SER A 1 184 ? -1.248 20.694 14.785 1.00 47.28 184 SER A CA 1
ATOM 1474 C C . SER A 1 184 ? -0.007 21.390 14.217 1.00 47.28 184 SER A C 1
ATOM 1476 O O . SER A 1 184 ? -0.091 21.984 13.141 1.00 47.28 184 SER A O 1
ATOM 1478 N N . ASN A 1 185 ? 1.136 21.335 14.923 1.00 51.41 185 ASN A N 1
ATOM 1479 C CA . ASN A 1 185 ? 2.410 21.840 14.437 1.00 51.41 185 ASN A CA 1
ATOM 1480 C C . ASN A 1 185 ? 3.060 20.777 13.531 1.00 51.41 185 ASN A C 1
ATOM 1482 O O . ASN A 1 185 ? 3.629 19.792 14.009 1.00 51.41 185 ASN A O 1
ATOM 1486 N N . PRO A 1 186 ? 3.067 20.991 12.209 1.00 49.97 186 PRO A N 1
ATOM 1487 C CA . PRO A 1 186 ? 3.661 20.054 11.258 1.00 49.97 186 PRO A CA 1
ATOM 1488 C C . PRO A 1 186 ? 5.181 19.888 11.414 1.00 49.97 186 PRO A C 1
ATOM 1490 O O . PRO A 1 186 ? 5.783 19.057 10.736 1.00 49.97 186 PRO A O 1
ATOM 1493 N N . MET A 1 187 ? 5.826 20.684 12.269 1.00 49.84 187 MET A N 1
ATOM 1494 C CA . MET A 1 187 ? 7.270 20.673 12.498 1.00 49.84 187 MET A CA 1
ATOM 1495 C C . MET A 1 187 ? 7.692 19.882 13.743 1.00 49.84 187 MET A C 1
ATOM 1497 O O . MET A 1 187 ? 8.877 19.879 14.068 1.00 49.84 187 MET A O 1
ATOM 1501 N N . GLY A 1 188 ? 6.764 19.203 14.423 1.00 55.25 188 GLY A N 1
ATOM 1502 C CA . GLY A 1 188 ? 7.080 18.403 15.607 1.00 55.25 188 GLY A CA 1
ATOM 1503 C C . GLY A 1 188 ? 7.728 17.032 15.355 1.00 55.25 188 GLY A C 1
ATOM 1504 O O . GLY A 1 188 ? 7.657 16.577 14.208 1.00 55.25 188 GLY A O 1
ATOM 1505 N N . PRO A 1 189 ? 8.364 16.334 16.338 1.00 53.72 189 PRO A N 1
ATOM 1506 C CA . PRO A 1 189 ? 8.695 14.935 16.152 1.00 53.72 189 PRO A CA 1
ATOM 1507 C C . PRO A 1 189 ? 7.401 14.130 16.094 1.00 53.72 189 PRO A C 1
ATOM 1509 O O . PRO A 1 189 ? 6.543 14.223 16.968 1.00 53.72 189 PRO A O 1
ATOM 1512 N N . PHE A 1 190 ? 7.297 13.338 15.038 1.00 59.16 190 PHE A N 1
ATOM 1513 C CA . PHE A 1 190 ? 6.293 12.301 14.879 1.00 59.16 190 PHE A CA 1
ATOM 1514 C C . PHE A 1 190 ? 6.985 10.945 14.973 1.00 59.16 190 PHE A C 1
ATOM 1516 O O . PHE A 1 190 ? 8.187 10.839 14.705 1.00 59.16 190 PHE A O 1
ATOM 1523 N N . SER A 1 191 ? 6.228 9.894 15.288 1.00 57.66 191 SER A N 1
ATOM 1524 C CA . SER A 1 191 ? 6.700 8.542 15.000 1.00 57.66 191 SER A CA 1
ATOM 1525 C C . SER A 1 191 ? 7.036 8.393 13.512 1.00 57.66 191 SER A C 1
ATOM 1527 O O . SER A 1 191 ? 6.415 9.021 12.644 1.00 57.66 191 SER A O 1
ATOM 1529 N N . ALA A 1 192 ? 8.010 7.526 13.213 1.00 58.12 192 ALA A N 1
ATOM 1530 C CA . ALA A 1 192 ? 8.467 7.240 11.849 1.00 58.12 192 ALA A CA 1
ATOM 1531 C C . ALA A 1 192 ? 7.299 6.922 10.898 1.00 58.12 192 ALA A C 1
ATOM 1533 O O . ALA A 1 192 ? 7.293 7.348 9.747 1.00 58.12 192 ALA A O 1
ATOM 1534 N N . ARG A 1 193 ? 6.239 6.296 11.419 1.00 58.41 193 ARG A N 1
ATOM 1535 C CA . ARG A 1 193 ? 5.006 5.991 10.690 1.00 58.41 193 ARG A CA 1
ATOM 1536 C C . ARG A 1 193 ? 4.370 7.195 9.981 1.00 58.41 193 ARG A C 1
ATOM 1538 O O . ARG A 1 193 ? 3.809 7.039 8.902 1.00 58.41 193 ARG A O 1
ATOM 1545 N N . TYR A 1 194 ? 4.424 8.390 10.567 1.00 63.94 194 TYR A N 1
ATOM 1546 C CA . TYR A 1 194 ? 3.761 9.581 10.015 1.00 63.94 194 TYR A CA 1
ATOM 1547 C C . TYR A 1 194 ? 4.720 10.559 9.349 1.00 63.94 194 TYR A C 1
ATOM 1549 O O . TYR A 1 194 ? 4.290 11.608 8.863 1.00 63.94 194 TYR A O 1
ATOM 1557 N N . ILE A 1 195 ? 6.000 10.188 9.256 1.00 61.88 195 ILE A N 1
ATOM 1558 C CA . ILE A 1 195 ? 7.024 11.004 8.609 1.00 61.88 195 ILE A CA 1
ATOM 1559 C C . ILE A 1 195 ? 6.694 11.247 7.131 1.00 61.88 195 ILE A C 1
ATOM 1561 O O . ILE A 1 195 ? 6.965 12.328 6.616 1.00 61.88 195 ILE A O 1
ATOM 1565 N N . LYS A 1 196 ? 6.011 10.293 6.475 1.00 58.03 196 LYS A N 1
ATOM 1566 C CA . LYS A 1 196 ? 5.514 10.403 5.093 1.00 58.03 196 LYS A CA 1
ATOM 1567 C C . LYS A 1 196 ? 4.530 11.563 4.936 1.00 58.03 196 LYS A C 1
ATOM 1569 O O . LYS A 1 196 ? 4.739 12.454 4.115 1.00 58.03 196 LYS A O 1
ATOM 1574 N N . ILE A 1 197 ? 3.494 11.594 5.776 1.00 62.34 197 ILE A N 1
ATOM 1575 C CA . ILE A 1 197 ? 2.448 12.623 5.718 1.00 62.34 197 ILE A CA 1
ATOM 1576 C C . ILE A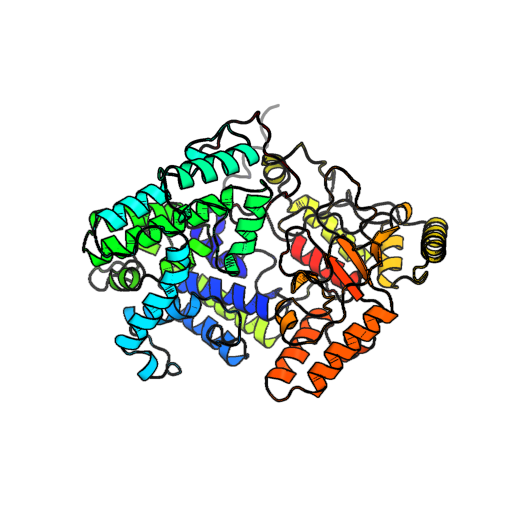 1 197 ? 3.005 13.981 6.180 1.00 62.34 197 ILE A C 1
ATOM 1578 O O . ILE A 1 197 ? 2.698 15.015 5.585 1.00 62.34 197 ILE A O 1
ATOM 1582 N N . GLN A 1 198 ? 3.910 13.981 7.167 1.00 64.12 198 GLN A N 1
ATOM 1583 C CA . GLN A 1 198 ? 4.654 15.174 7.576 1.00 64.12 198 GLN A CA 1
ATOM 1584 C C . GLN A 1 198 ? 5.531 15.720 6.436 1.00 64.12 198 GLN A C 1
ATOM 1586 O O . GLN A 1 198 ? 5.577 16.930 6.216 1.00 64.12 198 GLN A O 1
ATOM 1591 N N . GLY A 1 199 ? 6.211 14.849 5.688 1.00 60.56 199 GLY A N 1
ATOM 1592 C CA . GLY A 1 199 ? 7.024 15.211 4.529 1.00 60.56 199 GLY A CA 1
ATOM 1593 C C . GLY A 1 199 ? 6.197 15.871 3.428 1.00 60.56 199 GLY A C 1
ATOM 1594 O O . GLY A 1 199 ? 6.574 16.933 2.928 1.00 60.56 199 GLY A O 1
ATOM 1595 N N . TRP A 1 200 ? 5.029 15.308 3.105 1.00 57.69 200 TRP A N 1
ATOM 1596 C CA . TRP A 1 200 ? 4.081 15.916 2.164 1.00 57.69 200 TRP A CA 1
ATOM 1597 C C . TRP A 1 200 ? 3.603 17.287 2.631 1.00 57.69 200 TRP A C 1
ATOM 1599 O O . TRP A 1 200 ? 3.553 18.236 1.847 1.00 57.69 200 TRP A O 1
ATOM 1609 N N . TRP A 1 201 ? 3.312 17.431 3.922 1.00 58.56 201 TRP A N 1
ATOM 1610 C CA . TRP A 1 201 ? 2.954 18.726 4.476 1.00 58.56 201 TRP A CA 1
ATOM 1611 C C . TRP A 1 201 ? 4.098 19.743 4.358 1.00 58.56 201 TRP A C 1
ATOM 1613 O O . TRP A 1 201 ? 3.876 20.857 3.887 1.00 58.56 201 TRP A O 1
ATOM 1623 N N . ARG A 1 202 ? 5.330 19.373 4.740 1.00 56.66 202 ARG A N 1
ATOM 1624 C CA . ARG A 1 202 ? 6.513 20.258 4.679 1.00 56.66 202 ARG A CA 1
ATOM 1625 C C . ARG A 1 202 ? 6.781 20.778 3.273 1.00 56.66 202 ARG A C 1
ATOM 1627 O O . ARG A 1 202 ? 7.221 21.912 3.117 1.00 56.66 202 ARG A O 1
ATOM 1634 N N . ARG A 1 203 ? 6.494 19.966 2.258 1.00 53.56 203 ARG A N 1
ATOM 1635 C CA . ARG A 1 203 ? 6.648 20.350 0.852 1.00 53.56 203 ARG A CA 1
ATOM 1636 C C . ARG A 1 203 ? 5.474 21.209 0.337 1.00 53.56 203 ARG A C 1
ATOM 1638 O O . ARG A 1 203 ? 5.541 21.730 -0.770 1.00 53.56 203 ARG A O 1
ATOM 1645 N N . GLY A 1 204 ? 4.429 21.423 1.145 1.00 53.16 204 GLY A N 1
ATOM 1646 C CA . GLY A 1 204 ? 3.247 22.222 0.793 1.00 53.16 204 GLY A CA 1
ATOM 1647 C C . GLY A 1 204 ? 2.298 21.504 -0.163 1.00 53.16 204 GLY A C 1
ATOM 1648 O O . GLY A 1 204 ? 1.561 22.151 -0.905 1.00 53.16 204 GLY A O 1
ATOM 1649 N N . LEU A 1 205 ? 2.368 20.175 -0.162 1.00 51.44 205 LEU A N 1
ATOM 1650 C CA . LEU A 1 205 ? 1.974 19.352 -1.286 1.00 51.44 205 LEU A CA 1
ATOM 1651 C C . LEU A 1 205 ? 0.550 18.792 -1.128 1.00 51.44 205 LEU A C 1
ATOM 1653 O O . LEU A 1 205 ? -0.221 18.914 -2.068 1.00 51.44 205 LEU A O 1
ATOM 1657 N N . TYR A 1 206 ? 0.093 18.346 0.051 1.00 57.94 206 TYR A N 1
ATOM 1658 C CA . TYR A 1 206 ? -1.292 17.851 0.184 1.00 57.94 206 TYR A CA 1
ATOM 1659 C C . TYR A 1 206 ? -1.854 17.950 1.611 1.00 57.94 206 TYR A C 1
ATOM 1661 O O . TYR A 1 206 ? -1.558 17.105 2.458 1.00 57.94 206 TYR A O 1
ATOM 1669 N N . PRO A 1 207 ? -2.685 18.959 1.930 1.00 58.44 207 PRO A N 1
ATOM 1670 C CA . PRO A 1 207 ? -3.179 19.138 3.291 1.00 58.44 207 PRO A CA 1
ATOM 1671 C C . PRO A 1 207 ? -4.327 18.183 3.669 1.00 58.44 207 PRO A C 1
ATOM 1673 O O . PRO A 1 207 ? -4.635 18.077 4.852 1.00 58.44 207 PRO A O 1
ATOM 1676 N N . PHE A 1 208 ? -4.979 17.504 2.717 1.00 58.28 208 PHE A N 1
ATOM 1677 C CA . PHE A 1 208 ? -6.250 16.807 2.965 1.00 58.28 208 PHE A CA 1
ATOM 1678 C C . PHE A 1 208 ? -6.128 15.507 3.795 1.00 58.28 208 PHE A C 1
ATOM 1680 O O . PHE A 1 208 ? -6.785 15.431 4.835 1.00 58.28 208 PHE A O 1
ATOM 1687 N N . PRO A 1 209 ? -5.254 14.529 3.475 1.00 61.88 209 PRO A N 1
ATOM 1688 C CA . PRO A 1 209 ? -5.066 13.344 4.321 1.00 61.88 209 PRO A CA 1
ATOM 1689 C C . PRO A 1 209 ? -4.550 13.705 5.713 1.00 61.88 209 PRO A C 1
ATOM 1691 O O . PRO A 1 209 ? -4.951 13.105 6.706 1.00 61.88 209 PRO A O 1
ATOM 1694 N N . TRP A 1 210 ? -3.720 14.750 5.805 1.00 65.25 210 TRP A N 1
ATOM 1695 C CA . TRP A 1 210 ? -3.270 15.290 7.086 1.00 65.25 210 TRP A CA 1
ATOM 1696 C C . TRP A 1 210 ? -4.446 15.803 7.926 1.00 65.25 210 TRP A C 1
ATOM 1698 O O . TRP A 1 210 ? -4.565 15.454 9.095 1.00 65.25 210 TRP A O 1
ATOM 1708 N N . GLN A 1 211 ? -5.370 16.569 7.340 1.00 66.38 211 GLN A N 1
ATOM 1709 C CA . GLN A 1 211 ? -6.576 17.026 8.043 1.00 66.38 211 GLN A CA 1
ATOM 1710 C C . GLN A 1 211 ? -7.433 15.864 8.548 1.00 66.38 211 GLN A C 1
ATOM 1712 O O . GLN A 1 211 ? -7.872 15.887 9.701 1.00 66.38 211 GLN A O 1
ATOM 1717 N N . GLN A 1 212 ? -7.664 14.853 7.704 1.00 72.06 212 GLN A N 1
ATOM 1718 C CA . GLN A 1 212 ? -8.465 13.692 8.095 1.00 72.06 212 GLN A CA 1
ATOM 1719 C C . GLN A 1 212 ? -7.809 12.922 9.238 1.00 72.06 212 GLN A C 1
ATOM 1721 O O . GLN A 1 212 ? -8.509 12.475 10.145 1.00 72.06 212 GLN A O 1
ATOM 1726 N N . LEU A 1 213 ? -6.479 12.853 9.261 1.00 75.44 213 LEU A N 1
ATOM 1727 C CA . LEU A 1 213 ? -5.722 12.209 10.325 1.00 75.44 213 LEU A CA 1
ATOM 1728 C C . LEU A 1 213 ? -5.901 12.898 11.686 1.00 75.44 213 LEU A C 1
ATOM 1730 O O . LEU A 1 213 ? -6.220 12.228 12.666 1.00 75.44 213 LEU A O 1
ATOM 1734 N N . PHE A 1 214 ? -5.758 14.227 11.756 1.00 75.50 214 PHE A N 1
ATOM 1735 C CA . PHE A 1 214 ? -5.971 14.989 13.000 1.00 75.50 214 PHE A CA 1
ATOM 1736 C C . PHE A 1 214 ? -7.409 14.920 13.482 1.00 75.50 214 PHE A C 1
ATOM 1738 O O . PHE A 1 214 ? -7.672 14.692 14.663 1.00 75.50 214 PHE A O 1
ATOM 1745 N N . ARG A 1 215 ? -8.346 15.066 12.546 1.00 79.38 215 ARG A N 1
ATOM 1746 C CA . ARG A 1 215 ? -9.767 14.979 12.853 1.00 79.38 215 ARG A CA 1
ATOM 1747 C C . ARG A 1 215 ? -10.141 13.597 13.382 1.00 79.38 215 ARG A C 1
ATOM 1749 O O . ARG A 1 215 ? -10.877 13.506 14.358 1.00 79.38 215 ARG A O 1
ATOM 1756 N N . SER A 1 216 ? -9.608 12.534 12.786 1.00 84.69 216 SER A N 1
ATOM 1757 C CA . SER A 1 216 ? -9.843 11.154 13.230 1.00 84.69 216 SER A CA 1
ATOM 1758 C C . SER A 1 216 ? -9.247 10.882 14.608 1.00 84.69 216 SER A C 1
ATOM 1760 O O . SER A 1 216 ? -9.930 10.301 15.451 1.00 84.69 216 SER A O 1
ATOM 1762 N N . ALA A 1 217 ? -8.032 11.369 14.877 1.00 84.81 217 ALA A N 1
ATOM 1763 C CA . ALA A 1 217 ? -7.412 11.250 16.194 1.00 84.81 217 ALA A CA 1
ATOM 1764 C C . ALA A 1 217 ? -8.229 11.982 17.270 1.00 84.81 217 ALA A C 1
ATOM 1766 O O . ALA A 1 217 ? -8.551 11.391 18.297 1.00 84.81 217 ALA A O 1
ATOM 1767 N N . GLY A 1 218 ? -8.637 13.231 17.015 1.00 87.25 218 GLY A N 1
ATOM 1768 C CA . GLY A 1 218 ? -9.412 14.029 17.970 1.00 87.25 218 GLY A CA 1
ATOM 1769 C C . GLY A 1 218 ? -10.769 13.419 18.305 1.00 87.25 218 GLY A C 1
ATOM 1770 O O . GLY A 1 218 ? -11.118 13.316 19.478 1.00 87.25 218 GLY A O 1
ATOM 1771 N N . LEU A 1 219 ? -11.504 12.930 17.302 1.00 89.25 219 LEU A N 1
ATOM 1772 C CA . LEU A 1 219 ? -12.766 12.231 17.556 1.00 89.25 219 LEU A CA 1
ATOM 1773 C C . LEU A 1 219 ? -12.565 10.907 18.300 1.00 89.25 219 LEU A C 1
ATOM 1775 O O . LEU A 1 219 ? -13.363 10.593 19.174 1.00 89.25 219 LEU A O 1
ATOM 1779 N N . SER A 1 220 ? -11.514 10.145 17.985 1.00 90.50 220 SER A N 1
ATOM 1780 C CA . SER A 1 220 ? -11.245 8.865 18.659 1.00 90.50 220 SER A CA 1
ATOM 1781 C C . SER A 1 220 ? -10.874 9.072 20.130 1.00 90.50 220 SER A C 1
ATOM 1783 O O . SER A 1 220 ? -11.376 8.358 20.995 1.00 90.50 220 SER A O 1
ATOM 1785 N N . ILE A 1 221 ? -10.062 10.094 20.432 1.00 90.56 221 ILE A N 1
ATOM 1786 C CA . ILE A 1 221 ? -9.714 10.488 21.807 1.00 90.56 221 ILE A CA 1
ATOM 1787 C C . ILE A 1 221 ? -10.962 10.953 22.565 1.00 90.56 221 ILE A C 1
ATOM 1789 O O . ILE A 1 221 ? -11.202 10.502 23.684 1.00 90.56 221 ILE A O 1
ATOM 1793 N N . ALA A 1 222 ? -11.771 11.828 21.957 1.00 93.19 222 ALA A N 1
ATOM 1794 C CA . ALA A 1 222 ? -13.000 12.320 22.571 1.00 93.19 222 ALA A CA 1
ATOM 1795 C C . ALA A 1 222 ? -13.981 11.178 22.866 1.00 93.19 222 ALA A C 1
ATOM 1797 O O . ALA A 1 222 ? -14.488 11.094 23.983 1.00 93.19 222 ALA A O 1
ATOM 1798 N N . LEU A 1 223 ? -14.193 10.277 21.900 1.00 95.00 223 LEU A N 1
ATOM 1799 C CA . LEU A 1 223 ? -15.061 9.112 22.053 1.00 95.00 223 LEU A CA 1
ATOM 1800 C C . LEU A 1 223 ? -14.598 8.221 23.210 1.00 95.00 223 LEU A C 1
ATOM 1802 O O . LEU A 1 223 ? -15.408 7.858 24.060 1.00 95.00 223 LEU A O 1
ATOM 1806 N N . ASP A 1 224 ? -13.305 7.890 23.267 1.00 93.69 224 ASP A N 1
ATOM 1807 C CA . ASP A 1 224 ? -12.738 7.040 24.319 1.00 93.69 224 ASP A CA 1
ATOM 1808 C C . ASP A 1 224 ? -12.961 7.637 25.719 1.00 93.69 224 ASP A C 1
ATOM 1810 O O . ASP A 1 224 ? -13.429 6.948 26.628 1.00 93.69 224 ASP A O 1
ATOM 1814 N N . ILE A 1 225 ? -12.704 8.940 25.884 1.00 94.44 225 ILE A N 1
ATOM 1815 C CA . ILE A 1 225 ? -12.902 9.644 27.158 1.00 94.44 225 ILE A CA 1
ATOM 1816 C C . ILE A 1 225 ? -14.389 9.724 27.525 1.00 94.44 225 ILE A C 1
ATOM 1818 O O . ILE A 1 225 ? -14.753 9.430 28.662 1.00 94.44 225 ILE A O 1
ATOM 1822 N N . GLN A 1 226 ? -15.259 10.087 26.580 1.00 96.94 226 GLN A N 1
ATOM 1823 C CA . GLN A 1 226 ? -16.704 10.189 26.815 1.00 96.94 226 GLN A CA 1
ATOM 1824 C C . GLN A 1 226 ? -17.299 8.850 27.258 1.00 96.94 226 GLN A C 1
ATOM 1826 O O . GLN A 1 226 ? -18.084 8.817 28.205 1.00 96.94 226 GLN A O 1
ATOM 1831 N N . LEU A 1 227 ? -16.886 7.745 26.631 1.00 95.56 227 LEU A N 1
ATOM 1832 C CA . LEU A 1 227 ? -17.299 6.400 27.028 1.00 95.56 227 LEU A CA 1
ATOM 1833 C C . LEU A 1 227 ? -16.819 6.049 28.443 1.00 95.56 227 LEU A C 1
ATOM 1835 O O . LEU A 1 227 ? -17.595 5.519 29.234 1.00 95.56 227 LEU A O 1
ATOM 1839 N N . LYS A 1 228 ? -15.573 6.386 28.796 1.00 94.12 228 LYS A N 1
ATOM 1840 C CA . LYS A 1 228 ? -15.026 6.157 30.148 1.00 94.12 228 LYS A CA 1
ATOM 1841 C C . LYS A 1 228 ? -15.712 6.995 31.228 1.00 94.12 228 LYS A C 1
ATOM 1843 O O . LYS A 1 228 ? -15.790 6.559 32.373 1.00 94.12 228 LYS A O 1
ATOM 1848 N N . LEU A 1 229 ? -16.228 8.168 30.868 1.00 95.81 229 LEU A N 1
ATOM 1849 C CA . LEU A 1 229 ? -17.001 9.042 31.753 1.00 95.81 229 LEU A CA 1
ATOM 1850 C C . LEU A 1 229 ? -18.496 8.683 31.825 1.00 95.81 229 LEU A C 1
ATOM 1852 O O . LEU A 1 229 ? -19.215 9.280 32.625 1.00 95.81 229 LEU A O 1
ATOM 1856 N N . GLY A 1 230 ? -18.980 7.744 31.003 1.00 94.19 230 GLY A N 1
ATOM 1857 C CA . GLY A 1 230 ? -20.409 7.420 30.909 1.00 94.19 230 GLY A CA 1
ATOM 1858 C C . GLY A 1 230 ? -21.255 8.528 30.265 1.00 94.19 230 GLY A C 1
ATOM 1859 O O . GLY A 1 230 ? -22.443 8.657 30.556 1.00 94.19 230 GLY A O 1
ATOM 1860 N N . LEU A 1 231 ? -20.655 9.361 29.408 1.00 94.31 231 LEU A N 1
ATOM 1861 C CA . LEU A 1 231 ? -21.333 10.437 28.678 1.00 94.31 231 LEU A CA 1
ATOM 1862 C C . LEU A 1 231 ? -21.981 9.895 27.395 1.00 94.31 231 LEU A C 1
ATOM 1864 O O . LEU A 1 231 ? -21.597 10.255 26.282 1.00 94.31 231 LEU A O 1
ATOM 1868 N N . ASP A 1 232 ? -22.976 9.018 27.542 1.00 92.00 232 ASP A N 1
ATOM 1869 C CA . ASP A 1 232 ? -23.554 8.231 26.438 1.00 92.00 232 ASP A CA 1
ATOM 1870 C C . ASP A 1 232 ? -24.066 9.075 25.261 1.00 92.00 232 ASP A C 1
ATOM 1872 O O . ASP A 1 232 ? -23.959 8.668 24.100 1.00 92.00 232 ASP A O 1
ATOM 1876 N N . LYS A 1 233 ? -24.632 10.255 25.549 1.00 93.19 233 LYS A N 1
ATOM 1877 C CA . LYS A 1 233 ? -25.133 11.179 24.523 1.00 93.19 233 LYS A CA 1
ATOM 1878 C C . LYS A 1 233 ? -23.988 11.786 23.705 1.00 93.19 233 LYS A C 1
ATOM 1880 O O . LYS A 1 233 ? -24.053 11.775 22.480 1.00 93.19 233 LYS A O 1
ATOM 1885 N N . ASP A 1 234 ? -22.939 12.256 24.367 1.00 94.75 234 ASP A N 1
ATOM 1886 C CA . ASP A 1 234 ? -21.800 12.885 23.695 1.00 94.75 234 ASP A CA 1
ATOM 1887 C C . ASP A 1 234 ? -20.988 11.838 22.918 1.00 94.75 234 ASP A C 1
ATOM 1889 O O . ASP A 1 234 ? -20.593 12.068 21.772 1.00 94.75 234 ASP A O 1
ATOM 1893 N N . ALA A 1 235 ? -20.826 10.642 23.498 1.00 94.31 235 ALA A N 1
ATOM 1894 C CA . ALA A 1 235 ? -20.222 9.492 22.830 1.00 94.31 235 ALA A CA 1
ATOM 1895 C C . ALA A 1 235 ? -21.013 9.095 21.575 1.00 94.31 235 ALA A C 1
ATOM 1897 O O . ALA A 1 235 ? -20.429 8.823 20.528 1.00 94.31 235 ALA A O 1
ATOM 1898 N N . LYS A 1 236 ? -22.352 9.107 21.651 1.00 92.69 236 LYS A N 1
ATOM 1899 C CA . LYS A 1 236 ? -23.247 8.888 20.506 1.00 92.69 236 LYS A CA 1
ATOM 1900 C C . LYS A 1 236 ? -22.978 9.887 19.377 1.00 92.69 236 LYS A C 1
ATOM 1902 O O . LYS A 1 236 ? -22.761 9.450 18.251 1.00 92.69 236 LYS A O 1
ATOM 1907 N N . GLU A 1 237 ? -22.994 11.181 19.676 1.00 93.31 237 GLU A N 1
ATOM 1908 C CA . GLU A 1 237 ? -22.816 12.245 18.677 1.00 93.31 237 GLU A CA 1
ATOM 1909 C C . GLU A 1 237 ? -21.410 12.218 18.054 1.00 93.31 237 GLU A C 1
ATOM 1911 O O . GLU A 1 237 ? -21.235 12.445 16.855 1.00 93.31 237 GLU A O 1
ATOM 1916 N N . THR A 1 238 ? -20.388 11.908 18.854 1.00 93.62 238 THR A N 1
ATOM 1917 C CA . THR A 1 238 ? -19.007 11.755 18.375 1.00 93.62 238 THR A CA 1
ATOM 1918 C C . THR A 1 238 ? -18.868 10.528 17.475 1.00 93.62 238 THR A C 1
ATOM 1920 O O . THR A 1 238 ? -18.219 10.593 16.431 1.00 93.62 238 THR A O 1
ATOM 1923 N N . PHE A 1 239 ? -19.510 9.417 17.835 1.00 92.88 239 PHE A N 1
ATOM 1924 C CA . PHE A 1 239 ? -19.489 8.191 17.043 1.00 92.88 239 PHE A CA 1
ATOM 1925 C C . PHE A 1 239 ? -20.216 8.332 15.698 1.00 92.88 239 PHE A C 1
ATOM 1927 O O . PHE A 1 239 ? -19.739 7.809 14.693 1.00 92.88 239 PHE A O 1
ATOM 1934 N N . GLU A 1 240 ? -21.322 9.077 15.647 1.00 90.00 240 GLU A N 1
ATOM 1935 C CA . GLU A 1 240 ? -22.020 9.409 14.395 1.00 90.00 240 GLU A CA 1
ATOM 1936 C C . GLU A 1 240 ? -21.095 10.197 13.446 1.00 90.00 240 GLU A C 1
ATOM 1938 O O . GLU A 1 240 ? -20.875 9.769 12.316 1.00 90.00 240 GLU A O 1
ATOM 1943 N N . GLN A 1 241 ? -20.390 11.222 13.946 1.00 87.00 241 GLN A N 1
ATOM 1944 C CA . GLN A 1 241 ? -19.384 11.969 13.164 1.00 87.00 241 GLN A CA 1
ATOM 1945 C C . GLN A 1 241 ? -18.196 11.122 12.674 1.00 87.00 241 GLN A C 1
ATOM 1947 O O . GLN A 1 241 ? -17.495 11.504 11.724 1.00 87.00 241 GLN A O 1
ATOM 1952 N N . ILE A 1 242 ? -17.894 10.022 13.371 1.00 87.81 242 ILE A N 1
ATOM 1953 C CA . ILE A 1 242 ? -16.891 9.048 12.938 1.00 87.81 242 ILE A CA 1
ATOM 1954 C C . ILE A 1 242 ? -17.444 8.220 11.776 1.00 87.81 242 ILE A C 1
ATOM 1956 O O . ILE A 1 242 ? -16.766 8.107 10.755 1.00 87.81 242 ILE A O 1
ATOM 1960 N N . CYS A 1 243 ? -18.663 7.693 11.916 1.00 85.19 243 CYS A N 1
ATOM 1961 C CA . CYS A 1 243 ? -19.314 6.847 10.915 1.00 85.19 243 CYS A CA 1
ATOM 1962 C C . CYS A 1 243 ? -19.565 7.584 9.593 1.00 85.19 243 CYS A C 1
ATOM 1964 O O . CYS A 1 243 ? -19.316 7.008 8.536 1.00 85.19 243 CYS A O 1
ATOM 1966 N N . ASP A 1 244 ? -19.928 8.869 9.643 1.00 78.19 244 ASP A N 1
ATOM 1967 C CA . ASP A 1 244 ? -20.150 9.714 8.456 1.00 78.19 244 ASP A CA 1
ATOM 1968 C C . ASP A 1 244 ? -18.913 9.839 7.544 1.00 78.19 244 ASP A C 1
ATOM 1970 O O . ASP A 1 244 ? -19.006 10.337 6.424 1.00 78.19 244 ASP A O 1
ATOM 1974 N N . ARG A 1 245 ? -17.724 9.440 8.021 1.00 74.25 245 ARG A N 1
ATOM 1975 C CA . ARG A 1 245 ? -16.437 9.669 7.341 1.00 74.25 245 ARG A CA 1
ATOM 1976 C C . ARG A 1 245 ? -15.540 8.437 7.285 1.00 74.25 245 ARG A C 1
ATOM 1978 O O . ARG A 1 245 ? -14.342 8.578 7.070 1.00 74.25 245 ARG A O 1
ATOM 1985 N N . ILE A 1 246 ? -16.109 7.244 7.451 1.00 73.62 246 ILE A N 1
ATOM 1986 C CA . ILE A 1 246 ? -15.391 5.976 7.673 1.00 73.62 246 ILE A CA 1
ATOM 1987 C C . ILE A 1 246 ? -14.454 5.528 6.527 1.00 73.62 246 ILE A C 1
ATOM 1989 O O . ILE A 1 246 ? -13.841 4.471 6.607 1.00 73.62 246 ILE A O 1
ATOM 1993 N N . THR A 1 247 ? -14.304 6.319 5.466 1.00 67.88 247 THR A N 1
ATOM 1994 C CA . THR A 1 247 ? -13.454 6.065 4.296 1.00 67.88 247 THR A CA 1
ATOM 1995 C C . THR A 1 247 ? -11.976 6.423 4.525 1.00 67.88 247 THR A C 1
ATOM 1997 O O . THR A 1 247 ? -11.283 6.806 3.587 1.00 67.88 247 THR A O 1
ATOM 2000 N N . PHE A 1 248 ? -11.480 6.352 5.764 1.00 68.06 248 PHE A N 1
ATOM 2001 C CA . PHE A 1 248 ? -10.090 6.665 6.117 1.00 68.06 248 PHE A CA 1
ATOM 2002 C C . PHE A 1 248 ? -9.482 5.539 6.963 1.00 68.06 248 PHE A C 1
ATOM 2004 O O . PHE A 1 248 ? -10.004 5.203 8.026 1.00 68.06 248 PHE A O 1
ATOM 2011 N N . THR A 1 249 ? -8.386 4.931 6.492 1.00 67.81 249 THR A N 1
ATOM 2012 C CA . THR A 1 249 ? -7.866 3.658 7.041 1.00 67.81 249 THR A CA 1
ATOM 2013 C C . THR A 1 249 ? -7.444 3.813 8.491 1.00 67.81 249 THR A C 1
ATOM 2015 O O . THR A 1 249 ? -7.847 3.035 9.352 1.00 67.81 249 THR A O 1
ATOM 2018 N N . GLU A 1 250 ? -6.713 4.880 8.788 1.00 74.94 250 GLU A N 1
ATOM 2019 C CA . GLU A 1 250 ? -6.215 5.160 10.123 1.00 74.94 250 GLU A CA 1
ATOM 2020 C C . GLU A 1 250 ? -7.357 5.474 11.094 1.00 74.94 250 GLU A C 1
ATOM 2022 O O . GLU A 1 250 ? -7.207 5.237 12.286 1.00 74.94 250 GLU A O 1
ATOM 2027 N N . GLN A 1 251 ? -8.516 5.949 10.620 1.00 79.56 251 GLN A N 1
ATOM 2028 C CA . GLN A 1 251 ? -9.680 6.153 11.486 1.00 79.56 251 GLN A CA 1
ATOM 2029 C C . GLN A 1 251 ? -10.227 4.825 12.012 1.00 79.56 251 GLN A C 1
ATOM 2031 O O . GLN A 1 251 ? -10.576 4.749 13.186 1.00 79.56 251 GLN A O 1
ATOM 2036 N N . LEU A 1 252 ? -10.285 3.782 11.176 1.00 83.06 252 LEU A N 1
ATOM 2037 C CA . LEU A 1 252 ? -10.706 2.447 11.611 1.00 83.06 252 LEU A CA 1
ATOM 2038 C C . LEU A 1 252 ? -9.732 1.875 12.632 1.00 83.06 252 LEU A C 1
ATOM 2040 O O . LEU A 1 252 ? -10.142 1.371 13.671 1.00 83.06 252 LEU A O 1
ATOM 2044 N N . GLU A 1 253 ? -8.440 1.986 12.349 1.00 84.81 253 GLU A N 1
ATOM 2045 C CA . GLU A 1 253 ? -7.410 1.496 13.252 1.00 84.81 253 GLU A CA 1
ATOM 2046 C C . GLU A 1 253 ? -7.424 2.238 14.597 1.00 84.81 253 GLU A C 1
ATOM 2048 O O . GLU A 1 253 ? -7.333 1.610 15.649 1.00 84.81 253 GLU A O 1
ATOM 2053 N N . MET A 1 254 ? -7.608 3.565 14.578 1.00 85.56 254 MET A N 1
ATOM 2054 C CA . MET A 1 254 ? -7.793 4.369 15.788 1.00 85.56 254 MET A CA 1
ATOM 2055 C C . MET A 1 254 ? -9.058 3.960 16.544 1.00 85.56 254 MET A C 1
ATOM 2057 O O . MET A 1 254 ? -9.065 3.785 17.753 1.00 85.56 254 MET A O 1
ATOM 2061 N N . LEU A 1 255 ? -10.160 3.748 15.843 1.00 87.00 255 LEU A N 1
ATOM 2062 C CA . LEU A 1 255 ? -11.394 3.339 16.491 1.00 87.00 255 LEU A CA 1
ATOM 2063 C C . LEU A 1 255 ? -11.258 1.954 17.153 1.00 87.00 255 LEU A C 1
ATOM 2065 O O . LEU A 1 255 ? -11.750 1.734 18.262 1.00 87.00 255 LEU A O 1
ATOM 2069 N N . ALA A 1 256 ? -10.538 1.041 16.501 1.00 87.62 256 ALA A N 1
ATOM 2070 C CA . ALA A 1 256 ? -10.372 -0.334 16.944 1.00 87.62 256 ALA A CA 1
ATOM 2071 C C . ALA A 1 256 ? -9.546 -0.496 18.223 1.00 87.62 256 ALA A C 1
ATOM 2073 O O . ALA A 1 256 ? -9.693 -1.525 18.882 1.00 87.62 256 ALA A O 1
ATOM 2074 N N . CYS A 1 257 ? -8.727 0.476 18.635 1.00 87.44 257 CYS A N 1
ATOM 2075 C CA . CYS A 1 257 ? -7.990 0.337 19.898 1.00 87.44 257 CYS A CA 1
ATOM 2076 C C . CYS A 1 257 ? -8.680 0.974 21.111 1.00 87.44 257 CYS A C 1
ATOM 2078 O O . CYS A 1 257 ? -8.091 0.988 22.190 1.00 87.44 257 CYS A O 1
ATOM 2080 N N . SER A 1 258 ? -9.905 1.500 20.980 1.00 91.06 258 SER A N 1
ATOM 2081 C CA . SER A 1 258 ? -10.664 1.945 22.153 1.00 91.06 258 SER A CA 1
ATOM 2082 C C . SER A 1 258 ? -11.342 0.739 22.798 1.00 91.06 258 SER A C 1
ATOM 2084 O O . SER A 1 258 ? -12.419 0.311 22.381 1.00 91.06 258 SER A O 1
ATOM 2086 N N . ARG A 1 259 ? -10.725 0.180 23.844 1.00 93.44 259 ARG A N 1
ATOM 2087 C CA . ARG A 1 259 ? -11.295 -0.939 24.618 1.00 93.44 259 ARG A CA 1
ATOM 2088 C C . ARG A 1 259 ? -12.682 -0.593 25.176 1.00 93.44 259 ARG A C 1
ATOM 2090 O O . ARG A 1 259 ? -13.589 -1.424 25.151 1.00 93.44 259 ARG A O 1
ATOM 2097 N N . SER A 1 260 ? -12.886 0.658 25.594 1.00 92.56 260 SER A N 1
ATOM 2098 C CA . SER A 1 260 ? -14.194 1.162 26.034 1.00 92.56 260 SER A CA 1
ATOM 2099 C C . SER A 1 260 ? -15.252 1.151 24.924 1.00 92.56 260 SER A C 1
ATOM 2101 O O . SER A 1 260 ? -16.414 0.871 25.214 1.00 92.56 260 SER A O 1
ATOM 2103 N N . ALA A 1 261 ? -14.882 1.392 23.662 1.00 92.81 261 ALA A N 1
ATOM 2104 C CA . ALA A 1 261 ? -15.799 1.288 22.521 1.00 92.81 261 ALA A CA 1
ATOM 2105 C C . ALA A 1 261 ? -16.261 -0.157 22.258 1.00 92.81 261 ALA A C 1
ATOM 2107 O O . ALA A 1 261 ? -17.421 -0.388 21.907 1.00 92.81 261 ALA A O 1
ATOM 2108 N N . TRP A 1 262 ? -15.393 -1.145 22.489 1.00 93.31 262 TRP A N 1
ATOM 2109 C CA . TRP A 1 262 ? -15.767 -2.560 22.398 1.00 93.31 262 TRP A CA 1
ATOM 2110 C C . TRP A 1 262 ? -16.759 -2.974 23.490 1.00 93.31 262 TRP A C 1
ATOM 2112 O O . TRP A 1 262 ? -17.745 -3.658 23.200 1.00 93.31 262 TRP A O 1
ATOM 2122 N N . HIS A 1 263 ? -16.533 -2.524 24.729 1.00 90.69 263 HIS A N 1
ATOM 2123 C CA . HIS A 1 263 ? -17.388 -2.847 25.879 1.00 90.69 263 HIS A CA 1
ATOM 2124 C C . HIS A 1 263 ? -18.719 -2.093 25.904 1.00 90.69 263 HIS A C 1
ATOM 2126 O O . HIS A 1 263 ? -19.687 -2.595 26.471 1.00 90.69 263 HIS A O 1
ATOM 2132 N N . SER A 1 264 ? -18.809 -0.928 25.261 1.00 88.56 264 SER A N 1
ATOM 2133 C CA . SER A 1 264 ? -20.045 -0.135 25.200 1.00 88.56 264 SER A CA 1
ATOM 2134 C C . SER A 1 264 ? -21.063 -0.631 24.165 1.00 88.56 264 SER A C 1
ATOM 2136 O O . SER A 1 264 ? -22.129 -0.035 24.012 1.00 88.56 264 SER A O 1
ATOM 2138 N N . GLY A 1 265 ? -20.767 -1.722 23.449 1.00 85.19 265 GLY A N 1
ATOM 2139 C CA . GLY A 1 265 ? -21.682 -2.297 22.459 1.00 85.19 265 GLY A CA 1
ATOM 2140 C C . GLY A 1 265 ? -21.669 -1.589 21.101 1.00 85.19 265 GLY A C 1
ATOM 2141 O O . GLY A 1 265 ? -22.573 -1.794 20.289 1.00 85.19 265 GLY A O 1
ATOM 2142 N N . LEU A 1 266 ? -20.661 -0.751 20.817 1.00 91.00 266 LEU A N 1
ATOM 2143 C CA . LEU A 1 266 ? -20.567 -0.084 19.513 1.00 91.00 266 LEU A CA 1
ATOM 2144 C C . LEU A 1 266 ? -20.317 -1.087 18.381 1.00 91.00 266 LEU A C 1
ATOM 2146 O O . LEU A 1 266 ? -20.960 -0.987 17.333 1.00 91.00 266 LEU A O 1
ATOM 2150 N N . PHE A 1 267 ? -19.455 -2.080 18.620 1.00 91.00 267 PHE A N 1
ATOM 2151 C CA . PHE A 1 267 ? -19.048 -3.094 17.631 1.00 91.00 267 PHE A CA 1
ATOM 2152 C C . PHE A 1 267 ? -19.611 -4.489 17.905 1.00 91.00 267 PHE A C 1
ATOM 2154 O O . PHE A 1 267 ? -19.577 -5.354 17.034 1.00 91.00 267 PHE A O 1
ATOM 2161 N N . THR A 1 268 ? -20.172 -4.719 19.092 1.00 86.06 268 THR A N 1
ATOM 2162 C CA . THR A 1 268 ? -20.774 -6.003 19.459 1.00 86.06 268 THR A CA 1
ATOM 2163 C C . THR A 1 268 ? -22.304 -5.939 19.362 1.00 86.06 268 THR A C 1
ATOM 2165 O O . THR A 1 268 ? -22.894 -4.890 19.628 1.00 86.06 268 THR A O 1
ATOM 2168 N N . PRO A 1 269 ? -22.986 -7.019 18.934 1.00 75.25 269 PRO A N 1
ATOM 2169 C CA . PRO A 1 269 ? -24.444 -7.056 18.914 1.00 75.25 269 PRO A CA 1
ATOM 2170 C C . PRO A 1 269 ? -25.026 -6.912 20.323 1.00 75.25 269 PRO A C 1
ATOM 2172 O O . PRO A 1 269 ? -24.526 -7.514 21.277 1.00 75.25 269 PRO A O 1
ATOM 2175 N N . ASP A 1 270 ? -26.118 -6.159 20.438 1.00 66.50 270 ASP A N 1
ATOM 2176 C CA . ASP A 1 270 ? -26.849 -6.026 21.695 1.00 66.50 270 ASP A CA 1
ATOM 2177 C C . ASP A 1 270 ? -27.520 -7.365 22.048 1.00 66.50 270 ASP A C 1
ATOM 2179 O O . ASP A 1 270 ? -28.341 -7.884 21.293 1.00 66.50 270 ASP A O 1
ATOM 2183 N N . LYS A 1 271 ? -27.153 -7.948 23.195 1.00 57.03 271 LYS A N 1
ATOM 2184 C CA . LYS A 1 271 ? -27.667 -9.252 23.643 1.00 57.03 271 LYS A CA 1
ATOM 2185 C C . LYS A 1 271 ? -29.120 -9.185 24.138 1.00 57.03 271 LYS A C 1
ATOM 2187 O O . LYS A 1 271 ? -29.725 -10.239 24.321 1.00 57.03 271 LYS A O 1
ATOM 2192 N N . GLY A 1 272 ? -29.663 -7.989 24.393 1.00 52.31 272 GLY A N 1
ATOM 2193 C CA . GLY A 1 272 ? -30.979 -7.794 25.019 1.00 52.31 272 GLY A CA 1
ATOM 2194 C C . GLY A 1 272 ? -32.117 -7.416 24.067 1.00 52.31 272 GLY A C 1
ATOM 2195 O O . GLY A 1 272 ? -33.282 -7.663 24.375 1.00 52.31 272 GLY A O 1
ATOM 2196 N N . ALA A 1 273 ? -31.808 -6.849 22.903 1.00 48.97 273 ALA A N 1
ATOM 2197 C CA . ALA A 1 273 ? -32.792 -6.516 21.880 1.00 48.97 273 ALA A CA 1
ATOM 2198 C C . ALA A 1 273 ? -32.735 -7.587 20.789 1.00 48.97 273 ALA A C 1
ATOM 2200 O O . ALA A 1 273 ? -31.649 -7.922 20.336 1.00 48.97 273 ALA A O 1
ATOM 2201 N N . GLY A 1 274 ? -33.869 -8.107 20.311 1.00 48.12 274 GLY A N 1
ATOM 2202 C CA . GLY A 1 274 ? -33.937 -9.064 19.187 1.00 48.12 274 GLY A CA 1
ATOM 2203 C C . GLY A 1 274 ? -33.467 -8.504 17.829 1.00 48.12 274 GLY A C 1
ATOM 2204 O O . GLY A 1 274 ? -33.997 -8.879 16.791 1.00 48.12 274 GLY A O 1
ATOM 2205 N N . ASN A 1 275 ? -32.525 -7.561 17.841 1.00 53.22 275 ASN A N 1
ATOM 2206 C CA . ASN A 1 275 ? -32.001 -6.789 16.735 1.00 53.22 275 ASN A CA 1
ATOM 2207 C C . ASN A 1 275 ? -30.529 -7.180 16.521 1.00 53.22 275 ASN A C 1
ATOM 2209 O O . ASN A 1 275 ? -29.649 -6.806 17.295 1.00 53.22 275 ASN A O 1
ATOM 2213 N N . THR A 1 276 ? -30.277 -7.954 15.471 1.00 63.09 276 THR A N 1
ATOM 2214 C CA . THR A 1 276 ? -29.080 -8.782 15.252 1.00 63.09 276 THR A CA 1
ATOM 2215 C C . THR A 1 276 ? -27.832 -8.024 14.777 1.00 63.09 276 THR A C 1
ATOM 2217 O O . THR A 1 276 ? -27.019 -8.591 14.058 1.00 63.09 276 THR A O 1
ATOM 2220 N N . GLY A 1 277 ? -27.645 -6.753 15.150 1.00 73.69 277 GLY A N 1
ATOM 2221 C CA . GLY A 1 277 ? -26.502 -5.959 14.683 1.00 73.69 277 GLY A CA 1
ATOM 2222 C C . GLY A 1 277 ? -25.926 -4.994 15.713 1.00 73.69 277 GLY A C 1
ATOM 2223 O O . GLY A 1 277 ? -26.657 -4.447 16.547 1.00 73.69 277 GLY A O 1
ATOM 2224 N N . SER A 1 278 ? -24.611 -4.775 15.624 1.00 87.00 278 SER A N 1
ATOM 2225 C CA . SER A 1 278 ? -23.899 -3.749 16.388 1.00 87.00 278 SER A CA 1
ATOM 2226 C C . SER A 1 278 ? -24.375 -2.347 16.008 1.00 87.00 278 SER A C 1
ATOM 2228 O O . SER A 1 278 ? -25.014 -2.136 14.970 1.00 87.00 278 SER A O 1
ATOM 2230 N N . ARG A 1 279 ? -24.085 -1.358 16.855 1.00 87.94 279 ARG A N 1
ATOM 2231 C CA . ARG A 1 279 ? -24.454 0.031 16.566 1.00 87.94 279 ARG A CA 1
ATOM 2232 C C . ARG A 1 279 ? -23.749 0.569 15.323 1.00 87.94 279 ARG A C 1
ATOM 2234 O O . ARG A 1 279 ? -24.366 1.302 14.557 1.00 87.94 279 ARG A O 1
ATOM 2241 N N . PHE A 1 280 ? -22.499 0.169 15.118 1.00 89.44 280 PHE A N 1
ATOM 2242 C CA . PHE A 1 280 ? -21.712 0.511 13.941 1.00 89.44 280 PHE A CA 1
ATOM 2243 C C . PHE A 1 280 ? -22.391 0.050 12.648 1.00 89.44 280 PHE A C 1
ATOM 2245 O O . PHE A 1 280 ? -22.625 0.851 11.750 1.00 89.44 280 PHE A O 1
ATOM 2252 N N . VAL A 1 281 ? -22.814 -1.217 12.595 1.00 88.94 281 VAL A N 1
ATOM 2253 C CA . VAL A 1 281 ? -23.533 -1.768 11.436 1.00 88.94 281 VAL A CA 1
ATOM 2254 C C . VAL A 1 281 ? -24.843 -1.028 11.177 1.00 88.94 281 VAL A C 1
ATOM 2256 O O . VAL A 1 281 ? -25.164 -0.753 10.026 1.00 88.94 281 VAL A O 1
ATOM 2259 N N . LYS A 1 282 ? -25.583 -0.667 12.231 1.00 88.38 282 LYS A N 1
ATOM 2260 C CA . LYS A 1 282 ? -26.848 0.071 12.097 1.00 88.38 282 LYS A CA 1
ATOM 2261 C C . LYS A 1 282 ? -26.647 1.477 11.532 1.00 88.38 282 LYS A C 1
ATOM 2263 O O . LYS A 1 282 ? -27.416 1.872 10.668 1.00 88.38 282 LYS A O 1
ATOM 2268 N N . LEU A 1 283 ? -25.642 2.214 12.012 1.00 88.38 283 LEU A N 1
ATOM 2269 C CA . LEU A 1 283 ? -25.348 3.571 11.528 1.00 88.38 283 LEU A CA 1
ATOM 2270 C C . LEU A 1 283 ? -24.844 3.581 10.086 1.00 88.38 283 LEU A C 1
ATOM 2272 O O . LEU A 1 283 ? -25.157 4.496 9.339 1.00 88.38 283 LEU A O 1
ATOM 2276 N N . LEU A 1 284 ? -24.093 2.554 9.697 1.00 86.38 284 LEU A N 1
ATOM 2277 C CA . LEU A 1 284 ? -23.619 2.379 8.326 1.00 86.38 284 LEU A CA 1
ATOM 2278 C C . LEU A 1 284 ? -24.651 1.690 7.417 1.00 86.38 284 LEU A C 1
ATOM 2280 O O . LEU A 1 284 ? -24.335 1.375 6.272 1.00 86.38 284 LEU A O 1
ATOM 2284 N N . GLU A 1 285 ? -25.852 1.416 7.939 1.00 87.12 285 GLU A N 1
ATOM 2285 C CA . GLU A 1 285 ? -26.959 0.748 7.246 1.00 87.12 285 GLU A CA 1
ATOM 2286 C C . GLU A 1 285 ? -26.570 -0.593 6.596 1.00 87.12 285 GLU A C 1
ATOM 2288 O O . GLU A 1 285 ? -27.128 -0.997 5.578 1.00 87.12 285 GLU A O 1
ATOM 2293 N N . LEU A 1 286 ? -25.613 -1.320 7.184 1.00 86.62 286 LEU A N 1
ATOM 2294 C CA . LEU A 1 286 ? -25.088 -2.547 6.588 1.00 86.62 286 LEU A CA 1
ATOM 2295 C C . LEU A 1 286 ? -26.023 -3.739 6.817 1.00 86.62 286 LEU A C 1
ATOM 2297 O O . LEU A 1 286 ? -26.526 -3.986 7.916 1.00 86.62 286 LEU A O 1
ATOM 2301 N N . SER A 1 287 ? -26.186 -4.552 5.777 1.00 87.12 287 SER A N 1
ATOM 2302 C CA . SER A 1 287 ? -26.822 -5.864 5.882 1.00 87.12 287 SER A CA 1
ATOM 2303 C C . SER A 1 287 ? -25.876 -6.859 6.555 1.00 87.12 287 SER A C 1
ATOM 2305 O O . SER A 1 287 ? -24.767 -7.091 6.077 1.00 87.12 287 SER A O 1
ATOM 2307 N N . GLN A 1 288 ? -26.339 -7.497 7.633 1.00 85.19 288 GLN A N 1
ATOM 2308 C CA . GLN A 1 288 ? -25.594 -8.559 8.323 1.00 85.19 288 GLN A CA 1
ATOM 2309 C C . GLN A 1 288 ? -25.318 -9.761 7.410 1.00 85.19 288 GLN A C 1
ATOM 2311 O O . GLN A 1 288 ? -24.230 -10.325 7.431 1.00 85.19 288 GLN A O 1
ATOM 2316 N N . THR A 1 289 ? -26.277 -10.123 6.554 1.00 87.94 289 THR A N 1
ATOM 2317 C CA . THR A 1 289 ? -26.097 -11.205 5.576 1.00 87.94 289 THR A CA 1
ATOM 2318 C C . THR A 1 289 ? -25.006 -10.864 4.564 1.00 87.94 289 THR A C 1
ATOM 2320 O O . THR A 1 289 ? -24.157 -11.706 4.268 1.00 87.94 289 THR A O 1
ATOM 2323 N N . ASP A 1 290 ? -25.007 -9.627 4.056 1.00 87.19 290 ASP A N 1
ATOM 2324 C CA . ASP A 1 290 ? -24.018 -9.179 3.069 1.00 87.19 290 ASP A CA 1
ATOM 2325 C C . ASP A 1 290 ? -22.626 -9.105 3.715 1.00 87.19 290 ASP A C 1
ATOM 2327 O O . ASP A 1 290 ? -21.642 -9.557 3.132 1.00 87.19 290 ASP A O 1
ATOM 2331 N N . LEU A 1 291 ? -22.551 -8.601 4.951 1.00 88.69 291 LEU A N 1
ATOM 2332 C CA . LEU A 1 291 ? -21.323 -8.522 5.737 1.00 88.69 291 LEU A CA 1
ATOM 2333 C C . LEU A 1 291 ? -20.722 -9.911 6.009 1.00 88.69 291 LEU A C 1
ATOM 2335 O O . LEU A 1 291 ? -19.532 -10.119 5.766 1.00 88.69 291 LEU A O 1
ATOM 2339 N N . HIS A 1 292 ? -21.537 -10.875 6.441 1.00 90.75 292 HIS A N 1
ATOM 2340 C CA . HIS A 1 292 ? -21.082 -12.246 6.666 1.00 90.75 292 HIS A CA 1
ATOM 2341 C C . HIS A 1 292 ? -20.553 -12.887 5.373 1.00 90.75 292 HIS A C 1
ATOM 2343 O O . HIS A 1 292 ? -19.477 -13.492 5.356 1.00 90.75 292 HIS A O 1
ATOM 2349 N N . ALA A 1 293 ? -21.262 -12.697 4.253 1.00 91.19 293 ALA A N 1
ATOM 2350 C CA . ALA A 1 293 ? -20.821 -13.170 2.943 1.00 91.19 293 ALA A CA 1
ATOM 2351 C C . ALA A 1 293 ? -19.497 -12.517 2.498 1.00 91.19 293 ALA A C 1
ATOM 2353 O O . ALA A 1 293 ? -18.640 -13.193 1.924 1.00 91.19 293 ALA A O 1
ATOM 2354 N N . CYS A 1 294 ? -19.295 -11.226 2.788 1.00 91.38 294 CYS A N 1
ATOM 2355 C CA . CYS A 1 294 ? -18.018 -10.539 2.586 1.00 91.38 294 CYS A CA 1
ATOM 2356 C C . CYS A 1 294 ? -16.893 -11.164 3.422 1.00 91.38 294 CYS A C 1
ATOM 2358 O O . CYS A 1 294 ? -15.823 -11.444 2.879 1.00 91.38 294 CYS A O 1
ATOM 2360 N N . GLY A 1 295 ? -17.142 -11.452 4.702 1.00 94.38 295 GLY A N 1
ATOM 2361 C CA . GLY A 1 295 ? -16.174 -12.114 5.578 1.00 94.38 295 GLY A CA 1
ATOM 2362 C C . GLY A 1 295 ? -15.726 -13.480 5.047 1.00 94.38 295 GLY A C 1
ATOM 2363 O O . GLY A 1 295 ? -14.526 -13.753 4.973 1.00 94.38 295 GLY A O 1
ATOM 2364 N N . LEU A 1 296 ? -16.670 -14.318 4.601 1.00 95.75 296 LEU A N 1
ATOM 2365 C CA . LEU A 1 296 ? -16.361 -15.624 4.003 1.00 95.75 296 LEU A CA 1
ATOM 2366 C C . LEU A 1 296 ? -15.524 -15.494 2.724 1.00 95.75 296 LEU A C 1
ATOM 2368 O O . LEU A 1 296 ? -14.523 -16.197 2.572 1.00 95.75 296 LEU A O 1
ATOM 2372 N N . ARG A 1 297 ? -15.884 -14.560 1.837 1.00 95.00 297 ARG A N 1
ATOM 2373 C CA . ARG A 1 297 ? -15.128 -14.296 0.603 1.00 95.00 297 ARG A CA 1
ATOM 2374 C C . ARG A 1 297 ? -13.701 -13.824 0.876 1.00 95.00 297 ARG A C 1
ATOM 2376 O O . ARG A 1 297 ? -12.783 -14.289 0.205 1.00 95.00 297 ARG A O 1
ATOM 2383 N N . ALA A 1 298 ? -13.498 -12.934 1.849 1.00 96.69 298 ALA A N 1
ATOM 2384 C CA . ALA A 1 298 ? -12.161 -12.467 2.226 1.00 96.69 298 ALA A CA 1
ATOM 2385 C C . ALA A 1 298 ? -11.266 -13.626 2.686 1.00 96.69 298 ALA A C 1
ATOM 2387 O O . ALA A 1 298 ? -10.125 -13.751 2.240 1.00 96.69 298 ALA A O 1
ATOM 2388 N N . VAL A 1 299 ? -11.807 -14.506 3.537 1.00 98.19 299 VAL A N 1
ATOM 2389 C CA . VAL A 1 299 ? -11.117 -15.714 4.010 1.00 98.19 299 VAL A CA 1
ATOM 2390 C C . VAL A 1 299 ? -10.766 -16.639 2.844 1.00 98.19 299 VAL A C 1
ATOM 2392 O O . VAL A 1 299 ? -9.639 -17.130 2.773 1.00 98.19 299 VAL A O 1
ATOM 2395 N N . GLU A 1 300 ? -11.706 -16.879 1.929 1.00 97.44 300 GLU A N 1
ATOM 2396 C CA . GLU A 1 300 ? -11.504 -17.766 0.781 1.00 97.44 300 GLU A CA 1
ATOM 2397 C C . GLU A 1 300 ? -10.427 -17.239 -0.176 1.00 97.44 300 GLU A C 1
ATOM 2399 O O . GLU A 1 300 ? -9.498 -17.977 -0.517 1.00 97.44 300 GLU A O 1
ATOM 2404 N N . GLN A 1 301 ? -10.500 -15.961 -0.564 1.00 96.88 301 GLN A N 1
ATOM 2405 C CA . GLN A 1 301 ? -9.514 -15.350 -1.458 1.00 96.88 301 GLN A CA 1
ATOM 2406 C C . GLN A 1 301 ? -8.115 -15.337 -0.837 1.00 96.88 301 GLN A C 1
ATOM 2408 O O . GLN A 1 301 ? -7.150 -15.736 -1.492 1.00 96.88 301 GLN A O 1
ATOM 2413 N N . LEU A 1 302 ? -7.993 -14.963 0.442 1.00 97.75 302 LEU A N 1
ATOM 2414 C CA . LEU A 1 302 ? -6.706 -14.995 1.135 1.00 97.75 302 LEU A CA 1
ATOM 2415 C C . LEU A 1 302 ? -6.149 -16.422 1.219 1.00 97.75 302 LEU A C 1
ATOM 2417 O O . LEU A 1 302 ? -4.976 -16.645 0.929 1.00 97.75 302 LEU A O 1
ATOM 2421 N N . ALA A 1 303 ? -6.978 -17.409 1.571 1.00 97.50 303 ALA A N 1
ATOM 2422 C CA . ALA A 1 303 ? -6.551 -18.804 1.631 1.00 97.50 303 ALA A CA 1
ATOM 2423 C C . ALA A 1 303 ? -6.093 -19.330 0.261 1.00 97.50 303 ALA A C 1
ATOM 2425 O O . ALA A 1 303 ? -5.130 -20.096 0.185 1.00 97.50 303 ALA A O 1
ATOM 2426 N N . LYS A 1 304 ? -6.763 -18.925 -0.826 1.00 95.81 304 LYS A N 1
ATOM 2427 C CA . LYS A 1 304 ? -6.353 -19.245 -2.199 1.00 95.81 304 LYS A CA 1
ATOM 2428 C C . LYS A 1 304 ? -5.004 -18.603 -2.527 1.00 95.81 304 LYS A C 1
ATOM 2430 O O . LYS A 1 304 ? -4.107 -19.311 -2.980 1.00 95.81 304 LYS A O 1
ATOM 2435 N N . ARG A 1 305 ? -4.838 -17.308 -2.235 1.00 94.38 305 ARG A N 1
ATOM 2436 C CA . ARG A 1 305 ? -3.595 -16.553 -2.456 1.00 94.38 305 ARG A CA 1
ATOM 2437 C C . ARG A 1 305 ? -2.404 -17.136 -1.696 1.00 94.38 305 ARG A C 1
ATOM 2439 O O . ARG A 1 305 ? -1.315 -17.243 -2.254 1.00 94.38 305 ARG A O 1
ATOM 2446 N N . LEU A 1 306 ? -2.594 -17.513 -0.435 1.00 93.06 306 LEU A N 1
ATOM 2447 C CA . LEU A 1 306 ? -1.539 -18.102 0.395 1.00 93.06 306 LEU A CA 1
ATOM 2448 C C . LEU A 1 306 ? -1.133 -19.501 -0.089 1.00 93.06 306 LEU A C 1
ATOM 2450 O O . LEU A 1 306 ? 0.039 -19.855 -0.027 1.00 93.06 306 LEU A O 1
ATOM 2454 N N . ARG A 1 307 ? -2.086 -20.281 -0.611 1.00 92.00 307 ARG A N 1
ATOM 2455 C CA . ARG A 1 307 ? -1.838 -21.636 -1.120 1.00 92.00 307 ARG A CA 1
ATOM 2456 C C . ARG A 1 307 ? -1.176 -21.652 -2.496 1.00 92.00 307 ARG A C 1
ATOM 2458 O O . ARG A 1 307 ? -0.305 -22.480 -2.736 1.00 92.00 307 ARG A O 1
ATOM 2465 N N . ASN A 1 308 ? -1.636 -20.793 -3.403 1.00 89.88 308 ASN A N 1
ATOM 2466 C CA . ASN A 1 308 ? -1.312 -20.888 -4.828 1.00 89.88 308 ASN A CA 1
ATOM 2467 C C . ASN A 1 308 ? -0.288 -19.845 -5.296 1.00 89.88 308 ASN A C 1
ATOM 2469 O O . ASN A 1 308 ? 0.154 -19.917 -6.440 1.00 89.88 308 ASN A O 1
ATOM 2473 N N . GLY A 1 309 ? 0.077 -18.882 -4.447 1.00 87.75 309 GLY A N 1
ATOM 2474 C CA . GLY A 1 309 ? 0.823 -17.704 -4.884 1.00 87.75 309 GLY A CA 1
ATOM 2475 C C . GLY A 1 309 ? -0.088 -16.630 -5.500 1.00 87.75 309 GLY A C 1
ATOM 2476 O O . GLY A 1 309 ? -1.312 -16.807 -5.539 1.00 87.75 309 GLY A O 1
ATOM 2477 N N . PRO A 1 310 ? 0.487 -15.494 -5.934 1.00 90.56 310 PRO A N 1
ATOM 2478 C CA . PRO A 1 310 ? -0.271 -14.411 -6.551 1.00 90.56 310 PRO A CA 1
ATOM 2479 C C . PRO A 1 310 ? -0.861 -14.843 -7.891 1.00 90.56 310 PRO A C 1
ATOM 2481 O O . PRO A 1 310 ? -0.210 -15.526 -8.686 1.00 90.56 310 PRO A O 1
ATOM 2484 N N . GLU A 1 311 ? -2.091 -14.415 -8.158 1.00 91.31 311 GLU A N 1
ATOM 2485 C CA . GLU A 1 311 ? -2.671 -14.497 -9.490 1.00 91.31 311 GLU A CA 1
ATOM 2486 C C . GLU A 1 311 ? -1.896 -13.572 -10.425 1.00 91.31 311 GLU A C 1
ATOM 2488 O O . GLU A 1 311 ? -1.726 -12.388 -10.151 1.00 91.31 311 GLU A O 1
ATOM 2493 N N . ARG A 1 312 ? -1.414 -14.136 -11.534 1.00 91.19 312 ARG A N 1
ATOM 2494 C CA . ARG A 1 312 ? -0.658 -13.418 -12.563 1.00 91.19 312 ARG A CA 1
ATOM 2495 C C . ARG A 1 312 ? -1.322 -13.617 -13.923 1.00 91.19 312 ARG A C 1
ATOM 2497 O O . ARG A 1 312 ? -0.785 -14.348 -14.760 1.00 91.19 312 ARG A O 1
ATOM 2504 N N . PRO A 1 313 ? -2.511 -13.032 -14.158 1.00 92.38 313 PRO A N 1
ATOM 2505 C CA . PRO A 1 313 ? -3.260 -13.255 -15.397 1.00 92.38 313 PRO A CA 1
ATOM 2506 C C . PRO A 1 313 ? -2.521 -12.752 -16.642 1.00 92.38 313 PRO A C 1
ATOM 2508 O O . PRO A 1 313 ? -2.843 -13.166 -17.755 1.00 92.38 313 PRO A O 1
ATOM 2511 N N . PHE A 1 314 ? -1.520 -11.886 -16.463 1.00 94.69 314 PHE A N 1
ATOM 2512 C CA . PHE A 1 314 ? -0.727 -11.320 -17.549 1.00 94.69 314 PHE A CA 1
ATOM 2513 C C . PHE A 1 314 ? 0.673 -11.937 -17.692 1.00 94.69 314 PHE A C 1
ATOM 2515 O O . PHE A 1 314 ? 1.439 -11.498 -18.543 1.00 94.69 314 PHE A O 1
ATOM 2522 N N . ARG A 1 315 ? 1.011 -12.986 -16.926 1.00 91.44 315 ARG A N 1
ATOM 2523 C CA . ARG A 1 315 ? 2.344 -13.620 -16.956 1.00 91.44 315 ARG A CA 1
ATOM 2524 C C . ARG A 1 315 ? 2.778 -14.050 -18.358 1.00 91.44 315 ARG A C 1
ATOM 2526 O O . ARG A 1 315 ? 3.923 -13.834 -18.756 1.00 91.44 315 ARG A O 1
ATOM 2533 N N . ASP A 1 316 ? 1.855 -14.644 -19.107 1.00 94.19 316 ASP A N 1
ATOM 2534 C CA . ASP A 1 316 ? 2.130 -15.219 -20.428 1.00 94.19 316 ASP A CA 1
ATOM 2535 C C . ASP A 1 316 ? 1.945 -14.208 -21.574 1.00 94.19 316 ASP A C 1
ATOM 2537 O O . ASP A 1 316 ? 2.070 -14.566 -22.744 1.00 94.19 316 ASP A O 1
ATOM 2541 N N . LYS A 1 317 ? 1.654 -12.939 -21.257 1.00 97.44 317 LYS A N 1
ATOM 2542 C CA . LYS A 1 317 ? 1.502 -11.864 -22.243 1.00 97.44 317 LYS A CA 1
ATOM 2543 C C . LYS A 1 317 ? 2.851 -11.397 -22.775 1.00 97.44 317 LYS A C 1
ATOM 2545 O O . LYS A 1 317 ? 3.853 -11.395 -22.058 1.00 97.44 317 LYS A O 1
ATOM 2550 N N . THR A 1 318 ? 2.868 -11.000 -24.044 1.00 97.69 318 THR A N 1
ATOM 2551 C CA . THR A 1 318 ? 4.043 -10.376 -24.662 1.00 97.69 318 THR A CA 1
ATOM 2552 C C . THR A 1 318 ? 4.220 -8.940 -24.163 1.00 97.69 318 THR A C 1
ATOM 2554 O O . THR A 1 318 ? 3.294 -8.349 -23.611 1.00 97.69 318 THR A O 1
ATOM 2557 N N . VAL A 1 319 ? 5.397 -8.349 -24.381 1.00 98.00 319 VAL A N 1
ATOM 2558 C CA . VAL A 1 319 ? 5.648 -6.934 -24.053 1.00 98.00 319 VAL A CA 1
ATOM 2559 C C . VAL A 1 319 ? 4.656 -6.004 -24.768 1.00 98.00 319 VAL A C 1
ATOM 2561 O O . VAL A 1 319 ? 4.117 -5.090 -24.146 1.00 98.00 319 VAL A O 1
ATOM 2564 N N . ALA A 1 320 ? 4.342 -6.287 -26.037 1.00 97.69 320 ALA A N 1
ATOM 2565 C CA . ALA A 1 320 ? 3.353 -5.536 -26.809 1.00 97.69 320 ALA A CA 1
ATOM 2566 C C . ALA A 1 320 ? 1.938 -5.646 -26.211 1.00 97.69 320 ALA A C 1
ATOM 2568 O O . ALA A 1 320 ? 1.257 -4.633 -26.055 1.00 97.69 320 ALA A O 1
ATOM 2569 N N . ASP A 1 321 ? 1.517 -6.855 -25.818 1.00 98.25 321 ASP A N 1
ATOM 2570 C CA . ASP A 1 321 ? 0.219 -7.061 -25.162 1.00 98.25 321 ASP A CA 1
ATOM 2571 C C . ASP A 1 321 ? 0.130 -6.288 -23.837 1.00 98.25 321 ASP A C 1
ATOM 2573 O O . ASP A 1 321 ? -0.907 -5.707 -23.524 1.00 98.25 321 ASP A O 1
ATOM 2577 N N . LEU A 1 322 ? 1.207 -6.280 -23.043 1.00 98.44 322 LEU A N 1
ATOM 2578 C CA . LEU A 1 322 ? 1.252 -5.565 -21.765 1.00 98.44 322 LEU A CA 1
ATOM 2579 C C . LEU A 1 322 ? 1.150 -4.048 -21.962 1.00 98.44 322 LEU A C 1
ATOM 2581 O O . LEU A 1 322 ? 0.385 -3.397 -21.254 1.00 98.44 322 LEU A O 1
ATOM 2585 N N . ALA A 1 323 ? 1.864 -3.491 -22.943 1.00 97.81 323 ALA A N 1
ATOM 2586 C CA . ALA A 1 323 ? 1.771 -2.073 -23.287 1.00 97.81 323 ALA A CA 1
ATOM 2587 C C . ALA A 1 323 ? 0.345 -1.687 -23.726 1.00 97.81 323 ALA A C 1
ATOM 2589 O O . ALA A 1 323 ? -0.200 -0.684 -23.261 1.00 97.81 323 ALA A O 1
ATOM 2590 N N . GLN A 1 324 ? -0.293 -2.519 -24.555 1.00 97.75 324 GLN A N 1
ATOM 2591 C CA . GLN A 1 324 ? -1.686 -2.322 -24.970 1.00 97.75 324 GLN A CA 1
ATOM 2592 C C . GLN A 1 324 ? -2.654 -2.374 -23.784 1.00 97.75 324 GLN A C 1
ATOM 2594 O O . GLN A 1 324 ? -3.542 -1.529 -23.688 1.00 97.75 324 GLN A O 1
ATOM 2599 N N . LEU A 1 325 ? -2.469 -3.321 -22.856 1.00 97.56 325 LEU A N 1
ATOM 2600 C CA . LEU A 1 325 ? -3.284 -3.409 -21.642 1.00 97.56 325 LEU A CA 1
ATOM 2601 C C . LEU A 1 325 ? -3.153 -2.151 -20.781 1.00 97.56 325 LEU A C 1
ATOM 2603 O O . LEU A 1 325 ? -4.169 -1.603 -20.367 1.00 97.56 325 LEU A O 1
ATOM 2607 N N . ILE A 1 326 ? -1.933 -1.653 -20.558 1.00 97.12 326 ILE A N 1
ATOM 2608 C CA . ILE A 1 326 ? -1.700 -0.417 -19.791 1.00 97.12 326 ILE A CA 1
ATOM 2609 C C . ILE A 1 326 ? -2.403 0.777 -20.449 1.00 97.12 326 ILE A C 1
ATOM 2611 O O . ILE A 1 326 ? -3.058 1.563 -19.758 1.00 97.12 326 ILE A O 1
ATOM 2615 N N . SER A 1 327 ? -2.304 0.906 -21.776 1.00 96.62 327 SER A N 1
ATOM 2616 C CA . SER A 1 327 ? -2.969 1.975 -22.528 1.00 96.62 327 SER A CA 1
ATOM 2617 C C . SER A 1 327 ? -4.494 1.888 -22.412 1.00 96.62 327 SER A C 1
ATOM 2619 O O . SER A 1 327 ? -5.147 2.868 -22.042 1.00 96.62 327 SER A O 1
ATOM 2621 N N . ALA A 1 328 ? -5.061 0.697 -22.616 1.00 96.62 328 ALA A N 1
ATOM 2622 C CA . ALA A 1 328 ? -6.499 0.466 -22.523 1.00 96.62 328 ALA A CA 1
ATOM 2623 C C . ALA A 1 328 ? -7.037 0.705 -21.104 1.00 96.62 328 ALA A C 1
ATOM 2625 O O . ALA A 1 328 ? -8.026 1.414 -20.927 1.00 96.62 328 ALA A O 1
ATOM 2626 N N . HIS A 1 329 ? -6.362 0.174 -20.085 1.00 95.31 329 HIS A N 1
ATOM 2627 C CA . HIS A 1 329 ? -6.735 0.380 -18.690 1.00 95.31 329 HIS A CA 1
ATOM 2628 C C . HIS A 1 329 ? -6.612 1.845 -18.271 1.00 95.31 329 HIS A C 1
ATOM 2630 O O . HIS A 1 329 ? -7.453 2.330 -17.522 1.00 95.31 329 HIS A O 1
ATOM 2636 N N . THR A 1 330 ? -5.604 2.573 -18.759 1.00 93.12 330 THR A N 1
ATOM 2637 C CA . THR A 1 330 ? -5.488 4.010 -18.475 1.00 93.12 330 THR A CA 1
ATOM 2638 C C . THR A 1 330 ? -6.650 4.785 -19.082 1.00 93.12 330 THR A C 1
ATOM 2640 O O . THR A 1 330 ? -7.222 5.637 -18.411 1.00 93.12 330 THR A O 1
ATOM 2643 N N . TYR A 1 331 ? -7.029 4.476 -20.323 1.00 93.25 331 TYR A N 1
ATOM 2644 C CA . TYR A 1 331 ? -8.194 5.083 -20.962 1.00 93.25 331 TYR A CA 1
ATOM 2645 C C . TYR A 1 331 ? -9.496 4.787 -20.195 1.00 93.25 331 TYR A C 1
ATOM 2647 O O . TYR A 1 331 ? -10.325 5.678 -20.036 1.00 93.25 331 TYR A O 1
ATOM 2655 N N . GLU A 1 332 ? -9.669 3.559 -19.696 1.00 92.19 332 GLU A N 1
ATOM 2656 C CA . GLU A 1 332 ? -10.905 3.131 -19.027 1.00 92.19 332 GLU A CA 1
ATOM 2657 C C . GLU A 1 332 ? -11.003 3.555 -17.550 1.00 92.19 332 GLU A C 1
ATOM 2659 O O . GLU A 1 332 ? -12.080 3.937 -17.090 1.00 92.19 332 GLU A O 1
ATOM 2664 N N . ASN A 1 333 ? -9.910 3.459 -16.786 1.00 90.50 333 ASN A N 1
ATOM 2665 C CA . ASN A 1 333 ? -9.950 3.488 -15.318 1.00 90.50 333 ASN A CA 1
ATOM 2666 C C . ASN A 1 333 ? -9.397 4.776 -14.689 1.00 90.50 333 ASN A C 1
ATOM 2668 O O . ASN A 1 333 ? -9.621 5.005 -13.497 1.00 90.50 333 ASN A O 1
ATOM 2672 N N . CYS A 1 334 ? -8.678 5.605 -15.451 1.00 87.25 334 CYS A N 1
ATOM 2673 C CA . CYS A 1 334 ? -8.119 6.860 -14.953 1.00 87.25 334 CYS A CA 1
ATOM 2674 C C . CYS A 1 334 ? -9.200 7.947 -14.892 1.00 87.25 334 CYS A C 1
ATOM 2676 O O . CYS A 1 334 ? -9.711 8.387 -15.924 1.00 87.25 334 CYS A O 1
ATOM 2678 N N . ASP A 1 335 ? -9.515 8.435 -13.690 1.00 83.31 335 ASP A N 1
ATOM 2679 C CA . ASP A 1 335 ? -10.418 9.576 -13.531 1.00 83.31 335 ASP A CA 1
ATOM 2680 C C . ASP A 1 335 ? -9.661 10.897 -13.723 1.00 83.31 335 ASP A C 1
ATOM 2682 O O . ASP A 1 335 ? -9.181 11.531 -12.782 1.00 83.31 335 ASP A O 1
ATOM 2686 N N . PHE A 1 336 ? -9.532 11.315 -14.983 1.00 80.56 336 PHE A N 1
ATOM 2687 C CA . PHE A 1 336 ? -8.852 12.563 -15.337 1.00 80.56 336 PHE A CA 1
ATOM 2688 C C . PHE A 1 336 ? -9.494 13.794 -14.688 1.00 80.56 336 PHE A C 1
ATOM 2690 O O . PHE A 1 336 ? -8.774 14.738 -14.377 1.00 80.56 336 PHE A O 1
ATOM 2697 N N . ASN A 1 337 ? -10.813 13.795 -14.453 1.00 76.19 337 ASN A N 1
ATOM 2698 C CA . ASN A 1 337 ? -11.475 14.941 -13.828 1.00 76.19 337 ASN A CA 1
ATOM 2699 C C . ASN A 1 337 ? -11.004 15.105 -12.381 1.00 76.19 337 ASN A C 1
ATOM 2701 O O . ASN A 1 337 ? -10.669 16.215 -11.977 1.00 76.19 337 ASN A O 1
ATOM 2705 N N . GLU A 1 338 ? -10.940 14.006 -11.627 1.00 69.31 338 GLU A N 1
ATOM 2706 C CA . GLU A 1 338 ? -10.472 13.999 -10.237 1.00 69.31 338 GLU A CA 1
ATOM 2707 C C . GLU A 1 338 ? -8.984 14.363 -10.136 1.00 69.31 338 GLU A C 1
ATOM 2709 O O . GLU A 1 338 ? -8.581 15.115 -9.248 1.00 69.31 338 GLU A O 1
ATOM 2714 N N . LEU A 1 339 ? -8.159 13.933 -11.097 1.00 69.62 339 LEU A N 1
ATOM 2715 C CA . LEU A 1 339 ? -6.752 14.347 -11.156 1.00 69.62 339 LEU A CA 1
ATOM 2716 C C . LEU A 1 339 ? -6.585 15.846 -11.475 1.00 69.62 339 LEU A C 1
ATOM 2718 O O . LEU A 1 339 ? -5.694 16.493 -10.922 1.00 69.62 339 LEU A O 1
ATOM 2722 N N . GLU A 1 340 ? -7.445 16.414 -12.325 1.00 66.88 340 GLU A N 1
ATOM 2723 C CA . GLU A 1 340 ? -7.458 17.844 -12.676 1.00 66.88 340 GLU A CA 1
ATOM 2724 C C . GLU A 1 340 ? -7.939 18.748 -11.529 1.00 66.88 340 GLU A C 1
ATOM 2726 O O . GLU A 1 340 ? -7.672 19.951 -11.546 1.00 66.88 340 GLU A O 1
ATOM 2731 N N . ILE A 1 341 ? -8.626 18.219 -10.506 1.00 58.16 341 ILE A N 1
ATOM 2732 C CA . ILE A 1 341 ? -9.069 19.011 -9.342 1.00 58.16 341 ILE A CA 1
ATOM 2733 C C . ILE A 1 341 ? -7.893 19.749 -8.689 1.00 58.16 341 ILE A C 1
ATOM 2735 O O . ILE A 1 341 ? -8.054 20.871 -8.198 1.00 58.16 341 ILE A O 1
ATOM 2739 N N . TYR A 1 342 ? -6.710 19.139 -8.710 1.00 49.75 342 TYR A N 1
ATOM 2740 C CA . TYR A 1 342 ? -5.520 19.629 -8.023 1.00 49.75 342 TYR A CA 1
ATOM 2741 C C . TYR A 1 342 ? -4.495 20.292 -8.957 1.00 49.75 342 TYR A C 1
ATOM 2743 O O . TYR A 1 342 ? -3.442 20.717 -8.478 1.00 49.75 342 TYR A O 1
ATOM 2751 N N . GLY A 1 343 ? -4.803 20.437 -10.254 1.00 54.97 343 GLY A N 1
ATOM 2752 C CA . GLY A 1 343 ? -3.833 20.818 -11.282 1.00 54.97 343 GLY A CA 1
ATOM 2753 C C . GLY A 1 343 ? -4.400 21.540 -12.508 1.00 54.97 343 GLY A C 1
ATOM 2754 O O . GLY A 1 343 ? -5.592 21.842 -12.571 1.00 54.97 343 GLY A O 1
ATOM 2755 N N . PRO A 1 344 ? -3.543 21.872 -13.492 1.00 60.78 344 PRO A N 1
ATOM 2756 C CA . PRO A 1 344 ? -4.001 22.289 -14.815 1.00 60.78 344 PRO A CA 1
ATOM 2757 C C . PRO A 1 344 ? -4.760 21.146 -15.517 1.00 60.78 344 PRO A C 1
ATOM 2759 O O . PRO A 1 344 ? -4.623 19.990 -15.109 1.00 60.78 344 PRO A O 1
ATOM 2762 N N . PRO A 1 345 ? -5.532 21.450 -16.579 1.00 72.06 345 PRO A N 1
ATOM 2763 C CA . PRO A 1 345 ? -6.119 20.430 -17.443 1.00 72.06 345 PRO A CA 1
ATOM 2764 C C . PRO A 1 345 ? -5.068 19.421 -17.899 1.00 72.06 345 PRO A C 1
ATOM 2766 O O . PRO A 1 345 ? -3.937 19.800 -18.210 1.00 72.06 345 PRO A O 1
ATOM 2769 N N . ILE A 1 346 ? -5.449 18.149 -17.924 1.00 76.69 346 ILE A N 1
ATOM 2770 C CA . ILE A 1 346 ? -4.557 17.048 -18.266 1.00 76.69 346 ILE A CA 1
ATOM 2771 C C . ILE A 1 346 ? -4.947 16.539 -19.651 1.00 76.69 346 ILE A C 1
ATOM 2773 O O . ILE A 1 346 ? -6.131 16.350 -19.935 1.00 76.69 346 ILE A O 1
ATOM 2777 N N . ASP A 1 347 ? -3.955 16.274 -20.502 1.00 78.12 347 ASP A N 1
ATOM 2778 C CA . ASP A 1 347 ? -4.206 15.667 -21.806 1.00 78.12 347 ASP A CA 1
ATOM 2779 C C . ASP A 1 347 ? -4.809 14.270 -21.637 1.00 78.12 347 ASP A C 1
ATOM 2781 O O . ASP A 1 347 ? -4.252 13.390 -20.970 1.00 78.12 347 ASP A O 1
ATOM 2785 N N . ARG A 1 348 ? -5.986 14.084 -22.237 1.00 87.19 348 ARG A N 1
ATOM 2786 C CA . ARG A 1 348 ? -6.750 12.839 -22.159 1.00 87.19 348 ARG A CA 1
ATOM 2787 C C . ARG A 1 348 ? -6.474 11.995 -23.402 1.00 87.19 348 ARG A C 1
ATOM 2789 O O . ARG A 1 348 ? -6.515 12.542 -24.506 1.00 87.19 348 ARG A O 1
ATOM 2796 N N . PRO A 1 349 ? -6.238 10.681 -23.256 1.00 88.62 349 PRO A N 1
ATOM 2797 C CA . PRO A 1 349 ? -6.101 9.792 -24.401 1.00 88.62 349 PRO A CA 1
ATOM 2798 C C . PRO A 1 349 ? -7.386 9.821 -25.238 1.00 88.62 349 PRO A C 1
ATOM 2800 O O . PRO A 1 349 ? -8.490 9.752 -24.695 1.00 88.62 349 PRO A O 1
ATOM 2803 N N . ALA A 1 350 ? -7.247 9.936 -26.560 1.00 90.69 350 ALA A N 1
ATOM 2804 C CA . ALA A 1 350 ? -8.390 9.972 -27.472 1.00 90.69 350 ALA A CA 1
ATOM 2805 C C . ALA A 1 350 ? -9.098 8.607 -27.553 1.00 90.69 350 ALA A C 1
ATOM 2807 O O . ALA A 1 350 ? -10.322 8.540 -27.677 1.00 90.69 350 ALA A O 1
ATOM 2808 N N . ASP A 1 351 ? -8.325 7.528 -27.442 1.00 94.25 351 ASP A N 1
ATOM 2809 C CA . ASP A 1 351 ? -8.766 6.140 -27.460 1.00 94.25 351 ASP A CA 1
ATOM 2810 C C . ASP A 1 351 ? -7.821 5.226 -26.653 1.00 94.25 351 ASP A C 1
ATOM 2812 O O . ASP A 1 351 ? -6.794 5.653 -26.120 1.00 94.25 351 ASP A O 1
ATOM 2816 N N . ALA A 1 352 ? -8.170 3.939 -26.587 1.00 94.12 352 ALA A N 1
ATOM 2817 C CA . ALA A 1 352 ? -7.444 2.915 -25.839 1.00 94.12 352 ALA A CA 1
ATOM 2818 C C . ALA A 1 352 ? -6.001 2.655 -26.315 1.00 94.12 352 ALA A C 1
ATOM 2820 O O . ALA A 1 352 ? -5.255 1.998 -25.593 1.00 94.12 352 ALA A O 1
ATOM 2821 N N . ASN A 1 353 ? -5.581 3.155 -27.481 1.00 93.94 353 ASN A N 1
ATOM 2822 C CA . ASN A 1 353 ? -4.222 2.990 -28.014 1.00 93.94 353 ASN A CA 1
ATOM 2823 C C . ASN A 1 353 ? -3.420 4.297 -28.007 1.00 93.94 353 ASN A C 1
ATOM 2825 O O . ASN A 1 353 ? -2.253 4.295 -28.384 1.00 93.94 353 ASN A O 1
ATOM 2829 N N . SER A 1 354 ? -4.018 5.405 -27.571 1.00 92.06 354 SER A N 1
ATOM 2830 C CA . SER A 1 354 ? -3.422 6.738 -27.683 1.00 92.06 354 SER A CA 1
ATOM 2831 C C . SER A 1 354 ? -2.174 6.955 -26.822 1.00 92.06 354 SER A C 1
ATOM 2833 O O . SER A 1 354 ? -1.516 7.976 -26.995 1.00 92.06 354 SER A O 1
ATOM 2835 N N . LEU A 1 355 ? -1.843 6.042 -25.897 1.00 93.06 355 LEU A N 1
ATOM 2836 C CA . LEU A 1 355 ? -0.587 6.121 -25.138 1.00 93.06 355 LEU A CA 1
ATOM 2837 C C . LEU A 1 355 ? 0.595 5.436 -25.833 1.00 93.06 355 LEU A C 1
ATOM 2839 O O . LEU A 1 355 ? 1.732 5.589 -25.384 1.00 93.06 355 LEU A O 1
ATOM 2843 N N . LEU A 1 356 ? 0.331 4.650 -26.878 1.00 95.94 356 LEU A N 1
ATOM 2844 C CA . LEU A 1 356 ? 1.352 3.931 -27.628 1.00 95.94 356 LEU A CA 1
ATOM 2845 C C . LEU A 1 356 ? 1.976 4.868 -28.666 1.00 95.94 356 LEU A C 1
ATOM 2847 O O . LEU A 1 356 ? 1.275 5.586 -29.380 1.00 95.94 356 LEU A O 1
ATOM 2851 N N . HIS A 1 357 ? 3.298 4.832 -28.771 1.00 95.06 357 HIS A N 1
ATOM 2852 C CA . HIS A 1 357 ? 4.039 5.510 -29.825 1.00 95.06 357 HIS A CA 1
ATOM 2853 C C . HIS A 1 357 ? 4.257 4.584 -31.018 1.00 95.06 357 HIS A C 1
ATOM 2855 O O . HIS A 1 357 ? 4.200 3.359 -30.899 1.00 95.06 357 HIS A O 1
ATOM 2861 N N . GLU A 1 358 ? 4.591 5.177 -32.164 1.00 96.19 358 GLU A N 1
ATOM 2862 C CA . GLU A 1 358 ? 5.124 4.408 -33.286 1.00 96.19 358 GLU A CA 1
ATOM 2863 C C . GLU A 1 358 ? 6.353 3.594 -32.834 1.00 96.19 358 GLU A C 1
ATOM 2865 O O . GLU A 1 358 ? 7.155 4.101 -32.040 1.00 96.19 358 GLU A O 1
ATOM 2870 N N . PRO A 1 359 ? 6.514 2.346 -33.307 1.00 97.62 359 PRO A N 1
ATOM 2871 C CA . PRO A 1 359 ? 7.686 1.525 -33.032 1.00 97.62 359 PRO A CA 1
ATOM 2872 C C . PRO A 1 359 ? 9.014 2.249 -33.275 1.00 97.62 359 PRO A C 1
ATOM 2874 O O . PRO A 1 359 ? 9.175 2.967 -34.262 1.00 97.62 359 PRO A O 1
ATOM 2877 N N . CYS A 1 360 ? 9.987 2.015 -32.396 1.00 96.94 360 CYS A N 1
ATOM 2878 C CA . CYS A 1 360 ? 11.335 2.563 -32.516 1.00 96.94 360 CYS A CA 1
ATOM 2879 C C . CYS A 1 360 ? 12.027 2.000 -33.762 1.00 96.94 360 CYS A C 1
ATOM 2881 O O . CYS A 1 360 ? 12.105 0.779 -33.946 1.00 96.94 360 CYS A O 1
ATOM 2883 N N . HIS A 1 361 ? 12.552 2.877 -34.619 1.00 95.50 361 HIS A N 1
ATOM 2884 C CA . HIS A 1 361 ? 13.286 2.440 -35.803 1.00 95.50 361 HIS A CA 1
ATOM 2885 C C . HIS A 1 361 ? 14.663 1.872 -35.400 1.00 95.50 361 HIS A C 1
ATOM 2887 O O . HIS A 1 361 ? 15.285 2.390 -34.468 1.00 95.50 361 HIS A O 1
ATOM 2893 N N . PRO A 1 362 ? 15.216 0.867 -36.109 1.00 95.31 362 PRO A N 1
ATOM 2894 C CA . PRO A 1 362 ? 16.544 0.324 -35.799 1.00 95.31 362 PRO A CA 1
ATOM 2895 C C . PRO A 1 362 ? 17.658 1.379 -35.701 1.00 95.31 362 PRO A C 1
ATOM 2897 O O . PRO A 1 362 ? 18.563 1.241 -34.879 1.00 95.31 362 PRO A O 1
ATOM 2900 N N . ASP A 1 363 ? 17.569 2.450 -36.493 1.00 96.19 363 ASP A N 1
ATOM 2901 C CA . ASP A 1 363 ? 18.528 3.561 -36.457 1.00 96.19 363 ASP A CA 1
ATOM 2902 C C . ASP A 1 363 ? 18.423 4.389 -35.164 1.00 96.19 363 ASP A C 1
ATOM 2904 O O . ASP A 1 363 ? 19.441 4.827 -34.633 1.00 96.19 363 ASP A O 1
ATOM 2908 N N . GLU A 1 364 ? 17.214 4.571 -34.620 1.00 96.00 364 GLU A N 1
ATOM 2909 C CA . GLU A 1 364 ? 16.998 5.267 -33.344 1.00 96.00 364 GLU A CA 1
ATOM 2910 C C . GLU A 1 364 ? 17.528 4.440 -32.166 1.00 96.00 364 GLU A C 1
ATOM 2912 O O . GLU A 1 364 ? 18.131 4.985 -31.239 1.00 96.00 364 GLU A O 1
ATOM 2917 N N . LEU A 1 365 ? 17.358 3.114 -32.217 1.00 96.50 365 LEU A N 1
ATOM 2918 C CA . LEU A 1 365 ? 17.939 2.205 -31.229 1.00 96.50 365 LEU A CA 1
ATOM 2919 C C . LEU A 1 365 ? 19.473 2.212 -31.301 1.00 96.50 365 LEU A C 1
ATOM 2921 O O . LEU A 1 365 ? 20.141 2.241 -30.265 1.00 96.50 365 LEU A O 1
ATOM 2925 N N . ALA A 1 366 ? 20.044 2.210 -32.508 1.00 96.31 366 ALA A N 1
ATOM 2926 C CA . ALA A 1 366 ? 21.488 2.308 -32.697 1.00 96.31 366 ALA A CA 1
ATOM 2927 C C . ALA A 1 366 ? 22.045 3.642 -32.167 1.00 96.31 366 ALA A C 1
ATOM 2929 O O . ALA A 1 366 ? 23.073 3.642 -31.484 1.00 96.31 366 ALA A O 1
ATOM 2930 N N . ASP A 1 367 ? 21.349 4.757 -32.415 1.00 96.94 367 ASP A N 1
ATOM 2931 C CA . ASP A 1 367 ? 21.698 6.067 -31.858 1.00 96.94 367 ASP A CA 1
ATOM 2932 C C . ASP A 1 367 ? 21.640 6.069 -30.325 1.00 96.94 367 ASP A C 1
ATOM 2934 O O . ASP A 1 367 ? 22.587 6.512 -29.676 1.00 96.94 367 ASP A O 1
ATOM 2938 N N . LEU A 1 368 ? 20.586 5.502 -29.727 1.00 96.75 368 LEU A N 1
ATOM 2939 C CA . LEU A 1 368 ? 20.485 5.357 -28.275 1.00 96.75 368 LEU A CA 1
ATOM 2940 C C . LEU A 1 368 ? 21.696 4.614 -27.696 1.00 96.75 368 LEU A C 1
ATOM 2942 O O . LEU A 1 368 ? 22.361 5.132 -26.796 1.00 96.75 368 LEU A O 1
ATOM 2946 N N . LYS A 1 369 ? 22.033 3.439 -28.236 1.00 96.81 369 LYS A N 1
ATOM 2947 C CA . LYS A 1 369 ? 23.190 2.654 -27.772 1.00 96.81 369 LYS A CA 1
ATOM 2948 C C . LYS A 1 369 ? 24.498 3.436 -27.911 1.00 96.81 369 LYS A C 1
ATOM 2950 O O . LYS A 1 369 ? 25.339 3.415 -27.010 1.00 96.81 369 LYS A O 1
ATOM 2955 N N . HIS A 1 370 ? 24.657 4.182 -29.004 1.00 96.56 370 HIS A N 1
ATOM 2956 C CA . HIS A 1 370 ? 25.819 5.040 -29.213 1.00 96.56 370 HIS A CA 1
ATOM 2957 C C . HIS A 1 370 ? 25.895 6.191 -28.196 1.00 96.56 370 HIS A C 1
ATOM 2959 O O . HIS A 1 370 ? 26.970 6.451 -27.643 1.00 96.56 370 HIS A O 1
ATOM 2965 N N . ARG A 1 371 ? 24.770 6.852 -27.894 1.00 95.56 371 ARG A N 1
ATOM 2966 C CA . ARG A 1 371 ? 24.697 7.919 -26.884 1.00 95.56 371 ARG A CA 1
ATOM 2967 C C . ARG A 1 371 ? 25.019 7.402 -25.487 1.00 95.56 371 ARG A C 1
ATOM 2969 O O . ARG A 1 371 ? 25.799 8.043 -24.785 1.00 95.56 371 ARG A O 1
ATOM 2976 N N . LEU A 1 372 ? 24.493 6.238 -25.103 1.00 94.88 372 LEU A N 1
ATOM 2977 C CA . LEU A 1 372 ? 24.801 5.611 -23.813 1.00 94.88 372 LEU A CA 1
ATOM 2978 C C . LEU A 1 372 ? 26.287 5.253 -23.699 1.00 94.88 372 LEU A C 1
ATOM 2980 O O . LEU A 1 372 ? 26.924 5.625 -22.712 1.00 94.88 372 LEU A O 1
ATOM 2984 N N . SER A 1 373 ? 26.868 4.649 -24.741 1.00 93.75 373 SER A N 1
ATOM 2985 C CA . SER A 1 373 ? 28.309 4.366 -24.794 1.00 93.75 373 SER A CA 1
ATOM 2986 C C . SER A 1 373 ? 29.150 5.638 -24.650 1.00 93.75 373 SER A C 1
ATOM 2988 O O . SER A 1 373 ? 30.079 5.687 -23.844 1.00 93.75 373 SER A O 1
ATOM 2990 N N . THR A 1 374 ? 28.790 6.700 -25.375 1.00 93.44 374 THR A N 1
ATOM 2991 C CA . THR A 1 374 ? 29.493 7.993 -25.329 1.00 93.44 374 THR A CA 1
ATOM 2992 C C . THR A 1 374 ? 29.376 8.660 -23.956 1.00 93.44 374 THR A C 1
ATOM 2994 O O . THR A 1 374 ? 30.313 9.314 -23.499 1.00 93.44 374 THR A O 1
ATOM 2997 N N . ALA A 1 375 ? 28.256 8.459 -23.260 1.00 87.94 375 ALA A N 1
ATOM 2998 C CA . ALA A 1 375 ? 28.043 8.934 -21.897 1.00 87.94 375 ALA A CA 1
ATOM 2999 C C . ALA A 1 375 ? 28.772 8.093 -20.827 1.00 87.94 375 ALA A C 1
ATOM 3001 O O . ALA A 1 375 ? 28.751 8.472 -19.649 1.00 87.94 375 ALA A O 1
ATOM 3002 N N . GLY A 1 376 ? 29.424 6.990 -21.215 1.00 88.19 376 GLY A N 1
ATOM 3003 C CA . GLY A 1 376 ? 30.130 6.070 -20.321 1.00 88.19 376 GLY A CA 1
ATOM 3004 C C . GLY A 1 376 ? 29.226 5.054 -19.616 1.00 88.19 376 GLY A C 1
ATOM 3005 O O . GLY A 1 376 ? 29.623 4.524 -18.582 1.00 88.19 376 GLY A O 1
ATOM 3006 N N . ALA A 1 377 ? 28.019 4.814 -20.134 1.00 89.94 377 ALA A N 1
ATOM 3007 C CA . ALA A 1 377 ? 27.113 3.763 -19.673 1.00 89.94 377 ALA A CA 1
ATOM 3008 C C . ALA A 1 377 ? 27.267 2.480 -20.513 1.00 89.94 377 ALA A C 1
ATOM 3010 O O . ALA A 1 377 ? 27.889 2.496 -21.579 1.00 89.94 377 ALA A O 1
ATOM 3011 N N . ASP A 1 378 ? 26.701 1.370 -20.030 1.00 86.44 378 ASP A N 1
ATOM 3012 C CA . ASP A 1 378 ? 26.642 0.116 -20.790 1.00 86.44 378 ASP A CA 1
ATOM 3013 C C . ASP A 1 378 ? 25.781 0.326 -22.056 1.00 86.44 378 ASP A C 1
ATOM 3015 O O . ASP A 1 378 ? 24.646 0.800 -21.937 1.00 86.44 378 ASP A O 1
ATOM 3019 N N . PRO A 1 379 ? 26.309 0.064 -23.269 1.00 88.00 379 PRO A N 1
ATOM 3020 C CA . PRO A 1 379 ? 25.525 0.162 -24.497 1.00 88.00 379 PRO A CA 1
ATOM 3021 C C . PRO A 1 379 ? 24.550 -1.003 -24.683 1.00 88.00 379 PRO A C 1
ATOM 3023 O O . PRO A 1 379 ? 23.644 -0.894 -25.513 1.00 88.00 379 PRO A O 1
ATOM 3026 N N . ASP A 1 380 ? 24.740 -2.117 -23.972 1.00 92.19 380 ASP A N 1
ATOM 3027 C CA . ASP A 1 380 ? 23.807 -3.232 -24.018 1.00 92.19 380 ASP A CA 1
ATOM 3028 C C . ASP A 1 380 ? 22.563 -2.886 -23.203 1.00 92.19 380 ASP A C 1
ATOM 3030 O O . ASP A 1 380 ? 22.640 -2.406 -22.070 1.00 92.19 380 ASP A O 1
ATOM 3034 N N . LEU A 1 381 ? 21.402 -3.168 -23.783 1.00 94.44 381 LEU A N 1
ATOM 3035 C CA . LEU A 1 381 ? 20.115 -2.983 -23.135 1.00 94.44 381 LEU A CA 1
ATOM 3036 C C . LEU A 1 381 ? 19.491 -4.353 -22.841 1.00 94.44 381 LEU A C 1
ATOM 3038 O O . LEU A 1 381 ? 19.738 -5.314 -23.576 1.00 94.44 381 LEU A O 1
ATOM 3042 N N . PRO A 1 382 ? 18.668 -4.474 -21.785 1.00 95.50 382 PRO A N 1
ATOM 3043 C CA . PRO A 1 382 ? 17.880 -5.676 -21.561 1.00 95.50 382 PRO A CA 1
ATOM 3044 C C . PRO A 1 382 ? 17.034 -6.022 -22.789 1.00 95.50 382 PRO A C 1
ATOM 3046 O O . PRO A 1 382 ? 16.403 -5.146 -23.382 1.00 95.50 382 PRO A O 1
ATOM 3049 N N . GLN A 1 383 ? 16.985 -7.307 -23.144 1.00 95.75 383 GLN A N 1
ATOM 3050 C CA . GLN A 1 383 ? 16.228 -7.776 -24.309 1.00 95.75 383 GLN A CA 1
ATOM 3051 C C . GLN A 1 383 ? 14.755 -7.345 -24.252 1.00 95.75 383 GLN A C 1
ATOM 3053 O O . GLN A 1 383 ? 14.195 -6.911 -25.253 1.00 95.75 383 GLN A O 1
ATOM 3058 N N . ASP A 1 384 ? 14.132 -7.422 -23.078 1.00 96.75 384 ASP A N 1
ATOM 3059 C CA . ASP A 1 384 ? 12.734 -7.040 -22.884 1.00 96.75 384 ASP A CA 1
ATOM 3060 C C . ASP A 1 384 ? 12.487 -5.527 -23.027 1.00 96.75 384 ASP A C 1
ATOM 3062 O O . ASP A 1 384 ? 11.376 -5.114 -23.360 1.00 96.75 384 ASP A O 1
ATOM 3066 N N . TYR A 1 385 ? 13.514 -4.695 -22.837 1.00 97.75 385 TYR A N 1
ATOM 3067 C CA . TYR A 1 385 ? 13.453 -3.268 -23.141 1.00 97.75 385 TYR A CA 1
ATOM 3068 C C . TYR A 1 385 ? 13.574 -2.989 -24.645 1.00 97.75 385 TYR A C 1
ATOM 3070 O O . TYR A 1 385 ? 12.852 -2.147 -25.176 1.00 97.75 385 TYR A O 1
ATOM 3078 N N . GLU A 1 386 ? 14.437 -3.717 -25.357 1.00 97.50 386 GLU A N 1
ATOM 3079 C CA . GLU A 1 386 ? 14.510 -3.621 -26.822 1.00 97.50 386 GLU A CA 1
ATOM 3080 C C . GLU A 1 386 ? 13.207 -4.103 -27.479 1.00 97.50 386 GLU A C 1
ATOM 3082 O O . GLU A 1 386 ? 12.709 -3.461 -28.403 1.00 97.50 386 GLU A O 1
ATOM 3087 N N . GLU A 1 387 ? 12.607 -5.178 -26.954 1.00 97.81 387 GLU A N 1
ATOM 3088 C CA . GLU A 1 387 ? 11.275 -5.651 -27.350 1.00 97.81 387 GLU A CA 1
ATOM 3089 C C . GLU A 1 387 ? 10.193 -4.592 -27.106 1.00 97.81 387 GLU A C 1
ATOM 3091 O O . GLU A 1 387 ? 9.308 -4.426 -27.946 1.00 97.81 387 GLU A O 1
ATOM 3096 N N . LEU A 1 388 ? 10.272 -3.850 -25.993 1.00 98.12 388 LEU A N 1
ATOM 3097 C CA . LEU A 1 388 ? 9.363 -2.735 -25.723 1.00 98.12 388 LEU A CA 1
ATOM 3098 C C . LEU A 1 388 ? 9.506 -1.654 -26.785 1.00 98.12 388 LEU A C 1
ATOM 3100 O O . LEU A 1 388 ? 8.507 -1.312 -27.404 1.00 98.12 388 LEU A O 1
ATOM 3104 N N . LEU A 1 389 ? 10.722 -1.158 -27.027 1.00 98.06 389 LEU A N 1
ATOM 3105 C CA . LEU A 1 389 ? 10.968 -0.104 -28.013 1.00 98.06 389 LEU A CA 1
ATOM 3106 C C . LEU A 1 389 ? 10.514 -0.518 -29.418 1.00 98.06 389 LEU A C 1
ATOM 3108 O O . LEU A 1 389 ? 9.941 0.294 -30.142 1.00 98.06 389 LEU A O 1
ATOM 3112 N N . ALA A 1 390 ? 10.717 -1.783 -29.790 1.00 97.38 390 ALA A N 1
ATOM 3113 C CA . ALA A 1 390 ? 10.251 -2.333 -31.060 1.00 97.38 390 ALA A CA 1
ATOM 3114 C C . ALA A 1 390 ? 8.718 -2.472 -31.145 1.00 97.38 390 ALA A C 1
ATOM 3116 O O . ALA A 1 390 ? 8.175 -2.508 -32.246 1.00 97.38 390 ALA A O 1
ATOM 3117 N N . ALA A 1 391 ? 8.013 -2.564 -30.015 1.00 97.06 391 ALA A N 1
ATOM 3118 C CA . ALA A 1 391 ? 6.552 -2.594 -29.971 1.00 97.06 391 ALA A CA 1
ATOM 3119 C C . ALA A 1 391 ? 5.936 -1.186 -29.901 1.00 97.06 391 ALA A C 1
ATOM 3121 O O . ALA A 1 391 ? 4.910 -0.932 -30.526 1.00 97.06 391 ALA A O 1
ATOM 3122 N N . THR A 1 392 ? 6.550 -0.289 -29.131 1.00 97.44 392 THR A N 1
ATOM 3123 C CA . THR A 1 392 ? 6.156 1.107 -28.916 1.00 97.44 392 THR A CA 1
ATOM 3124 C C . THR A 1 392 ? 7.379 1.886 -28.440 1.00 97.44 392 THR A C 1
ATOM 3126 O O . THR A 1 392 ? 8.044 1.490 -27.481 1.00 97.44 392 THR A O 1
ATOM 3129 N N . ASN A 1 393 ? 7.717 2.998 -29.093 1.00 96.88 393 ASN A N 1
ATOM 3130 C CA . ASN A 1 393 ? 8.888 3.802 -28.733 1.00 96.88 393 ASN A CA 1
ATOM 3131 C C . ASN A 1 393 ? 8.655 4.608 -27.439 1.00 96.88 393 ASN A C 1
ATOM 3133 O O . ASN A 1 393 ? 8.484 5.824 -27.479 1.00 96.88 393 ASN A O 1
ATOM 3137 N N . GLY A 1 394 ? 8.623 3.921 -26.295 1.00 94.31 394 GLY A N 1
ATOM 3138 C CA . GLY A 1 394 ? 8.184 4.466 -25.008 1.00 94.31 394 GLY A CA 1
ATOM 3139 C C . GLY A 1 394 ? 6.664 4.395 -24.827 1.00 94.31 394 GLY A C 1
ATOM 3140 O O . GLY A 1 394 ? 5.964 3.758 -25.614 1.00 94.31 394 GLY A O 1
ATOM 3141 N N . LEU A 1 395 ? 6.158 5.050 -23.783 1.00 93.75 395 LEU A N 1
ATOM 3142 C CA . LEU A 1 395 ? 4.735 5.235 -23.494 1.00 93.75 395 LEU A CA 1
ATOM 3143 C C . LEU A 1 395 ? 4.478 6.662 -22.999 1.00 93.75 395 LEU A C 1
ATOM 3145 O O . LEU A 1 395 ? 5.240 7.198 -22.188 1.00 93.75 395 LEU A O 1
ATOM 3149 N N . GLU A 1 396 ? 3.349 7.235 -23.407 1.00 91.31 396 GLU A N 1
ATOM 3150 C CA . GLU A 1 396 ? 2.809 8.430 -22.751 1.00 91.31 396 GLU A CA 1
ATOM 3151 C C . GLU A 1 396 ? 2.461 8.141 -21.274 1.00 91.31 396 GLU A C 1
ATOM 3153 O O . GLU A 1 396 ? 2.283 6.974 -20.897 1.00 91.31 396 GLU A O 1
ATOM 3158 N N . PRO A 1 397 ? 2.343 9.167 -20.401 1.00 88.88 397 PRO A N 1
ATOM 3159 C CA . PRO A 1 397 ? 2.131 8.923 -18.983 1.00 88.88 397 PRO A CA 1
ATOM 3160 C C . PRO A 1 397 ? 0.841 8.137 -18.721 1.00 88.88 397 PRO A C 1
ATOM 3162 O O . PRO A 1 397 ? -0.253 8.545 -19.132 1.00 88.88 397 PRO A O 1
ATOM 3165 N N . PHE A 1 398 ? 0.972 7.032 -17.993 1.00 90.50 398 PHE A N 1
ATOM 3166 C CA . PHE A 1 398 ? -0.074 6.030 -17.809 1.00 90.50 398 PHE A CA 1
ATOM 3167 C C . PHE A 1 398 ? -0.516 5.922 -16.351 1.00 90.50 398 PHE A C 1
ATOM 3169 O O . PHE A 1 398 ? 0.191 6.328 -15.433 1.00 90.50 398 PHE A O 1
ATOM 3176 N N . TRP A 1 399 ? -1.706 5.379 -16.134 1.00 89.50 399 TRP A N 1
ATOM 3177 C CA . TRP A 1 399 ? -2.310 5.230 -14.816 1.00 89.50 399 TRP A CA 1
ATOM 3178 C C . TRP A 1 399 ? -1.761 4.013 -14.066 1.00 89.50 399 TRP A C 1
ATOM 3180 O O . TRP A 1 399 ? -1.749 2.911 -14.607 1.00 89.50 399 TRP A O 1
ATOM 3190 N N . ASP A 1 400 ? -1.347 4.190 -12.809 1.00 85.62 400 ASP A N 1
ATOM 3191 C CA . ASP A 1 400 ? -0.829 3.109 -11.953 1.00 85.62 400 ASP A CA 1
ATOM 3192 C C . ASP A 1 400 ? -1.754 2.741 -10.780 1.00 85.62 400 ASP A C 1
ATOM 3194 O O . ASP A 1 400 ? -1.329 2.100 -9.817 1.00 85.62 400 ASP A O 1
ATOM 3198 N N . GLY A 1 401 ? -3.012 3.174 -10.828 1.00 80.12 401 GLY A N 1
ATOM 3199 C CA . GLY A 1 401 ? -3.959 2.975 -9.735 1.00 80.12 401 GLY A CA 1
ATOM 3200 C C . GLY A 1 401 ? -3.954 4.062 -8.665 1.00 80.12 401 GLY A C 1
ATOM 3201 O O . GLY A 1 401 ? -4.841 4.073 -7.819 1.00 80.12 401 GLY A O 1
ATOM 3202 N N . GLY A 1 402 ? -3.021 5.012 -8.706 1.00 77.19 402 GLY A N 1
ATOM 3203 C CA . GLY A 1 402 ? -3.118 6.215 -7.876 1.00 77.19 402 GLY A CA 1
ATOM 3204 C C . GLY A 1 402 ? -2.607 7.485 -8.548 1.00 77.19 402 GLY A C 1
ATOM 3205 O O . GLY A 1 402 ? -3.067 8.588 -8.258 1.00 77.19 402 GLY A O 1
ATOM 3206 N N . PHE A 1 403 ? -1.657 7.340 -9.463 1.00 77.44 403 PHE A N 1
ATOM 3207 C CA . PHE A 1 403 ? -0.924 8.433 -10.074 1.00 77.44 403 PHE A CA 1
ATOM 3208 C C . PHE A 1 403 ? -0.790 8.176 -11.576 1.00 77.44 403 PHE A C 1
ATOM 3210 O O . PHE A 1 403 ? -0.832 7.035 -12.044 1.00 77.44 403 PHE A O 1
ATOM 3217 N N . ARG A 1 404 ? -0.617 9.251 -12.352 1.00 83.12 404 ARG A N 1
ATOM 3218 C CA . ARG A 1 404 ? -0.117 9.109 -13.723 1.00 83.12 404 ARG A CA 1
ATOM 3219 C C . ARG A 1 404 ? 1.399 9.097 -13.660 1.00 83.12 404 ARG A C 1
ATOM 3221 O O . ARG A 1 404 ? 1.994 10.042 -13.158 1.00 83.12 404 ARG A O 1
ATOM 3228 N N . LEU A 1 405 ? 2.007 8.031 -14.153 1.00 84.38 405 LEU A N 1
ATOM 3229 C CA . LEU A 1 405 ? 3.447 7.855 -14.138 1.00 84.38 405 LEU A CA 1
ATOM 3230 C C . LEU A 1 405 ? 4.020 7.992 -15.533 1.00 84.38 405 LEU A C 1
ATOM 3232 O O . LEU A 1 405 ? 3.465 7.476 -16.502 1.00 84.38 405 LEU A O 1
ATOM 3236 N N . ARG A 1 406 ? 5.195 8.608 -15.606 1.00 87.19 406 ARG A N 1
ATOM 3237 C CA . ARG A 1 406 ? 5.996 8.695 -16.820 1.00 87.19 406 ARG A CA 1
ATOM 3238 C C . ARG A 1 406 ? 7.279 7.886 -16.650 1.00 87.19 406 ARG A C 1
ATOM 3240 O O . ARG A 1 406 ? 8.328 8.434 -16.344 1.00 87.19 406 ARG A O 1
ATOM 3247 N N . LEU A 1 407 ? 7.178 6.568 -16.821 1.00 91.69 407 LEU A N 1
ATOM 3248 C CA . LEU A 1 407 ? 8.306 5.653 -16.583 1.00 91.69 407 LEU A CA 1
ATOM 3249 C C . LEU A 1 407 ? 9.101 5.272 -17.839 1.00 91.69 407 LEU A C 1
ATOM 3251 O O . LEU A 1 407 ? 10.188 4.715 -17.727 1.00 91.69 407 LEU A O 1
ATOM 3255 N N . LEU A 1 408 ? 8.542 5.490 -19.030 1.00 94.56 408 LEU A N 1
ATOM 3256 C CA . LEU A 1 408 ? 9.063 4.923 -20.275 1.00 94.56 408 LEU A CA 1
ATOM 3257 C C . LEU A 1 408 ? 9.092 5.987 -21.367 1.00 94.56 408 LEU A C 1
ATOM 3259 O O . LEU A 1 408 ? 8.128 6.162 -22.103 1.00 94.56 408 LEU A O 1
ATOM 3263 N N . ALA A 1 409 ? 10.197 6.711 -21.470 1.00 93.88 409 ALA A N 1
ATOM 3264 C CA . ALA A 1 409 ? 10.386 7.713 -22.504 1.00 93.88 409 ALA A CA 1
ATOM 3265 C C . ALA A 1 409 ? 10.761 7.083 -23.859 1.00 93.88 409 ALA A C 1
ATOM 3267 O O . ALA A 1 409 ? 11.311 5.976 -23.903 1.00 93.88 409 ALA A O 1
ATOM 3268 N N . PRO A 1 410 ? 10.517 7.798 -24.972 1.00 95.06 410 PRO A N 1
ATOM 3269 C CA . PRO A 1 410 ? 11.039 7.413 -26.275 1.00 95.06 410 PRO A CA 1
ATOM 3270 C C . PRO A 1 410 ? 12.565 7.311 -26.274 1.00 95.06 410 PRO A C 1
ATOM 3272 O O . PRO A 1 410 ? 13.247 8.066 -25.577 1.00 95.06 410 PRO A O 1
ATOM 3275 N N . ALA A 1 411 ? 13.116 6.446 -27.127 1.00 96.25 411 ALA A N 1
ATOM 3276 C CA . ALA A 1 411 ? 14.547 6.152 -27.207 1.00 96.25 411 ALA A CA 1
ATOM 3277 C C . ALA A 1 411 ? 15.416 7.416 -27.291 1.00 96.25 411 ALA A C 1
ATOM 3279 O O . ALA A 1 411 ? 16.439 7.509 -26.616 1.00 96.25 411 ALA A O 1
ATOM 3280 N N . ARG A 1 412 ? 14.981 8.429 -28.054 1.00 94.88 412 ARG A N 1
ATOM 3281 C CA . ARG A 1 412 ? 15.678 9.722 -28.211 1.00 94.88 412 ARG A CA 1
ATOM 3282 C C . ARG A 1 412 ? 15.847 10.517 -26.908 1.00 94.88 412 ARG A C 1
ATOM 3284 O O . ARG A 1 412 ? 16.707 11.387 -26.837 1.00 94.88 412 ARG A O 1
ATOM 3291 N N . GLU A 1 413 ? 15.020 10.248 -25.903 1.00 93.06 413 GLU A N 1
ATOM 3292 C CA . GLU A 1 413 ? 14.979 10.978 -24.630 1.00 93.06 413 GLU A CA 1
ATOM 3293 C C . GLU A 1 413 ? 15.672 10.222 -23.495 1.00 93.06 413 GLU A C 1
ATOM 3295 O O . GLU A 1 413 ? 16.077 10.836 -22.510 1.00 93.06 413 GLU A O 1
ATOM 3300 N N . VAL A 1 414 ? 15.847 8.907 -23.644 1.00 94.31 414 VAL A N 1
ATOM 3301 C CA . VAL A 1 414 ? 16.598 8.068 -22.704 1.00 94.31 414 VAL A CA 1
ATOM 3302 C C . VAL A 1 414 ? 18.018 8.608 -22.571 1.00 94.31 414 VAL A C 1
ATOM 3304 O O . VAL A 1 414 ? 18.695 8.894 -23.566 1.00 94.31 414 VAL A O 1
ATOM 3307 N N . THR A 1 415 ? 18.468 8.764 -21.331 1.00 92.62 415 THR A N 1
ATOM 3308 C CA . THR A 1 415 ? 19.732 9.427 -20.999 1.00 92.62 415 THR A CA 1
ATOM 3309 C C . THR A 1 415 ? 20.333 8.847 -19.722 1.00 92.62 415 THR A C 1
ATOM 3311 O O . THR A 1 415 ? 19.722 8.021 -19.049 1.00 92.62 415 THR A O 1
ATOM 3314 N N . THR A 1 416 ? 21.541 9.274 -19.361 1.00 92.31 416 THR A N 1
ATOM 3315 C CA . THR A 1 416 ? 22.095 8.982 -18.036 1.00 92.31 416 THR A CA 1
ATOM 3316 C C . THR A 1 416 ? 21.638 10.032 -17.029 1.00 92.31 416 THR A C 1
ATOM 3318 O O . THR A 1 416 ? 21.801 11.223 -17.295 1.00 92.31 416 THR A O 1
ATOM 3321 N N . ALA A 1 417 ? 21.152 9.603 -15.867 1.00 88.19 417 ALA A N 1
ATOM 3322 C CA . ALA A 1 417 ? 20.820 10.474 -14.742 1.00 88.19 417 ALA A CA 1
ATOM 3323 C C . ALA A 1 417 ? 21.915 10.414 -13.670 1.00 88.19 417 ALA A C 1
ATOM 3325 O O . ALA A 1 417 ? 22.595 9.394 -13.520 1.00 88.19 417 ALA A O 1
ATOM 3326 N N . THR A 1 418 ? 22.102 11.519 -12.946 1.00 85.88 418 THR A N 1
ATOM 3327 C CA . THR A 1 418 ? 23.024 11.590 -11.804 1.00 85.88 418 THR A CA 1
ATOM 3328 C C . THR A 1 418 ? 22.208 11.598 -10.526 1.00 85.88 418 THR A C 1
ATOM 3330 O O . THR A 1 418 ? 21.438 12.521 -10.295 1.00 85.88 418 THR A O 1
ATOM 3333 N N . LEU A 1 419 ? 22.421 10.616 -9.658 1.00 80.25 419 LEU A N 1
ATOM 3334 C CA . LEU A 1 419 ? 21.625 10.433 -8.444 1.00 80.25 419 LEU A CA 1
ATOM 3335 C C . LEU A 1 419 ? 22.173 11.242 -7.254 1.00 80.25 419 LEU A C 1
ATOM 3337 O O . LEU A 1 419 ? 22.197 10.777 -6.116 1.00 80.25 419 LEU A O 1
ATOM 3341 N N . SER A 1 420 ? 22.634 12.472 -7.509 1.00 67.75 420 SER A N 1
ATOM 3342 C CA . SER A 1 420 ? 23.295 13.330 -6.510 1.00 67.75 420 SER A CA 1
ATOM 3343 C C . SER A 1 420 ? 22.364 13.809 -5.392 1.00 67.75 420 SER A C 1
ATOM 3345 O O . SER A 1 420 ? 22.845 14.278 -4.362 1.00 67.75 420 SER A O 1
ATOM 3347 N N . PHE A 1 421 ? 21.047 13.679 -5.578 1.00 65.50 421 PHE A N 1
ATOM 3348 C CA . PHE A 1 421 ? 20.037 14.035 -4.585 1.00 65.50 421 PHE A CA 1
ATOM 3349 C C . PHE A 1 421 ? 19.954 13.045 -3.413 1.00 65.50 421 PHE A C 1
ATOM 3351 O O . PHE A 1 421 ? 19.461 13.412 -2.346 1.00 65.50 421 PHE A O 1
ATOM 3358 N N . PHE A 1 422 ? 20.451 11.812 -3.568 1.00 63.53 422 PHE A N 1
ATOM 3359 C CA . PHE A 1 422 ? 20.665 10.918 -2.434 1.00 63.53 422 PHE A CA 1
ATOM 3360 C C . PHE A 1 422 ? 21.950 11.346 -1.715 1.00 63.53 422 PHE A C 1
ATOM 3362 O O . PHE A 1 422 ? 23.047 10.875 -2.018 1.00 63.53 422 PHE A O 1
ATOM 3369 N N . GLU A 1 423 ? 21.838 12.283 -0.769 1.00 52.16 423 GLU A N 1
ATOM 3370 C CA . GLU A 1 423 ? 22.982 12.712 0.040 1.00 52.16 423 GLU A CA 1
ATOM 3371 C C . GLU A 1 423 ? 23.599 11.507 0.768 1.00 52.16 423 GLU A C 1
ATOM 3373 O O . GLU A 1 423 ? 22.955 10.871 1.614 1.00 52.16 423 GLU A O 1
ATOM 3378 N N . ARG A 1 424 ? 24.872 11.210 0.465 1.00 46.31 424 ARG A N 1
ATOM 3379 C CA . ARG A 1 424 ? 25.655 10.165 1.141 1.00 46.31 424 ARG A CA 1
ATOM 3380 C C . ARG A 1 424 ? 25.652 10.427 2.652 1.00 46.31 424 ARG A C 1
ATOM 3382 O O . ARG A 1 424 ? 26.284 11.371 3.116 1.00 46.31 424 ARG A O 1
ATOM 3389 N N . GLY A 1 425 ? 24.966 9.573 3.413 1.00 41.53 425 GLY A N 1
ATOM 3390 C CA . GLY A 1 425 ? 24.915 9.632 4.880 1.00 41.53 425 GLY A CA 1
ATOM 3391 C C . GLY A 1 425 ? 23.579 10.070 5.493 1.00 41.53 425 GLY A C 1
ATOM 3392 O O . GLY A 1 425 ? 23.483 10.117 6.717 1.00 41.53 425 GLY A O 1
ATOM 3393 N N . SER A 1 426 ? 22.540 10.337 4.694 1.00 41.31 426 SER A N 1
ATOM 3394 C CA . SER A 1 426 ? 21.198 10.710 5.180 1.00 41.31 426 SER A CA 1
ATOM 3395 C C . SER A 1 426 ? 20.211 9.519 5.239 1.00 41.31 426 SER A C 1
ATOM 3397 O O . SER A 1 426 ? 19.135 9.536 4.654 1.00 41.31 426 SER A O 1
ATOM 3399 N N . GLY A 1 427 ? 20.557 8.457 5.978 1.00 49.66 427 GLY A N 1
ATOM 3400 C CA . GLY A 1 427 ? 19.625 7.365 6.328 1.00 49.66 427 GLY A CA 1
ATOM 3401 C C . GLY A 1 427 ? 19.402 6.264 5.272 1.00 49.66 427 GLY A C 1
ATOM 3402 O O . GLY A 1 427 ? 20.152 6.146 4.301 1.00 49.66 427 GLY A O 1
ATOM 3403 N N . GLU A 1 428 ? 18.374 5.431 5.499 1.00 49.16 428 GLU A N 1
ATOM 3404 C CA . GLU A 1 428 ? 18.021 4.207 4.738 1.00 49.16 428 GLU A CA 1
ATOM 3405 C C . GLU A 1 428 ? 17.745 4.447 3.243 1.00 49.16 428 GLU A C 1
ATOM 3407 O O . GLU A 1 428 ? 17.896 3.540 2.433 1.00 49.16 428 GLU A O 1
ATOM 3412 N N . ASN A 1 429 ? 17.467 5.691 2.845 1.00 52.44 429 ASN A N 1
ATOM 3413 C CA . ASN A 1 429 ? 17.237 6.082 1.451 1.00 52.44 429 ASN A CA 1
ATOM 3414 C C . ASN A 1 429 ? 18.515 6.184 0.600 1.00 52.44 429 ASN A C 1
ATOM 3416 O O . ASN A 1 429 ? 18.443 6.593 -0.550 1.00 52.44 429 ASN A O 1
ATOM 3420 N N . SER A 1 430 ? 19.690 5.836 1.129 1.00 63.88 430 SER A N 1
ATOM 3421 C CA . SER A 1 430 ? 20.979 5.963 0.424 1.00 63.88 430 SER A CA 1
ATOM 3422 C C . SER A 1 430 ? 21.520 4.653 -0.170 1.00 63.88 430 SER A C 1
ATOM 3424 O O . SER A 1 430 ? 22.643 4.625 -0.687 1.00 63.88 430 SER A O 1
ATOM 3426 N N . VAL A 1 431 ? 20.740 3.568 -0.117 1.00 75.50 431 VAL A N 1
ATOM 3427 C CA . VAL A 1 431 ? 21.161 2.236 -0.578 1.00 75.50 431 VAL A CA 1
ATOM 3428 C C . VAL A 1 431 ? 20.319 1.725 -1.740 1.00 75.50 431 VAL A C 1
ATOM 3430 O O . VAL A 1 431 ? 19.127 2.010 -1.844 1.00 75.50 431 VAL A O 1
ATOM 3433 N N . LEU A 1 432 ? 20.942 0.929 -2.608 1.00 84.38 432 LEU A N 1
ATOM 3434 C CA . LEU A 1 432 ? 20.253 0.264 -3.707 1.00 84.38 432 LEU A CA 1
ATOM 3435 C C . LEU A 1 432 ? 19.807 -1.137 -3.271 1.00 84.38 432 LEU A C 1
ATOM 3437 O O . LEU A 1 432 ? 20.638 -2.035 -3.119 1.00 84.38 432 LEU A O 1
ATOM 3441 N N . SER A 1 433 ? 18.496 -1.332 -3.120 1.00 87.12 433 SER A N 1
ATOM 3442 C CA . SER A 1 433 ? 17.904 -2.639 -2.818 1.00 87.12 433 SER A CA 1
ATOM 3443 C C . SER A 1 433 ? 17.337 -3.307 -4.066 1.00 87.12 433 SER A C 1
ATOM 3445 O O . SER A 1 433 ? 16.666 -2.677 -4.881 1.00 87.12 433 SER A O 1
ATOM 3447 N N . LEU A 1 434 ? 17.587 -4.612 -4.183 1.00 90.75 434 LEU A N 1
ATOM 3448 C CA . LEU A 1 434 ? 16.931 -5.498 -5.152 1.00 90.75 434 LEU A CA 1
ATOM 3449 C C . LEU A 1 434 ? 15.846 -6.372 -4.500 1.00 90.75 434 LEU A C 1
ATOM 3451 O O . LEU A 1 434 ? 15.362 -7.320 -5.105 1.00 90.75 434 LEU A O 1
ATOM 3455 N N . LEU A 1 435 ? 15.464 -6.062 -3.260 1.00 87.69 435 LEU A N 1
ATOM 3456 C CA . LEU A 1 435 ? 14.333 -6.658 -2.549 1.00 87.69 435 LEU A CA 1
ATOM 3457 C C . LEU A 1 435 ? 13.367 -5.567 -2.066 1.00 87.69 435 LEU A C 1
ATOM 3459 O O . LEU A 1 435 ? 13.737 -4.390 -2.064 1.00 87.69 435 LEU A O 1
ATOM 3463 N N . PRO A 1 436 ? 12.138 -5.922 -1.648 1.00 75.75 436 PRO A N 1
ATOM 3464 C CA . PRO A 1 436 ? 11.187 -4.937 -1.152 1.00 75.75 436 PRO A CA 1
ATOM 3465 C C . PRO A 1 436 ? 11.731 -4.189 0.080 1.00 75.75 436 PRO A C 1
ATOM 3467 O O . PRO A 1 436 ? 12.582 -4.732 0.796 1.00 75.75 436 PRO A O 1
ATOM 3470 N N . PRO A 1 437 ? 11.220 -2.984 0.382 1.00 65.69 437 PRO A N 1
ATOM 3471 C CA . PRO A 1 437 ? 11.794 -2.118 1.411 1.00 65.69 437 PRO A CA 1
ATOM 3472 C C . PRO A 1 437 ? 11.924 -2.722 2.818 1.00 65.69 437 PRO A C 1
ATOM 3474 O O . PRO A 1 437 ? 12.875 -2.424 3.539 1.00 65.69 437 PRO A O 1
ATOM 3477 N N . GLY A 1 438 ? 11.062 -3.675 3.191 1.00 67.25 438 GLY A N 1
ATOM 3478 C CA . GLY A 1 438 ? 11.134 -4.391 4.477 1.00 67.25 438 GLY A CA 1
ATOM 3479 C C . GLY A 1 438 ? 12.437 -5.174 4.739 1.00 67.25 438 GLY A C 1
ATOM 3480 O O . GLY A 1 438 ? 12.611 -5.758 5.812 1.00 67.25 438 GLY A O 1
ATOM 3481 N N . TYR A 1 439 ? 13.367 -5.204 3.778 1.00 71.62 439 TYR A N 1
ATOM 3482 C CA . TYR A 1 439 ? 14.663 -5.878 3.869 1.00 71.62 439 TYR A CA 1
ATOM 3483 C C . TYR A 1 439 ? 15.867 -4.920 3.954 1.00 71.62 439 TYR A C 1
ATOM 3485 O O . TYR A 1 439 ? 17.001 -5.400 4.036 1.00 71.62 439 TYR A O 1
ATOM 3493 N N . HIS A 1 440 ? 15.668 -3.594 3.998 1.00 65.06 440 HIS A N 1
ATOM 3494 C CA . HIS A 1 440 ? 16.761 -2.611 4.099 1.00 65.06 440 HIS A CA 1
ATOM 3495 C C . HIS A 1 440 ? 17.626 -2.781 5.360 1.00 65.06 440 HIS A C 1
ATOM 3497 O O . HIS A 1 440 ? 18.846 -2.687 5.271 1.00 65.06 440 HIS A O 1
ATOM 3503 N N . GLY A 1 441 ? 17.029 -3.124 6.507 1.00 65.44 441 GLY A N 1
ATOM 3504 C CA . GLY A 1 441 ? 17.758 -3.361 7.764 1.00 65.44 441 GLY A CA 1
ATOM 3505 C C . GLY A 1 441 ? 18.319 -4.779 7.945 1.00 65.44 441 GLY A C 1
ATOM 3506 O O . GLY A 1 441 ? 18.956 -5.063 8.957 1.00 65.44 441 GLY A O 1
ATOM 3507 N N . ARG A 1 442 ? 18.060 -5.699 7.003 1.00 74.12 442 ARG A N 1
ATOM 3508 C CA . ARG A 1 442 ? 18.437 -7.127 7.114 1.00 74.12 442 ARG A CA 1
ATOM 3509 C C . ARG A 1 442 ? 19.636 -7.508 6.254 1.00 74.12 442 ARG A C 1
ATOM 3511 O O . ARG A 1 442 ? 20.207 -8.580 6.445 1.00 74.12 442 ARG A O 1
ATOM 3518 N N . ILE A 1 443 ? 19.977 -6.663 5.289 1.00 83.62 443 ILE A N 1
ATOM 3519 C CA . ILE A 1 443 ? 21.026 -6.896 4.302 1.00 83.62 443 ILE A CA 1
ATOM 3520 C C . ILE A 1 443 ? 21.908 -5.654 4.267 1.00 83.62 443 ILE A C 1
ATOM 3522 O O . ILE A 1 443 ? 21.416 -4.530 4.223 1.00 83.62 443 ILE A O 1
ATOM 3526 N N . GLU A 1 444 ? 23.220 -5.861 4.270 1.00 85.81 444 GLU A N 1
ATOM 3527 C CA . GLU A 1 444 ? 24.189 -4.791 4.044 1.00 85.81 444 GLU A CA 1
ATOM 3528 C C . GLU A 1 444 ? 24.205 -4.446 2.551 1.00 85.81 444 GLU A C 1
ATOM 3530 O O . GLU A 1 444 ? 24.946 -5.027 1.758 1.00 85.81 444 GLU A O 1
ATOM 3535 N N . TRP A 1 445 ? 23.319 -3.536 2.154 1.00 87.56 445 TRP A N 1
ATOM 3536 C CA . TRP A 1 445 ? 23.176 -3.122 0.763 1.00 87.56 445 TRP A CA 1
ATOM 3537 C C . TRP A 1 445 ? 24.351 -2.253 0.291 1.00 87.56 445 TRP A C 1
ATOM 3539 O O . TRP A 1 445 ? 24.875 -1.440 1.061 1.00 87.56 445 TRP A O 1
ATOM 3549 N N . PRO A 1 446 ? 24.761 -2.362 -0.987 1.00 86.31 446 PRO A N 1
ATOM 3550 C CA . PRO A 1 446 ? 25.696 -1.412 -1.562 1.00 86.31 446 PRO A CA 1
ATOM 3551 C C . PRO A 1 446 ? 25.063 -0.008 -1.645 1.00 86.31 446 PRO A C 1
ATOM 3553 O O . PRO A 1 446 ? 23.837 0.130 -1.735 1.00 86.31 446 PRO A O 1
ATOM 3556 N N . PRO A 1 447 ? 25.894 1.051 -1.636 1.00 83.75 447 PRO A N 1
ATOM 3557 C CA . PRO A 1 447 ? 25.406 2.415 -1.795 1.00 83.75 447 PRO A CA 1
ATOM 3558 C C . PRO A 1 447 ? 24.764 2.605 -3.170 1.00 83.75 447 PRO A C 1
ATOM 3560 O O . PRO A 1 447 ? 25.139 1.928 -4.133 1.00 83.75 447 PRO A O 1
ATOM 3563 N N . MET A 1 448 ? 23.841 3.562 -3.261 1.00 84.38 448 MET A N 1
ATOM 3564 C CA . MET A 1 448 ? 23.273 3.988 -4.539 1.00 84.38 448 MET A CA 1
ATOM 3565 C C . MET A 1 448 ? 24.397 4.403 -5.515 1.00 84.38 448 MET A C 1
ATOM 3567 O O . MET A 1 448 ? 25.326 5.106 -5.097 1.00 84.38 448 MET A O 1
ATOM 3571 N N . PRO A 1 449 ? 24.368 3.968 -6.789 1.00 87.12 449 PRO A N 1
ATOM 3572 C CA . PRO A 1 449 ? 25.357 4.395 -7.774 1.00 87.12 449 PRO A CA 1
ATOM 3573 C C . PRO A 1 449 ? 25.208 5.888 -8.094 1.00 87.12 449 PRO A C 1
ATOM 3575 O O . PRO A 1 449 ? 24.103 6.420 -8.130 1.00 87.12 449 PRO A O 1
ATOM 3578 N N . ASP A 1 450 ? 26.326 6.562 -8.383 1.00 85.25 450 ASP A N 1
ATOM 3579 C CA . ASP A 1 450 ? 26.319 7.999 -8.704 1.00 85.25 450 ASP A CA 1
ATOM 3580 C C . ASP A 1 450 ? 25.589 8.299 -10.025 1.00 85.25 450 ASP A C 1
ATOM 3582 O O . ASP A 1 450 ? 25.051 9.392 -10.210 1.00 85.25 450 ASP A O 1
ATOM 3586 N N . ARG A 1 451 ? 25.590 7.341 -10.960 1.00 88.62 451 ARG A N 1
ATOM 3587 C CA . ARG A 1 451 ? 24.969 7.464 -12.281 1.00 88.62 451 ARG A CA 1
ATOM 3588 C C . ARG A 1 451 ? 24.214 6.196 -12.646 1.00 88.62 451 ARG A C 1
ATOM 3590 O O . ARG A 1 451 ? 24.682 5.094 -12.377 1.00 88.62 451 ARG A O 1
ATOM 3597 N N . VAL A 1 452 ? 23.085 6.379 -13.317 1.00 92.44 452 VAL A N 1
ATOM 3598 C CA . VAL A 1 452 ? 22.222 5.310 -13.839 1.00 92.44 452 VAL A CA 1
ATOM 3599 C C . VAL A 1 452 ? 21.744 5.666 -15.241 1.00 92.44 452 VAL A C 1
ATOM 3601 O O . VAL A 1 452 ? 21.838 6.824 -15.657 1.00 92.44 452 VAL A O 1
ATOM 3604 N N . VAL A 1 453 ? 21.213 4.692 -15.977 1.00 95.12 453 VAL A N 1
ATOM 3605 C CA . VAL A 1 453 ? 20.466 4.976 -17.209 1.00 95.12 453 VAL A CA 1
ATOM 3606 C C . VAL A 1 453 ? 19.004 5.210 -16.833 1.00 95.12 453 VAL A C 1
ATOM 3608 O O . VAL A 1 453 ? 18.361 4.329 -16.266 1.00 95.12 453 VAL A O 1
ATOM 3611 N N . SER A 1 454 ? 18.487 6.404 -17.124 1.00 93.94 454 SER A N 1
ATOM 3612 C CA . SER A 1 454 ? 17.085 6.765 -16.914 1.00 93.94 454 SER A CA 1
ATOM 3613 C C . SER A 1 454 ? 16.262 6.399 -18.139 1.00 93.94 454 SER A C 1
ATOM 3615 O O . SER A 1 454 ? 16.415 6.996 -19.209 1.00 93.94 454 SER A O 1
ATOM 3617 N N . LEU A 1 455 ? 15.366 5.430 -17.962 1.00 95.56 455 LEU A N 1
ATOM 3618 C CA . LEU A 1 455 ? 14.380 5.042 -18.967 1.00 95.56 455 LEU A CA 1
ATOM 3619 C C . LEU A 1 455 ? 13.208 6.035 -19.018 1.00 95.56 455 LEU A C 1
ATOM 3621 O O . LEU A 1 455 ? 12.503 6.077 -20.020 1.00 95.56 455 LEU A O 1
ATOM 3625 N N . SER A 1 456 ? 13.040 6.872 -17.987 1.00 91.75 456 SER A N 1
ATOM 3626 C CA . SER A 1 456 ? 12.047 7.956 -17.924 1.00 91.75 456 SER A CA 1
ATOM 3627 C C . SER A 1 456 ? 12.461 9.234 -18.667 1.00 91.75 456 SER A C 1
ATOM 3629 O O . SER A 1 456 ? 11.629 10.119 -18.874 1.00 91.75 456 SER A O 1
ATOM 3631 N N . GLY A 1 457 ? 13.724 9.340 -19.091 1.00 86.38 457 GLY A N 1
ATOM 3632 C CA . GLY A 1 457 ? 14.288 10.537 -19.720 1.00 86.38 457 GLY A CA 1
ATOM 3633 C C . GLY A 1 457 ? 14.918 11.519 -18.723 1.00 86.38 457 GLY A C 1
ATOM 3634 O O . GLY A 1 457 ? 15.309 11.127 -17.623 1.00 86.38 457 GLY A O 1
ATOM 3635 N N . ALA A 1 458 ? 15.092 12.779 -19.136 1.00 74.31 458 ALA A N 1
ATOM 3636 C CA . ALA A 1 458 ? 15.725 13.824 -18.323 1.00 74.31 458 ALA A CA 1
ATOM 3637 C C . ALA A 1 458 ? 14.795 14.376 -17.220 1.00 74.31 458 ALA A C 1
ATOM 3639 O O . ALA A 1 458 ? 13.590 14.515 -17.426 1.00 74.31 458 ALA A O 1
ATOM 3640 N N . GLU A 1 459 ? 15.383 14.725 -16.070 1.00 60.62 459 GLU A N 1
ATOM 3641 C CA . GLU A 1 459 ? 14.691 15.181 -14.848 1.00 60.62 459 GLU A CA 1
ATOM 3642 C C . GLU A 1 459 ? 14.063 16.590 -14.958 1.00 60.62 459 GLU A C 1
ATOM 3644 O O . GLU A 1 459 ? 13.267 16.986 -14.111 1.00 60.62 459 GLU A O 1
ATOM 3649 N N . ASP A 1 460 ? 14.403 17.377 -15.983 1.00 51.16 460 ASP A N 1
ATOM 3650 C CA . ASP A 1 460 ? 14.150 18.825 -16.066 1.00 51.16 460 ASP A CA 1
ATOM 3651 C C . ASP A 1 460 ? 12.805 19.227 -16.694 1.00 51.16 460 ASP A C 1
ATOM 3653 O O . ASP A 1 460 ? 12.598 20.390 -17.055 1.00 51.16 460 ASP A O 1
ATOM 3657 N N . ARG A 1 461 ? 11.849 18.302 -16.807 1.00 52.94 461 ARG A N 1
ATOM 3658 C CA . ARG A 1 461 ? 10.527 18.626 -17.357 1.00 52.94 461 ARG A CA 1
ATOM 3659 C C . ARG A 1 461 ? 9.599 19.209 -16.295 1.00 52.94 461 ARG A C 1
ATOM 3661 O O . ARG A 1 461 ? 9.124 18.515 -15.399 1.00 52.94 461 ARG A O 1
ATOM 3668 N N . GLU A 1 462 ? 9.293 20.498 -16.442 1.00 44.81 462 GLU A N 1
ATOM 3669 C CA . GLU A 1 462 ? 8.181 21.146 -15.746 1.00 44.81 462 GLU A CA 1
ATOM 3670 C C . GLU A 1 462 ? 6.857 20.454 -16.126 1.00 44.81 462 GLU A C 1
ATOM 3672 O O . GLU A 1 462 ? 6.334 20.646 -17.220 1.00 44.81 462 GLU A O 1
ATOM 3677 N N . GLY A 1 463 ? 6.311 19.654 -15.205 1.00 49.06 463 GLY A N 1
ATOM 3678 C CA . GLY A 1 463 ? 4.990 19.028 -15.328 1.00 49.06 463 GLY A CA 1
ATOM 3679 C C . GLY A 1 463 ? 5.025 17.565 -15.790 1.00 49.06 463 GLY A C 1
ATOM 3680 O O . GLY A 1 463 ? 5.573 17.239 -16.836 1.00 49.06 463 GLY A O 1
ATOM 3681 N N . ASP A 1 464 ? 4.384 16.694 -15.004 1.00 49.84 464 ASP A N 1
ATOM 3682 C CA . ASP A 1 464 ? 4.091 15.266 -15.261 1.00 49.84 464 ASP A CA 1
ATOM 3683 C C . ASP A 1 464 ? 5.215 14.216 -15.055 1.00 49.84 464 ASP A C 1
ATOM 3685 O O . ASP A 1 464 ? 4.969 13.021 -15.233 1.00 49.84 464 ASP A O 1
ATOM 3689 N N . GLY A 1 465 ? 6.416 14.597 -14.603 1.00 53.38 465 GLY A N 1
ATOM 3690 C CA . GLY A 1 465 ? 7.487 13.664 -14.197 1.00 53.38 465 GLY A CA 1
ATOM 3691 C C . GLY A 1 465 ? 7.296 13.094 -12.786 1.00 53.38 465 GLY A C 1
ATOM 3692 O O . GLY A 1 465 ? 7.962 13.504 -11.840 1.00 53.38 465 GLY A O 1
ATOM 3693 N N . ASP A 1 466 ? 6.350 12.176 -12.629 1.00 69.75 466 ASP A N 1
ATOM 3694 C CA . ASP A 1 466 ? 5.876 11.698 -11.323 1.00 69.75 466 ASP A CA 1
ATOM 3695 C C . ASP A 1 466 ? 6.572 10.389 -10.855 1.00 69.75 466 ASP A C 1
ATOM 3697 O O . ASP A 1 466 ? 6.240 9.784 -9.840 1.00 69.75 466 ASP A O 1
ATOM 3701 N N . GLY A 1 467 ? 7.614 9.952 -11.557 1.00 78.62 467 GLY A N 1
ATOM 3702 C CA . GLY A 1 467 ? 8.452 8.833 -11.137 1.00 78.62 467 GLY A CA 1
ATOM 3703 C C . GLY A 1 467 ? 9.526 8.504 -12.160 1.00 78.62 467 GLY A C 1
ATOM 3704 O O . GLY A 1 467 ? 9.380 8.795 -13.346 1.00 78.62 467 GLY A O 1
ATOM 3705 N N . ASP A 1 468 ? 10.575 7.850 -11.691 1.00 87.31 468 ASP A N 1
ATOM 3706 C CA . ASP A 1 468 ? 11.717 7.455 -12.494 1.00 87.31 468 ASP A CA 1
ATOM 3707 C C . ASP A 1 468 ? 11.821 5.939 -12.585 1.00 87.31 468 ASP A C 1
ATOM 3709 O O . ASP A 1 468 ? 11.566 5.224 -11.614 1.00 87.31 468 ASP A O 1
ATOM 3713 N N . LEU A 1 469 ? 12.221 5.443 -13.751 1.00 93.69 469 LEU A N 1
ATOM 3714 C CA . LEU A 1 469 ? 12.624 4.062 -13.957 1.00 93.69 469 LEU A CA 1
ATOM 3715 C C . LEU A 1 469 ? 14.093 4.036 -14.364 1.00 93.69 469 LEU A C 1
ATOM 3717 O O . LEU A 1 469 ? 14.487 4.619 -15.376 1.00 93.69 469 LEU A O 1
ATOM 3721 N N . TRP A 1 470 ? 14.901 3.340 -13.576 1.00 94.12 470 TRP A N 1
ATOM 3722 C CA . TRP A 1 470 ? 16.338 3.263 -13.768 1.00 94.12 470 TRP A CA 1
ATOM 3723 C C . TRP A 1 470 ? 16.777 1.853 -14.118 1.00 94.12 470 TRP A C 1
ATOM 3725 O O . TRP A 1 470 ? 16.329 0.862 -13.533 1.00 94.12 470 TRP A O 1
ATOM 3735 N N . LEU A 1 471 ? 17.724 1.800 -15.045 1.00 96.12 471 LEU A N 1
ATOM 3736 C CA . LEU A 1 471 ? 18.518 0.627 -15.337 1.00 96.12 471 LEU A CA 1
ATOM 3737 C C . LEU A 1 471 ? 19.860 0.752 -14.607 1.00 96.12 471 LEU A C 1
ATOM 3739 O O . LEU A 1 471 ? 20.630 1.695 -14.825 1.00 96.12 471 LEU A O 1
ATOM 3743 N N . ILE A 1 472 ? 20.112 -0.208 -13.725 1.00 94.75 472 ILE A N 1
ATOM 3744 C CA . ILE A 1 472 ? 21.332 -0.323 -12.934 1.00 94.75 472 ILE A CA 1
ATOM 3745 C C . ILE A 1 472 ? 22.367 -1.112 -13.731 1.00 94.75 472 ILE A C 1
ATOM 3747 O O . ILE A 1 472 ? 22.062 -2.168 -14.287 1.00 94.75 472 ILE A O 1
ATOM 3751 N N . ASP A 1 473 ? 23.605 -0.621 -13.749 1.00 93.19 473 ASP A N 1
ATOM 3752 C CA . ASP A 1 473 ? 24.704 -1.265 -14.461 1.00 93.19 473 ASP A CA 1
ATOM 3753 C C . ASP A 1 473 ? 25.004 -2.683 -13.932 1.00 93.19 473 ASP A C 1
ATOM 3755 O O . ASP A 1 473 ? 24.684 -3.045 -12.791 1.00 93.19 473 ASP A O 1
ATOM 3759 N N . ARG A 1 474 ? 25.652 -3.499 -14.770 1.00 94.44 474 ARG A N 1
ATOM 3760 C CA . ARG A 1 474 ? 25.955 -4.905 -14.463 1.00 94.44 474 ARG A CA 1
ATOM 3761 C C . ARG A 1 474 ? 26.829 -5.074 -13.217 1.00 94.44 474 ARG A C 1
ATOM 3763 O O . ARG A 1 474 ? 26.622 -6.014 -12.449 1.00 94.44 474 ARG A O 1
ATOM 3770 N N . ALA A 1 475 ? 27.793 -4.179 -12.991 1.00 93.31 475 ALA A N 1
ATOM 3771 C CA . ALA A 1 475 ? 28.721 -4.289 -11.867 1.00 93.31 475 ALA A CA 1
ATOM 3772 C C . ALA A 1 475 ? 28.018 -3.987 -10.537 1.00 93.31 475 ALA A C 1
ATOM 3774 O O . ALA A 1 475 ? 28.154 -4.742 -9.572 1.00 93.31 475 ALA A O 1
ATOM 3775 N N . THR A 1 476 ? 27.214 -2.927 -10.490 1.00 93.31 476 THR A N 1
ATOM 3776 C CA . THR A 1 476 ? 26.398 -2.584 -9.322 1.00 93.31 476 THR A CA 1
ATOM 3777 C C . THR A 1 476 ? 25.337 -3.656 -9.061 1.00 93.31 476 THR A C 1
ATOM 3779 O O . THR A 1 476 ? 25.181 -4.100 -7.923 1.00 93.31 476 THR A O 1
ATOM 3782 N N . THR A 1 477 ? 24.682 -4.164 -10.110 1.00 95.38 477 THR A N 1
ATOM 3783 C CA . THR A 1 477 ? 23.712 -5.268 -10.006 1.00 95.38 477 THR A CA 1
ATOM 3784 C C . THR A 1 477 ? 24.350 -6.524 -9.409 1.00 95.38 477 THR A C 1
ATOM 3786 O O . THR A 1 477 ? 23.786 -7.128 -8.494 1.00 95.38 477 THR A O 1
ATOM 3789 N N . ALA A 1 478 ? 25.549 -6.908 -9.862 1.00 95.94 478 ALA A N 1
ATOM 3790 C CA . ALA A 1 478 ? 26.281 -8.053 -9.321 1.00 95.94 478 ALA A CA 1
ATOM 3791 C C . ALA A 1 478 ? 26.554 -7.913 -7.814 1.00 95.94 478 ALA A C 1
ATOM 3793 O O . ALA A 1 478 ? 26.297 -8.853 -7.064 1.00 95.94 478 ALA A O 1
ATOM 3794 N N . ARG A 1 479 ? 26.962 -6.723 -7.356 1.00 95.06 479 ARG A N 1
ATOM 3795 C CA . ARG A 1 479 ? 27.185 -6.443 -5.927 1.00 95.06 479 ARG A CA 1
ATOM 3796 C C . ARG A 1 479 ? 25.909 -6.564 -5.094 1.00 95.06 479 ARG A C 1
ATOM 3798 O O . ARG A 1 479 ? 25.946 -7.127 -4.003 1.00 95.06 479 ARG A O 1
ATOM 3805 N N . CYS A 1 480 ? 24.771 -6.080 -5.598 1.00 94.38 480 CYS A N 1
ATOM 3806 C CA . CYS A 1 480 ? 23.486 -6.267 -4.917 1.00 94.38 480 CYS A CA 1
ATOM 3807 C C . CYS A 1 480 ? 23.110 -7.752 -4.812 1.00 94.38 480 CYS A C 1
ATOM 3809 O O . CYS A 1 480 ? 22.634 -8.196 -3.767 1.00 94.38 480 CYS A O 1
ATOM 3811 N N . LYS A 1 481 ? 23.345 -8.537 -5.874 1.00 96.06 481 LYS A N 1
ATOM 3812 C CA . LYS A 1 481 ? 23.105 -9.989 -5.851 1.00 96.06 481 LYS A CA 1
ATOM 3813 C C . LYS A 1 481 ? 23.970 -10.689 -4.811 1.00 96.06 481 LYS A C 1
ATOM 3815 O O . LYS A 1 481 ? 23.457 -11.519 -4.066 1.00 96.06 481 LYS A O 1
ATOM 3820 N N . GLU A 1 482 ? 25.255 -10.355 -4.749 1.00 95.94 482 GLU A N 1
ATOM 3821 C CA . GLU A 1 482 ? 26.184 -10.902 -3.757 1.00 95.94 482 GLU A CA 1
ATOM 3822 C C . GLU A 1 482 ? 25.699 -10.625 -2.330 1.00 95.94 482 GLU A C 1
ATOM 3824 O O . GLU A 1 482 ? 25.596 -11.567 -1.547 1.00 95.94 482 GLU A O 1
ATOM 3829 N N . ALA A 1 483 ? 25.275 -9.393 -2.025 1.00 94.12 483 ALA A N 1
ATOM 3830 C CA . ALA A 1 483 ? 24.747 -9.035 -0.706 1.00 94.12 483 ALA A CA 1
ATOM 3831 C C . ALA A 1 483 ? 23.545 -9.906 -0.288 1.00 94.12 483 ALA A C 1
ATOM 3833 O O . ALA A 1 483 ? 23.500 -10.426 0.831 1.00 94.12 483 ALA A O 1
ATOM 3834 N N . VAL A 1 484 ? 22.593 -10.139 -1.200 1.00 94.44 484 VAL A N 1
ATOM 3835 C CA . VAL A 1 484 ? 21.433 -11.014 -0.944 1.00 94.44 484 VAL A CA 1
ATOM 3836 C C . VAL A 1 484 ? 21.857 -12.473 -0.762 1.00 94.44 484 VAL A C 1
ATOM 3838 O O . VAL A 1 484 ? 21.382 -13.151 0.151 1.00 94.44 484 VAL A O 1
ATOM 3841 N N . LEU A 1 485 ? 22.749 -12.980 -1.616 1.00 94.81 485 LEU A N 1
ATOM 3842 C CA . LEU A 1 485 ? 23.220 -14.366 -1.552 1.00 94.81 485 LEU A CA 1
ATOM 3843 C C . LEU A 1 485 ? 24.030 -14.638 -0.279 1.00 94.81 485 LEU A C 1
ATOM 3845 O O . LEU A 1 485 ? 23.891 -15.709 0.316 1.00 94.81 485 LEU A O 1
ATOM 3849 N N . GLU A 1 486 ? 24.824 -13.672 0.175 1.00 94.50 486 GLU A N 1
ATOM 3850 C CA . GLU A 1 486 ? 25.525 -13.740 1.452 1.00 94.50 486 GLU A CA 1
ATOM 3851 C C . GLU A 1 486 ? 24.555 -13.713 2.633 1.00 94.50 486 GLU A C 1
ATOM 3853 O O . GLU A 1 486 ? 24.681 -14.542 3.534 1.00 94.50 486 GLU A O 1
ATOM 3858 N N . ALA A 1 487 ? 23.557 -12.825 2.626 1.00 92.81 487 ALA A N 1
ATOM 3859 C CA . ALA A 1 487 ? 22.532 -12.789 3.666 1.00 92.81 487 ALA A CA 1
ATOM 3860 C C . ALA A 1 487 ? 21.757 -14.116 3.744 1.00 92.81 487 ALA A C 1
ATOM 3862 O O . ALA A 1 487 ? 21.542 -14.652 4.834 1.00 92.81 487 ALA A O 1
ATOM 3863 N N . LEU A 1 488 ? 21.417 -14.707 2.594 1.00 92.75 488 LEU A N 1
ATOM 3864 C CA . LEU A 1 488 ? 20.825 -16.043 2.511 1.00 92.75 488 LEU A CA 1
ATOM 3865 C C . LEU A 1 488 ? 21.747 -17.117 3.095 1.00 92.75 488 LEU A C 1
ATOM 3867 O O . LEU A 1 488 ? 21.270 -17.998 3.808 1.00 92.75 488 LEU A O 1
ATOM 3871 N N . ALA A 1 489 ? 23.049 -17.067 2.803 1.00 93.31 489 ALA A N 1
ATOM 3872 C CA . ALA A 1 489 ? 24.027 -18.033 3.301 1.00 93.31 489 ALA A CA 1
ATOM 3873 C C . ALA A 1 489 ? 24.235 -17.944 4.821 1.00 93.31 489 ALA A C 1
ATOM 3875 O O . ALA A 1 489 ? 24.413 -18.981 5.458 1.00 93.31 489 ALA A O 1
ATOM 3876 N N . ARG A 1 490 ? 24.184 -16.732 5.387 1.00 92.50 490 ARG A N 1
ATOM 3877 C CA . ARG A 1 490 ? 24.325 -16.470 6.829 1.00 92.50 490 ARG A CA 1
ATOM 3878 C C . ARG A 1 490 ? 23.048 -16.758 7.631 1.00 92.50 490 ARG A C 1
ATOM 3880 O O . ARG A 1 490 ? 23.136 -16.948 8.838 1.00 92.50 490 ARG A O 1
ATOM 3887 N N . SER A 1 491 ? 21.885 -16.781 6.980 1.00 89.25 491 SER A N 1
ATOM 3888 C CA . SER A 1 491 ? 20.587 -17.003 7.630 1.00 89.25 491 SER A CA 1
ATOM 3889 C C . SER A 1 491 ? 20.222 -18.487 7.726 1.00 89.25 491 SER A C 1
ATOM 3891 O O . SER A 1 491 ? 20.508 -19.273 6.817 1.00 89.25 491 SER A O 1
ATOM 3893 N N . ASP A 1 492 ? 19.490 -18.859 8.776 1.00 88.81 492 ASP A N 1
ATOM 3894 C CA . ASP A 1 492 ? 18.928 -20.193 8.989 1.00 88.81 492 ASP A CA 1
ATOM 3895 C C . ASP A 1 492 ? 17.403 -20.157 9.220 1.00 88.81 492 ASP A C 1
ATOM 3897 O O . ASP A 1 492 ? 16.771 -19.097 9.240 1.00 88.81 492 ASP A O 1
ATOM 3901 N N . GLY A 1 493 ? 16.793 -21.347 9.277 1.00 87.06 493 GLY A N 1
ATOM 3902 C CA . GLY A 1 493 ? 15.377 -21.539 9.607 1.00 87.06 493 GLY A CA 1
ATOM 3903 C C . GLY A 1 493 ? 14.409 -20.607 8.867 1.00 87.06 493 GLY A C 1
ATOM 3904 O O . GLY A 1 493 ? 14.403 -20.522 7.634 1.00 87.06 493 GLY A O 1
ATOM 3905 N N . ASP A 1 494 ? 13.579 -19.912 9.645 1.00 80.88 494 ASP A N 1
ATOM 3906 C CA . ASP A 1 494 ? 12.558 -18.996 9.136 1.00 80.88 494 ASP A CA 1
ATOM 3907 C C . ASP A 1 494 ? 13.150 -17.727 8.512 1.00 80.88 494 ASP A C 1
ATOM 3909 O O . ASP A 1 494 ? 12.597 -17.223 7.535 1.00 80.88 494 ASP A O 1
ATOM 3913 N N . ALA A 1 495 ? 14.287 -17.228 9.008 1.00 81.62 495 ALA A N 1
ATOM 3914 C CA . ALA A 1 495 ? 14.936 -16.040 8.450 1.00 81.62 495 ALA A CA 1
ATOM 3915 C C . ALA A 1 495 ? 15.397 -16.293 7.008 1.00 81.62 495 ALA A C 1
ATOM 3917 O O . ALA A 1 495 ? 15.106 -15.502 6.106 1.00 81.62 495 ALA A O 1
ATOM 3918 N N . ARG A 1 496 ? 16.026 -17.451 6.765 1.00 88.31 496 ARG A N 1
ATOM 3919 C CA . ARG A 1 496 ? 16.419 -17.881 5.418 1.00 88.31 496 ARG A CA 1
ATOM 3920 C C . ARG A 1 496 ? 15.210 -18.056 4.503 1.00 88.31 496 ARG A C 1
ATOM 3922 O O . ARG A 1 496 ? 15.251 -17.622 3.355 1.00 88.31 496 ARG A O 1
ATOM 3929 N N . ARG A 1 497 ? 14.135 -18.673 5.007 1.00 85.00 497 ARG A N 1
ATOM 3930 C CA . ARG A 1 497 ? 12.894 -18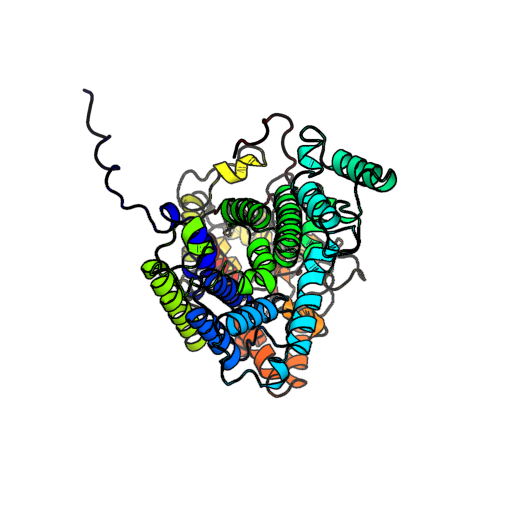.861 4.243 1.00 85.00 497 ARG A CA 1
ATOM 3931 C C . ARG A 1 497 ? 12.281 -17.520 3.841 1.00 85.00 497 ARG A C 1
ATOM 3933 O O . ARG A 1 497 ? 11.933 -17.365 2.678 1.00 85.00 497 ARG A O 1
ATOM 3940 N N . ARG A 1 498 ? 12.184 -16.554 4.762 1.00 81.06 498 ARG A N 1
ATOM 3941 C CA . ARG A 1 498 ? 11.644 -15.211 4.475 1.00 81.06 498 ARG A CA 1
ATOM 3942 C C . ARG A 1 498 ? 12.454 -14.501 3.387 1.00 81.06 498 ARG A C 1
ATOM 3944 O O . ARG A 1 498 ? 11.866 -13.990 2.443 1.00 81.06 498 ARG A O 1
ATOM 3951 N N . LEU A 1 499 ? 13.787 -14.540 3.468 1.00 86.94 499 LEU A N 1
ATOM 3952 C CA . LEU A 1 499 ? 14.656 -13.976 2.426 1.00 86.94 499 LEU A CA 1
ATOM 3953 C C . LEU A 1 499 ? 14.458 -14.653 1.065 1.00 86.94 499 LEU A C 1
ATOM 3955 O O . LEU A 1 499 ? 14.415 -13.976 0.043 1.00 86.94 499 LEU A O 1
ATOM 3959 N N . GLN A 1 500 ? 14.325 -15.980 1.039 1.00 89.75 500 GLN A N 1
ATOM 3960 C CA . GLN A 1 500 ? 14.087 -16.705 -0.206 1.00 89.75 500 GLN A CA 1
ATOM 3961 C C . GLN A 1 500 ? 12.728 -16.341 -0.818 1.00 89.75 500 GLN A C 1
ATOM 3963 O O . GLN A 1 500 ? 12.668 -16.062 -2.012 1.00 89.75 500 GLN A O 1
ATOM 3968 N N . VAL A 1 501 ? 11.670 -16.275 -0.005 1.00 85.50 501 VAL A N 1
ATOM 3969 C CA . VAL A 1 501 ? 10.337 -15.840 -0.452 1.00 85.50 501 VAL A CA 1
ATOM 3970 C C . VAL A 1 501 ? 10.385 -14.415 -1.001 1.00 85.50 501 VAL A C 1
ATOM 3972 O O . VAL A 1 501 ? 9.810 -14.162 -2.048 1.00 85.50 501 VAL A O 1
ATOM 3975 N N . ALA A 1 502 ? 11.132 -13.499 -0.377 1.00 85.81 502 ALA A N 1
ATOM 3976 C CA . ALA A 1 502 ? 11.278 -12.132 -0.882 1.00 85.81 502 ALA A CA 1
ATOM 3977 C C . ALA A 1 502 ? 11.898 -12.072 -2.288 1.00 85.81 502 ALA A C 1
ATOM 3979 O O . ALA A 1 502 ? 11.461 -11.286 -3.127 1.00 85.81 502 ALA A O 1
ATOM 3980 N N . VAL A 1 503 ? 12.901 -12.917 -2.556 1.00 91.50 503 VAL A N 1
ATOM 3981 C CA . VAL A 1 503 ? 13.494 -13.060 -3.895 1.00 91.50 503 VAL A CA 1
ATOM 3982 C C . VAL A 1 503 ? 12.470 -13.646 -4.870 1.00 91.50 503 VAL A C 1
ATOM 3984 O O . VAL A 1 503 ? 12.319 -13.156 -5.987 1.00 91.50 503 VAL A O 1
ATOM 3987 N N . GLU A 1 504 ? 11.765 -14.699 -4.464 1.00 89.00 504 GLU A N 1
ATOM 3988 C CA . GLU A 1 504 ? 10.783 -15.394 -5.301 1.00 89.00 504 GLU A CA 1
ATOM 3989 C C . GLU A 1 504 ? 9.553 -14.526 -5.619 1.00 89.00 504 GLU A C 1
ATOM 3991 O O . GLU A 1 504 ? 9.045 -14.601 -6.737 1.00 89.00 504 GLU A O 1
ATOM 3996 N N . ASP A 1 505 ? 9.130 -13.650 -4.704 1.00 85.19 505 ASP A N 1
ATOM 3997 C CA . ASP A 1 505 ? 8.009 -12.720 -4.895 1.00 85.19 505 ASP A CA 1
ATOM 3998 C C . ASP A 1 505 ? 8.281 -11.717 -6.041 1.00 85.19 505 ASP A C 1
ATOM 4000 O O . ASP A 1 505 ? 7.347 -11.328 -6.746 1.00 85.19 505 ASP A O 1
ATOM 4004 N N . ILE A 1 506 ? 9.546 -11.325 -6.271 1.00 88.12 506 ILE A N 1
ATOM 4005 C CA . ILE A 1 506 ? 9.941 -10.428 -7.378 1.00 88.12 506 ILE A CA 1
ATOM 4006 C C . ILE A 1 506 ? 10.321 -11.225 -8.629 1.00 88.12 506 ILE A C 1
ATOM 4008 O O . ILE A 1 506 ? 9.766 -11.006 -9.704 1.00 88.12 506 ILE A O 1
ATOM 4012 N N . TYR A 1 507 ? 11.283 -12.140 -8.492 1.00 91.56 507 TYR A N 1
ATOM 4013 C CA . TYR A 1 507 ? 11.992 -12.771 -9.613 1.00 91.56 507 TYR A CA 1
ATOM 4014 C C . TYR A 1 507 ? 11.436 -14.149 -9.985 1.00 91.56 507 TYR A C 1
ATOM 4016 O O . TYR A 1 507 ? 11.957 -14.828 -10.868 1.00 91.56 507 TYR A O 1
ATOM 4024 N N . GLY A 1 508 ? 10.423 -14.637 -9.267 1.00 88.31 508 GLY A N 1
ATOM 4025 C CA . GLY A 1 508 ? 9.812 -15.953 -9.465 1.00 88.31 508 GLY A CA 1
ATOM 4026 C C . GLY A 1 508 ? 10.684 -17.146 -9.056 1.00 88.31 508 GLY A C 1
ATOM 4027 O O . GLY A 1 508 ? 10.153 -18.230 -8.831 1.00 88.31 508 GLY A O 1
ATOM 4028 N N . SER A 1 509 ? 12.009 -16.989 -8.965 1.00 91.56 509 SER A N 1
ATOM 4029 C CA . SER A 1 509 ? 12.928 -18.008 -8.452 1.00 91.56 509 SER A CA 1
ATOM 4030 C C . SER A 1 509 ? 14.284 -17.422 -8.051 1.00 91.56 509 SER A C 1
ATOM 4032 O O . SER A 1 509 ? 14.763 -16.446 -8.633 1.00 91.56 509 SER A O 1
ATOM 4034 N N . LEU A 1 510 ? 14.973 -18.094 -7.125 1.00 94.00 510 LEU A N 1
ATOM 4035 C CA . LEU A 1 510 ? 16.362 -17.768 -6.786 1.00 94.00 510 LEU A CA 1
ATOM 4036 C C . LEU A 1 510 ? 17.325 -17.959 -7.973 1.00 94.00 510 LEU A C 1
ATOM 4038 O O . LEU A 1 510 ? 18.337 -17.269 -8.065 1.00 94.00 510 LEU A O 1
ATOM 4042 N N . GLN A 1 511 ? 17.027 -18.893 -8.882 1.00 95.75 511 GLN A N 1
ATOM 4043 C CA . GLN A 1 511 ? 17.847 -19.111 -10.074 1.00 95.75 511 GLN A CA 1
ATOM 4044 C C . GLN A 1 511 ? 17.754 -17.921 -11.031 1.00 95.75 511 GLN A C 1
ATOM 4046 O O . GLN A 1 511 ? 18.784 -17.385 -11.432 1.00 95.75 511 GLN A O 1
ATOM 4051 N N . ARG A 1 512 ? 16.533 -17.445 -11.301 1.00 94.12 512 ARG A N 1
ATOM 4052 C CA . ARG A 1 512 ? 16.304 -16.241 -12.103 1.00 94.12 512 ARG A CA 1
ATOM 4053 C C . ARG A 1 512 ? 17.018 -15.025 -11.512 1.00 94.12 512 ARG A C 1
ATOM 4055 O O . ARG A 1 512 ? 17.669 -14.287 -12.241 1.00 94.12 512 ARG A O 1
ATOM 4062 N N . PHE A 1 513 ? 16.974 -14.862 -10.189 1.00 95.94 513 PHE A N 1
ATOM 4063 C CA . PHE A 1 513 ? 17.711 -13.797 -9.509 1.00 95.94 513 PHE A CA 1
ATOM 4064 C C . PHE A 1 513 ? 19.230 -13.878 -9.734 1.00 95.94 513 PHE A C 1
ATOM 4066 O O . PHE A 1 513 ? 19.873 -12.862 -9.982 1.00 95.94 513 PHE A O 1
ATOM 4073 N N . ARG A 1 514 ? 19.826 -15.079 -9.705 1.00 95.62 514 ARG A N 1
ATOM 4074 C CA . ARG A 1 514 ? 21.266 -15.258 -9.986 1.00 95.62 514 ARG A CA 1
ATOM 4075 C C . ARG A 1 514 ? 21.635 -14.854 -11.412 1.00 95.62 514 ARG A C 1
ATOM 4077 O O . ARG A 1 514 ? 22.702 -14.273 -11.615 1.00 95.62 514 ARG A O 1
ATOM 4084 N N . GLU A 1 515 ? 20.750 -15.133 -12.362 1.00 95.44 515 GLU A N 1
ATOM 4085 C CA . GLU A 1 515 ? 20.898 -14.828 -13.790 1.00 95.44 515 GLU A CA 1
ATOM 4086 C C . GLU A 1 515 ? 20.632 -13.355 -14.134 1.00 95.44 515 GLU A C 1
ATOM 4088 O O . GLU A 1 515 ? 20.861 -12.949 -15.268 1.00 95.44 515 GLU A O 1
ATOM 4093 N N . LEU A 1 516 ? 20.170 -12.537 -13.182 1.00 95.25 516 LEU A N 1
ATOM 4094 C CA . LEU A 1 516 ? 19.873 -11.126 -13.420 1.00 95.25 516 LEU A CA 1
ATOM 4095 C C . LEU A 1 516 ? 21.147 -10.358 -13.814 1.00 95.25 516 LEU A C 1
ATOM 4097 O O . LEU A 1 516 ? 22.075 -10.235 -13.012 1.00 95.25 516 LEU A O 1
ATOM 4101 N N . GLU A 1 517 ? 21.198 -9.840 -15.039 1.00 94.50 517 GLU A N 1
ATOM 4102 C CA . GLU A 1 517 ? 22.332 -9.041 -15.524 1.00 94.50 517 GLU A CA 1
ATOM 4103 C C . GLU A 1 517 ? 22.206 -7.565 -15.145 1.00 94.50 517 GLU A C 1
ATOM 4105 O O . GLU A 1 517 ? 23.184 -6.960 -14.714 1.00 94.50 517 GLU A O 1
ATOM 4110 N N . PHE A 1 518 ? 20.995 -7.018 -15.248 1.00 95.06 518 PHE A N 1
ATOM 4111 C CA . PHE A 1 518 ? 20.689 -5.624 -14.948 1.00 95.06 518 PHE A CA 1
ATOM 4112 C C . PHE A 1 518 ? 19.594 -5.528 -13.890 1.00 95.06 518 PHE A C 1
ATOM 4114 O O . PHE A 1 518 ? 18.570 -6.204 -13.986 1.00 95.06 518 PHE A O 1
ATOM 4121 N N . GLY A 1 519 ? 19.782 -4.662 -12.900 1.00 95.50 519 GLY A N 1
ATOM 4122 C CA . GLY A 1 519 ? 18.717 -4.261 -11.992 1.00 95.50 519 GLY A CA 1
ATOM 4123 C C . GLY A 1 519 ? 17.786 -3.266 -12.680 1.00 95.50 519 GLY A C 1
ATOM 4124 O O . GLY A 1 519 ? 18.251 -2.292 -13.266 1.00 95.50 519 GLY A O 1
ATOM 4125 N N . VAL A 1 520 ? 16.477 -3.489 -12.585 1.00 96.06 520 VAL A N 1
ATOM 4126 C CA . VAL A 1 520 ? 15.460 -2.507 -12.980 1.00 96.06 520 VAL A CA 1
ATOM 4127 C C . VAL A 1 520 ? 14.754 -2.055 -11.716 1.00 96.06 520 VAL A C 1
ATOM 4129 O O . VAL A 1 520 ? 14.158 -2.876 -11.015 1.00 96.06 520 VAL A O 1
ATOM 4132 N N . VAL A 1 521 ? 14.842 -0.763 -11.409 1.00 93.31 521 VAL A N 1
ATOM 4133 C CA . VAL A 1 521 ? 14.239 -0.182 -10.207 1.00 93.31 521 VAL A CA 1
ATOM 4134 C C . VAL A 1 521 ? 13.453 1.068 -10.566 1.00 93.31 521 VAL A C 1
ATOM 4136 O O . VAL A 1 521 ? 13.891 1.852 -11.404 1.00 93.31 521 VAL A O 1
ATOM 4139 N N . SER A 1 522 ? 12.298 1.271 -9.938 1.00 89.75 522 SER A N 1
ATOM 4140 C CA . SER A 1 522 ? 11.598 2.553 -10.007 1.00 89.75 522 SER A CA 1
ATOM 4141 C C . SER A 1 522 ? 11.787 3.344 -8.730 1.00 89.75 522 SER A C 1
ATOM 4143 O O . SER A 1 522 ? 11.745 2.772 -7.641 1.00 89.75 522 SER A O 1
ATOM 4145 N N . TRP A 1 523 ? 11.884 4.655 -8.860 1.00 84.69 523 TRP A N 1
ATOM 4146 C CA . TRP A 1 523 ? 11.869 5.588 -7.750 1.00 84.69 523 TRP A CA 1
ATOM 4147 C C . TRP A 1 523 ? 10.735 6.589 -7.925 1.00 84.69 523 TRP A C 1
ATOM 4149 O O . TRP A 1 523 ? 10.381 6.970 -9.038 1.00 84.69 523 TRP A O 1
ATOM 4159 N N . ARG A 1 524 ? 10.128 7.008 -6.817 1.00 78.12 524 ARG A N 1
ATOM 4160 C CA . ARG A 1 524 ? 9.080 8.028 -6.820 1.00 78.12 524 ARG A CA 1
ATOM 4161 C C . ARG A 1 524 ? 9.350 8.972 -5.668 1.00 78.12 524 ARG A C 1
ATOM 4163 O O . ARG A 1 524 ? 9.577 8.547 -4.542 1.00 78.12 524 ARG A O 1
ATOM 4170 N N . HIS A 1 525 ? 9.259 10.269 -5.915 1.00 64.75 525 HIS A N 1
ATOM 4171 C CA . HIS A 1 525 ? 9.620 11.285 -4.926 1.00 64.75 525 HIS A CA 1
ATOM 4172 C C . HIS A 1 525 ? 8.677 11.358 -3.707 1.00 64.75 525 HIS A C 1
ATOM 4174 O O . HIS A 1 525 ? 8.981 12.038 -2.717 1.00 64.75 525 HIS A O 1
ATOM 4180 N N . TRP A 1 526 ? 7.531 10.672 -3.766 1.00 62.53 526 TRP A N 1
ATOM 4181 C CA . TRP A 1 526 ? 6.595 10.486 -2.653 1.00 62.53 526 TRP A CA 1
ATOM 4182 C C . TRP A 1 526 ? 6.641 9.091 -2.029 1.00 62.53 526 TRP A C 1
ATOM 4184 O O . TRP A 1 526 ? 5.869 8.840 -1.097 1.00 62.53 526 TRP A O 1
ATOM 4194 N N . ASP A 1 527 ? 7.489 8.198 -2.539 1.00 62.88 527 ASP A N 1
ATOM 4195 C CA . ASP A 1 527 ? 7.726 6.890 -1.949 1.00 62.88 527 ASP A CA 1
ATOM 4196 C C . ASP A 1 527 ? 8.875 7.004 -0.934 1.00 62.88 527 ASP A C 1
ATOM 4198 O O . ASP A 1 527 ? 10.036 7.161 -1.318 1.00 62.88 527 ASP A O 1
ATOM 4202 N N . PRO A 1 528 ? 8.574 7.040 0.377 1.00 51.84 528 PRO A N 1
ATOM 4203 C CA . PRO A 1 528 ? 9.597 7.196 1.402 1.00 51.84 528 PRO A CA 1
ATOM 4204 C C . PRO A 1 528 ? 10.379 5.903 1.640 1.00 51.84 528 PRO A C 1
ATOM 4206 O O . PRO A 1 528 ? 11.371 5.957 2.356 1.00 51.84 528 PRO A O 1
ATOM 4209 N N . GLU A 1 529 ? 9.914 4.776 1.090 1.00 56.16 529 GLU A N 1
ATOM 4210 C CA . GLU A 1 529 ? 10.500 3.447 1.270 1.00 56.16 529 GLU A CA 1
ATOM 4211 C C . GLU A 1 529 ? 11.631 3.166 0.261 1.00 56.16 529 GLU A C 1
ATOM 4213 O O . GLU A 1 529 ? 12.186 2.072 0.228 1.00 56.16 529 GLU A O 1
ATOM 4218 N N . GLY A 1 530 ? 12.003 4.164 -0.547 1.00 70.00 530 GLY A N 1
ATOM 4219 C CA . GLY A 1 530 ? 13.154 4.106 -1.438 1.00 70.00 530 GLY A CA 1
ATOM 4220 C C . GLY A 1 530 ? 12.793 3.659 -2.852 1.00 70.00 530 GLY A C 1
ATOM 4221 O O . GLY A 1 530 ? 11.980 4.288 -3.529 1.00 70.00 530 GLY A O 1
ATOM 4222 N N . VAL A 1 531 ? 13.486 2.632 -3.341 1.00 81.94 531 VAL A N 1
ATOM 4223 C CA . VAL A 1 531 ? 13.373 2.136 -4.719 1.00 81.94 531 VAL A CA 1
ATOM 4224 C C . VAL A 1 531 ? 12.613 0.812 -4.765 1.00 81.94 531 VAL A C 1
ATOM 4226 O O . VAL A 1 531 ? 12.791 -0.047 -3.906 1.00 81.94 531 VAL A O 1
ATOM 4229 N N . VAL A 1 532 ? 11.796 0.620 -5.800 1.00 86.81 532 VAL A N 1
ATOM 4230 C CA . VAL A 1 532 ? 11.019 -0.609 -6.016 1.00 86.81 532 VAL A CA 1
ATOM 4231 C C . VAL A 1 532 ? 11.661 -1.435 -7.134 1.00 86.81 532 VAL A C 1
ATOM 4233 O O . VAL A 1 532 ? 11.708 -0.952 -8.268 1.00 86.81 532 VAL A O 1
ATOM 4236 N N . PRO A 1 533 ? 12.150 -2.657 -6.861 1.00 92.19 533 PRO A N 1
ATOM 4237 C CA . PRO A 1 533 ? 12.783 -3.512 -7.864 1.00 92.19 533 PRO A CA 1
ATOM 4238 C C . PRO A 1 533 ? 11.780 -4.335 -8.688 1.00 92.19 533 PRO A C 1
ATOM 4240 O O . PRO A 1 533 ? 10.720 -4.728 -8.198 1.00 92.19 533 PRO A O 1
ATOM 4243 N N . TYR A 1 534 ? 12.163 -4.666 -9.924 1.00 93.69 534 TYR A N 1
ATOM 4244 C CA . TYR A 1 534 ? 11.396 -5.515 -10.843 1.00 93.69 534 TYR A CA 1
ATOM 4245 C C . TYR A 1 534 ? 12.266 -6.603 -11.490 1.00 93.69 534 TYR A C 1
ATOM 4247 O O . TYR A 1 534 ? 13.477 -6.442 -11.662 1.00 93.69 534 TYR A O 1
ATOM 4255 N N . ASP A 1 535 ? 11.632 -7.702 -11.911 1.00 93.75 535 ASP A N 1
ATOM 4256 C CA . ASP A 1 535 ? 12.243 -8.717 -12.780 1.00 93.75 535 ASP A CA 1
ATOM 4257 C C . ASP A 1 535 ? 12.246 -8.248 -14.245 1.00 93.75 535 ASP A C 1
ATOM 4259 O O . ASP A 1 535 ? 11.449 -8.696 -15.072 1.00 93.75 535 ASP A O 1
ATOM 4263 N N . GLY A 1 536 ? 13.119 -7.284 -14.540 1.00 95.12 536 GLY A N 1
ATOM 4264 C CA . GLY A 1 536 ? 13.230 -6.672 -15.864 1.00 95.12 536 GLY A CA 1
ATOM 4265 C C . GLY A 1 536 ? 12.093 -5.700 -16.202 1.00 95.12 536 GLY A C 1
ATOM 4266 O O . GLY A 1 536 ? 11.195 -5.424 -15.399 1.00 95.12 536 GLY A O 1
ATOM 4267 N N . VAL A 1 537 ? 12.134 -5.170 -17.424 1.00 96.75 537 VAL A N 1
ATOM 4268 C CA . VAL A 1 537 ? 11.120 -4.248 -17.956 1.00 96.75 537 VAL A CA 1
ATOM 4269 C C . VAL A 1 537 ? 9.799 -4.971 -18.191 1.00 96.75 537 VAL A C 1
ATOM 4271 O O . VAL A 1 537 ? 8.746 -4.420 -17.876 1.00 96.75 537 VAL A O 1
ATOM 4274 N N . ARG A 1 538 ? 9.821 -6.225 -18.656 1.00 96.12 538 ARG A N 1
ATOM 4275 C CA . ARG A 1 538 ? 8.592 -7.018 -18.805 1.00 96.12 538 ARG A CA 1
ATOM 4276 C C . ARG A 1 538 ? 7.905 -7.244 -17.460 1.00 96.12 538 ARG A C 1
ATOM 4278 O O . ARG A 1 538 ? 6.688 -7.092 -17.377 1.00 96.12 538 ARG A O 1
ATOM 4285 N N . GLY A 1 539 ? 8.666 -7.575 -16.413 1.00 94.75 539 GLY A N 1
ATOM 4286 C CA . GLY A 1 539 ? 8.125 -7.727 -15.062 1.00 94.75 539 GLY A CA 1
ATOM 4287 C C . GLY A 1 539 ? 7.506 -6.428 -14.542 1.00 94.75 539 GLY A C 1
ATOM 4288 O O . GLY A 1 539 ? 6.420 -6.454 -13.964 1.00 94.75 539 GLY A O 1
ATOM 4289 N N . MET A 1 540 ? 8.145 -5.287 -14.812 1.00 95.31 540 MET A N 1
ATOM 4290 C CA . MET A 1 540 ? 7.594 -3.966 -14.497 1.00 95.31 540 MET A CA 1
ATOM 4291 C C . MET A 1 540 ? 6.279 -3.698 -15.243 1.00 95.31 540 MET A C 1
ATOM 4293 O O . MET A 1 540 ? 5.290 -3.331 -14.611 1.00 95.31 540 MET A O 1
ATOM 4297 N N . LEU A 1 541 ? 6.225 -3.950 -16.554 1.00 97.31 541 LEU A N 1
ATOM 4298 C CA . LEU A 1 541 ? 5.013 -3.784 -17.363 1.00 97.31 541 LEU A CA 1
ATOM 4299 C C . LEU A 1 541 ? 3.866 -4.679 -16.884 1.00 97.31 541 LEU A C 1
ATOM 4301 O O . LEU A 1 541 ? 2.725 -4.236 -16.853 1.00 97.31 541 LEU A O 1
ATOM 4305 N N . GLU A 1 542 ? 4.147 -5.917 -16.475 1.00 95.94 542 GLU A N 1
ATOM 4306 C CA . GLU A 1 542 ? 3.133 -6.816 -15.914 1.00 95.94 542 GLU A CA 1
ATOM 4307 C C . GLU A 1 542 ? 2.523 -6.235 -14.632 1.00 95.94 542 GLU A C 1
ATOM 4309 O O . GLU A 1 542 ? 1.301 -6.185 -14.497 1.00 95.94 542 GLU A O 1
ATOM 4314 N N . VAL A 1 543 ? 3.361 -5.717 -13.727 1.00 93.38 543 VAL A N 1
ATOM 4315 C CA . VAL A 1 543 ? 2.902 -5.046 -12.501 1.00 93.38 543 VAL A CA 1
ATOM 4316 C C . VAL A 1 543 ? 2.101 -3.782 -12.829 1.00 93.38 543 VAL A C 1
ATOM 4318 O O . VAL A 1 543 ? 1.078 -3.533 -12.196 1.00 93.38 543 VAL A O 1
ATOM 4321 N N . MET A 1 544 ? 2.520 -2.984 -13.816 1.00 94.81 544 MET A N 1
ATOM 4322 C CA . MET A 1 544 ? 1.780 -1.781 -14.223 1.00 94.81 544 MET A CA 1
ATOM 4323 C C . MET A 1 544 ? 0.461 -2.117 -14.932 1.00 94.81 544 MET A C 1
ATOM 4325 O O . MET A 1 544 ? -0.536 -1.425 -14.730 1.00 94.81 544 MET A O 1
ATOM 4329 N N . ALA A 1 545 ? 0.398 -3.208 -15.696 1.00 95.62 545 ALA A N 1
ATOM 4330 C CA . ALA A 1 545 ? -0.842 -3.705 -16.288 1.00 95.62 545 ALA A CA 1
ATOM 4331 C C . ALA A 1 545 ? -1.847 -4.141 -15.208 1.00 95.62 545 ALA A C 1
ATOM 4333 O O . ALA A 1 545 ? -3.034 -3.861 -15.337 1.00 95.62 545 ALA A O 1
ATOM 4334 N N . GLU A 1 546 ? -1.385 -4.763 -14.118 1.00 94.44 546 GLU A N 1
ATOM 4335 C CA . GLU A 1 546 ? -2.220 -5.095 -12.952 1.00 94.44 546 GLU A CA 1
ATOM 4336 C C . GLU A 1 546 ? -2.675 -3.841 -12.204 1.00 94.44 546 GLU A C 1
ATOM 4338 O O . GLU A 1 546 ? -3.860 -3.671 -11.923 1.00 94.44 546 GLU A O 1
ATOM 4343 N N . LYS A 1 547 ? -1.741 -2.937 -11.905 1.00 91.69 547 LYS A N 1
ATOM 4344 C CA . LYS A 1 547 ? -2.008 -1.698 -11.170 1.00 91.69 547 LYS A CA 1
ATOM 4345 C C . LYS A 1 547 ? -2.967 -0.760 -11.909 1.00 91.69 547 LYS A C 1
ATOM 4347 O O . LYS A 1 547 ? -3.857 -0.189 -11.289 1.00 91.69 547 LYS A O 1
ATOM 4352 N N . SER A 1 548 ? -2.848 -0.657 -13.231 1.00 93.06 548 SER A N 1
ATOM 4353 C CA . SER A 1 548 ? -3.729 0.166 -14.074 1.00 93.06 548 SER A CA 1
ATOM 4354 C C . SER A 1 548 ? -5.188 -0.319 -14.109 1.00 93.06 548 SER A C 1
ATOM 4356 O O . SER A 1 548 ? -6.076 0.453 -14.472 1.00 93.06 548 SER A O 1
ATOM 4358 N N . MET A 1 549 ? -5.480 -1.559 -13.687 1.00 93.00 549 MET A N 1
ATOM 4359 C CA . MET A 1 549 ? -6.862 -2.044 -13.520 1.00 93.00 549 MET A CA 1
ATOM 4360 C C . MET A 1 549 ? -7.613 -1.327 -12.394 1.00 93.00 549 MET A C 1
ATOM 4362 O O . MET A 1 549 ? -8.843 -1.385 -12.333 1.00 93.00 549 MET A O 1
ATOM 4366 N N . HIS A 1 550 ? -6.880 -0.703 -11.473 1.00 89.25 550 HIS A N 1
ATOM 4367 C CA . HIS A 1 550 ? -7.462 -0.022 -10.333 1.00 89.25 550 HIS A CA 1
ATOM 4368 C C . HIS A 1 550 ? -8.281 1.175 -10.783 1.00 89.25 550 HIS A C 1
ATOM 4370 O O . HIS A 1 550 ? -7.851 1.949 -11.626 1.00 89.25 550 HIS A O 1
ATOM 4376 N N . ARG A 1 551 ? -9.478 1.337 -10.229 1.00 84.75 551 ARG A N 1
ATOM 4377 C CA . ARG A 1 551 ? -10.329 2.497 -10.505 1.00 84.75 551 ARG A CA 1
ATOM 4378 C C . ARG A 1 551 ? -10.216 3.463 -9.349 1.00 84.75 551 ARG A C 1
ATOM 4380 O O . ARG A 1 551 ? -10.313 3.028 -8.207 1.00 84.75 551 ARG A O 1
ATOM 4387 N N . TYR A 1 552 ? -10.079 4.749 -9.659 1.00 75.69 552 TYR A N 1
ATOM 4388 C CA . TYR A 1 552 ? -9.986 5.787 -8.641 1.00 75.69 552 TYR A CA 1
ATOM 4389 C C . TYR A 1 552 ? -11.129 5.698 -7.611 1.00 75.69 552 TYR A C 1
ATOM 4391 O O . TYR A 1 552 ? -12.317 5.580 -7.955 1.00 75.69 552 TYR A O 1
ATOM 4399 N N . MET A 1 553 ? -10.751 5.753 -6.335 1.00 73.12 553 MET A N 1
ATOM 4400 C CA . MET A 1 553 ? -11.635 5.840 -5.182 1.00 73.12 553 MET A CA 1
ATOM 4401 C C . MET A 1 553 ? -11.299 7.085 -4.361 1.00 73.12 553 MET A C 1
ATOM 4403 O O . MET A 1 553 ? -10.137 7.439 -4.185 1.00 73.12 553 MET A O 1
ATOM 4407 N N . LEU A 1 554 ? -12.320 7.684 -3.742 1.00 62.72 554 LEU A N 1
ATOM 4408 C CA . LEU A 1 554 ? -12.178 8.874 -2.886 1.00 62.72 554 LEU A CA 1
ATOM 4409 C C . LEU A 1 554 ? -11.228 8.684 -1.688 1.00 62.72 554 LEU A C 1
ATOM 4411 O O . LEU A 1 554 ? -10.767 9.657 -1.097 1.00 62.72 554 LEU A O 1
ATOM 4415 N N . TRP A 1 555 ? -10.972 7.436 -1.296 1.00 67.81 555 TRP A N 1
ATOM 4416 C CA . TRP A 1 555 ? -10.071 7.073 -0.202 1.00 67.81 555 TRP A CA 1
ATOM 4417 C C . TRP A 1 555 ? -8.687 6.631 -0.666 1.00 67.81 555 TRP A C 1
ATOM 4419 O O . TRP A 1 555 ? -7.839 6.315 0.173 1.00 67.81 555 TRP A O 1
ATOM 4429 N N . ASP A 1 556 ? -8.450 6.567 -1.975 1.00 66.56 556 ASP A N 1
ATOM 4430 C CA . ASP A 1 556 ? -7.120 6.277 -2.475 1.00 66.56 556 ASP A CA 1
ATOM 4431 C C . ASP A 1 556 ? -6.223 7.493 -2.246 1.00 66.56 556 ASP A C 1
ATOM 4433 O O . ASP A 1 556 ? -6.656 8.636 -2.424 1.00 66.56 556 ASP A O 1
ATOM 4437 N N . PRO A 1 557 ? -4.953 7.277 -1.877 1.00 54.31 557 PRO A N 1
ATOM 4438 C CA . PRO A 1 557 ? -3.987 8.346 -1.702 1.00 54.31 557 PRO A CA 1
ATOM 4439 C C . PRO A 1 557 ? -3.524 8.862 -3.074 1.00 54.31 557 PRO A C 1
ATOM 4441 O O . PRO A 1 557 ? -2.346 8.773 -3.401 1.00 54.31 557 PRO A O 1
ATOM 4444 N N . CYS A 1 558 ? -4.440 9.371 -3.898 1.00 53.97 558 CYS A N 1
ATOM 4445 C CA . CYS A 1 558 ? -4.092 9.994 -5.169 1.00 53.97 558 CYS A CA 1
ATOM 4446 C C . CYS A 1 558 ? -3.672 11.422 -4.886 1.00 53.97 558 CYS A C 1
ATOM 4448 O O . CYS A 1 558 ? -4.442 12.238 -4.373 1.00 53.97 558 CYS A O 1
ATOM 4450 N N . PHE A 1 559 ? -2.413 11.707 -5.172 1.00 54.62 559 PHE A N 1
ATOM 4451 C CA . PHE A 1 559 ? -1.827 12.992 -4.879 1.00 54.62 559 PHE A CA 1
ATOM 4452 C C . PHE A 1 559 ? -0.950 13.451 -6.053 1.00 54.62 559 PHE A C 1
ATOM 4454 O O . PHE A 1 559 ? -0.368 12.632 -6.735 1.00 54.62 559 PHE A O 1
ATOM 4461 N N . ARG A 1 560 ? -0.830 14.748 -6.343 1.00 51.53 560 ARG A N 1
ATOM 4462 C CA . ARG A 1 560 ? 0.146 15.247 -7.327 1.00 51.53 560 ARG A CA 1
ATOM 4463 C C . ARG A 1 560 ? 1.188 16.134 -6.645 1.00 51.53 560 ARG A C 1
ATOM 4465 O O . ARG A 1 560 ? 0.990 17.345 -6.540 1.00 51.53 560 ARG A O 1
ATOM 4472 N N . PRO A 1 561 ? 2.298 15.545 -6.167 1.00 43.28 561 PRO A N 1
ATOM 4473 C CA . PRO A 1 561 ? 3.381 16.227 -5.453 1.00 43.28 561 PRO A CA 1
ATOM 4474 C C . PRO A 1 561 ? 4.092 17.367 -6.173 1.00 43.28 561 PRO A C 1
ATOM 4476 O O . PRO A 1 561 ? 4.888 18.048 -5.545 1.00 43.28 561 PRO A O 1
ATOM 4479 N N . ASN A 1 562 ? 3.762 17.676 -7.420 1.00 44.44 562 ASN A N 1
ATOM 4480 C CA . ASN A 1 562 ? 4.311 18.847 -8.101 1.00 44.44 562 ASN A CA 1
ATOM 4481 C C . ASN A 1 562 ? 3.275 19.951 -8.369 1.00 44.44 562 ASN A C 1
ATOM 4483 O O . ASN A 1 562 ? 3.606 20.967 -8.978 1.00 44.44 562 ASN A O 1
ATOM 4487 N N . GLN A 1 563 ? 2.029 19.807 -7.900 1.00 47.75 563 GLN A N 1
ATOM 4488 C CA . GLN A 1 563 ? 0.944 20.732 -8.239 1.00 47.75 563 GLN A CA 1
ATOM 4489 C C . GLN A 1 563 ? 0.437 21.508 -7.013 1.00 47.75 563 GLN A C 1
ATOM 4491 O O . GLN A 1 563 ? -0.046 20.953 -6.028 1.00 47.75 563 GLN A O 1
ATOM 4496 N N . ARG A 1 564 ? 0.573 22.842 -7.065 1.00 41.47 564 ARG A N 1
ATOM 4497 C CA . ARG A 1 564 ? 0.011 23.764 -6.065 1.00 41.47 564 ARG A CA 1
ATOM 4498 C C . ARG A 1 564 ? -1.474 23.972 -6.349 1.00 41.47 564 ARG A C 1
ATOM 4500 O O . ARG A 1 564 ? -1.839 24.261 -7.484 1.00 41.47 564 ARG A O 1
ATOM 4507 N N . ILE A 1 565 ? -2.301 23.941 -5.302 1.00 41.41 565 ILE A N 1
ATOM 4508 C CA . ILE A 1 565 ? -3.725 24.301 -5.383 1.00 41.41 565 ILE A CA 1
ATOM 4509 C C . ILE A 1 565 ? -3.851 25.695 -6.019 1.00 41.41 565 ILE A C 1
ATOM 4511 O O . ILE A 1 565 ? -3.328 26.681 -5.487 1.00 41.41 565 ILE A O 1
ATOM 4515 N N . SER A 1 566 ? -4.526 25.764 -7.167 1.00 37.72 566 SER A N 1
ATOM 4516 C CA . SER A 1 566 ? -4.859 27.019 -7.845 1.00 37.72 566 SER A CA 1
ATOM 4517 C C . SER A 1 566 ? -5.663 27.935 -6.912 1.00 37.72 566 SER A C 1
ATOM 4519 O O . SER A 1 566 ? -6.590 27.492 -6.235 1.00 37.72 566 SER A O 1
ATOM 4521 N N . LYS A 1 567 ? -5.323 29.231 -6.890 1.00 38.22 567 LYS A N 1
ATOM 4522 C CA . LYS A 1 567 ? -5.971 30.261 -6.054 1.00 38.22 567 LYS A CA 1
ATOM 4523 C C . LYS A 1 567 ? -7.438 30.539 -6.426 1.00 38.22 567 LYS A C 1
ATOM 4525 O O . LYS A 1 567 ? -8.093 31.301 -5.722 1.00 38.22 567 LYS A O 1
ATOM 4530 N N . GLU A 1 568 ? -7.942 29.976 -7.523 1.00 33.06 568 GLU A N 1
ATOM 4531 C CA . GLU A 1 568 ? -9.168 30.449 -8.179 1.00 33.06 568 GLU A CA 1
ATOM 4532 C C . GLU A 1 568 ? -10.416 29.583 -7.958 1.00 33.06 568 GLU A C 1
ATOM 4534 O O . GLU A 1 568 ? -11.470 29.909 -8.501 1.00 33.06 568 GLU A O 1
ATOM 4539 N N . ARG A 1 569 ? -10.360 28.501 -7.166 1.00 36.47 569 ARG A N 1
ATOM 4540 C CA . ARG A 1 569 ? -11.540 27.642 -6.944 1.00 36.47 569 ARG A CA 1
ATOM 4541 C C . ARG A 1 569 ? -12.052 27.687 -5.498 1.00 36.47 569 ARG A C 1
ATOM 4543 O O . ARG A 1 569 ? -11.244 27.687 -4.568 1.00 36.47 569 ARG A O 1
ATOM 4550 N N . PRO A 1 570 ? -13.384 27.752 -5.292 1.00 26.56 570 PRO A N 1
ATOM 4551 C CA . PRO A 1 570 ? -13.972 27.807 -3.960 1.00 26.56 570 PRO A CA 1
ATOM 4552 C C . PRO A 1 570 ? -13.757 26.483 -3.205 1.00 26.56 570 PRO A C 1
ATOM 4554 O O . PRO A 1 570 ? -13.617 25.434 -3.836 1.00 26.56 570 PRO A O 1
ATOM 4557 N N . PRO A 1 571 ? -13.734 26.515 -1.860 1.00 33.19 571 PRO A N 1
ATOM 4558 C CA . PRO A 1 571 ? -13.617 25.312 -1.049 1.00 33.19 571 PRO A CA 1
ATOM 4559 C C . PRO A 1 571 ? -14.836 24.402 -1.249 1.00 33.19 571 PRO A C 1
ATOM 4561 O O . PRO A 1 571 ? -15.966 24.874 -1.375 1.00 33.19 571 PRO A O 1
ATOM 4564 N N . PHE A 1 572 ? -14.569 23.098 -1.286 1.00 35.16 572 PHE A N 1
ATOM 4565 C CA . PHE A 1 572 ? -15.540 22.019 -1.448 1.00 35.16 572 PHE A CA 1
ATOM 4566 C C . PHE A 1 572 ? -16.739 22.140 -0.496 1.00 35.16 572 PHE A C 1
ATOM 4568 O O . PHE A 1 572 ? -16.581 22.461 0.683 1.00 35.16 572 PHE A O 1
ATOM 4575 N N . VAL A 1 573 ? -17.921 21.800 -1.011 1.00 24.62 573 VAL A N 1
ATOM 4576 C CA . VAL A 1 573 ? -19.093 21.420 -0.215 1.00 24.62 573 VAL A CA 1
ATOM 4577 C C . VAL A 1 573 ? -19.107 19.892 -0.193 1.00 24.62 573 VAL A C 1
ATOM 4579 O O . VAL A 1 573 ? -19.153 19.284 -1.261 1.00 24.62 573 VAL A O 1
ATOM 4582 N N . ILE A 1 574 ? -18.986 19.305 1.001 1.00 30.02 574 ILE A N 1
ATOM 4583 C CA . ILE A 1 574 ? -19.241 17.877 1.257 1.00 30.02 574 ILE A CA 1
ATOM 4584 C C . ILE A 1 574 ? -20.731 17.716 1.527 1.00 30.02 574 ILE A C 1
ATOM 4586 O O . ILE A 1 574 ? -21.244 18.527 2.336 1.00 30.02 574 ILE A O 1
#